Protein AF-A0A7Y3C0Z9-F1 (afdb_monomer)

Secondary structure (DSSP, 8-state):
--TTSS-PPPHHHHHHHHTT-S-HHHHHHHHHHHHH-HHHHHHHHHHHHHHHHHHTS--PPPPTTHHHHHHHH--PPP---HHHHHHHHHHHHHSTTT--PPPHHHHHHHHTT-S-HHHHHHHHHHHTT-HHHHHHHHHHHHHHHHHHTSPP----TTHHHHHHHHS----PPPHHHHHHHHHHHHTT-S--SS--HHHHHHHHTT-S-HHHHHHHHHHHHH-HHHHHHHHHHHHHHHHHHHS---PPPTTHHHHHHHHHHHHHTTS---HHHHHHHHHHHHHHHTS--SHHHHHHHHHHHHHHHHHHHHHHHHHHTSTT--HHHHHHHHHHHHHHHHHHHHHHHHHHHTT-TTTHHHHHHHHHHHT-HHHHHHHHHHHHHHHHHHHHHHHIIIIITTTTTT---------

Sequence (411 aa):
MNDAIHNHLSAVQMQALLDGELPRQARSKAEEHLAACPRCAGELDSWRAVFSDLAELPAHRPHEGFVQRVMSDVKVPEARPLGARLRDGIAAAFSAHGNSHVPGEVLQDFLEGSLAARRAERIEAHLGRCSACTTEADAWLGVMRRLDALEAFEPGEGFAERVLTALEVPDRLPLAARIRQTLDALLGSPAPDHVPAGVLQDFIDGALPLAASARVEAHVGGCGRCASELHSWEGVAVRLEALHRFEPSPDFGERVMVGLRTTEVAAREPAWSRLAHAARGRVRRFVPETRQAVAALSGAAVTPMVVIGLAAWAVLSHPAVTVGSLASFAWWQLTDLATAALSGAVTLATQSADVFGLLSVLESLASAPALVAGGAVAYTMICALALRVLYKNLLAQRSQGGRHPHVSTAS

Nearest PDB structures (foldseek):
  2z2s-assembly2_D  TM=6.436E-01  e=2.952E-01  Cereibacter sphaeroides 2.4.1

Solvent-accessible surface area (backbone atoms only — not comparable to full-atom values): 24642 Å² total; per-residue (Å²): 140,68,80,76,76,76,68,72,79,50,71,69,57,54,49,31,53,74,75,63,67,44,54,73,70,56,40,54,52,50,52,54,46,39,76,73,31,69,68,58,35,54,51,51,52,54,51,50,49,54,54,48,57,59,69,68,49,82,80,62,77,77,64,91,62,51,69,59,51,55,57,70,68,57,75,72,75,76,79,73,56,67,71,58,56,52,51,54,52,52,52,54,66,72,44,76,82,83,64,88,72,78,54,69,69,63,51,48,37,47,75,72,63,74,45,58,67,79,57,39,54,53,49,52,63,40,42,77,72,33,67,68,56,34,54,53,50,53,52,50,52,56,49,51,54,49,61,72,62,43,79,73,82,72,70,60,92,61,44,68,54,53,53,53,62,73,42,80,70,74,84,74,78,56,69,71,59,54,56,50,55,55,51,50,67,72,68,68,58,78,78,67,98,61,82,55,68,69,60,54,48,32,48,74,73,63,70,46,57,70,76,54,39,55,51,51,51,56,47,34,78,73,32,71,69,54,37,54,51,51,52,53,50,52,55,48,52,53,51,58,66,64,46,78,75,87,68,78,42,88,58,47,65,56,50,52,52,48,57,54,53,57,63,60,63,73,63,67,81,60,72,63,57,61,50,51,52,53,46,51,59,52,52,60,76,70,59,66,91,45,74,66,54,52,54,53,51,50,48,66,58,46,52,58,55,51,52,49,51,51,50,52,47,56,52,71,68,36,94,82,61,44,74,66,57,51,52,51,50,51,51,51,53,51,51,50,51,49,50,52,50,49,52,51,49,52,57,53,49,77,72,44,95,74,42,71,66,58,51,54,52,51,51,55,46,65,76,32,58,68,56,52,51,49,49,53,52,52,51,52,52,52,52,51,51,52,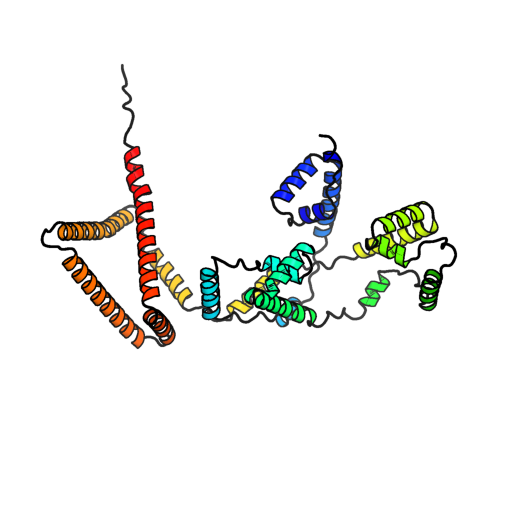52,48,53,50,46,51,63,64,55,58,56,60,72,68,72,75,78,72,81,82,80,80,84,82,131

Mean predicted aligned error: 21.44 Å

Foldseek 3Di:
DPPVLPDADDPVLLVCLVVVNDDPVSNVVNVVNLVVHVVNV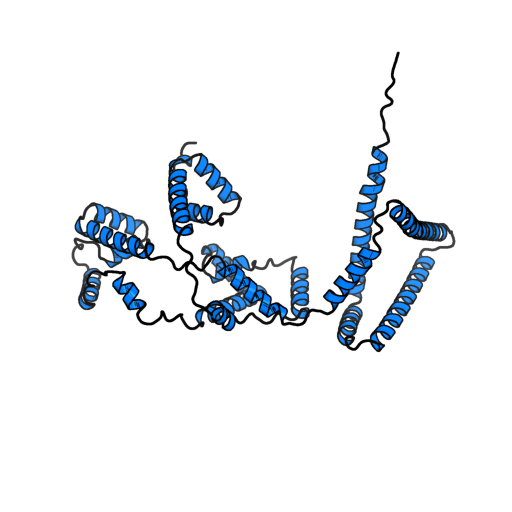VVSVVVVVVVVVLVPPDFDDDDPCPLVVVLVLPPDPPDDPPVVVVVVVVVVVVVVPDDDADPLVLLVCLLVVVDDPVSNVVNVVVCVPDVVNVVSSVVVVVVVVSVVVPDPPPPPPCPVVVVCVLQVDPDDDDPVVVVVVVVCVVVDDPDPLDDDPVLLVCLVVVVDDPVSNVVLVVSLVVDVVNVVVNVVVVVSVVSVVVPNDPDHGPCPVVSNVVSVVVVVVVPDDDPVVVVVVVVVVVVVVVPDPDPVVVVVVVVVVVVVVVVVVVVVVVLVPDPVDDPVNVVVVVVVVVVVVVVVVVVVLVVVCVVDPVNVVVVVVVVVCVVCVVVVVVVVVVVVVVVVVVVVVVCCVPPVVVVPPPDDPPPDDDD

Radius of gyration: 37.02 Å; Cα contacts (8 Å, |Δi|>4): 95; chains: 1; bounding box: 116×61×72 Å

Structure (mmCIF, N/CA/C/O backbone):
data_AF-A0A7Y3C0Z9-F1
#
_entry.id   AF-A0A7Y3C0Z9-F1
#
loop_
_atom_site.group_PDB
_atom_site.id
_atom_site.type_symbol
_atom_site.label_atom_id
_atom_site.label_alt_id
_atom_site.label_comp_id
_atom_site.label_asym_id
_atom_site.label_entity_id
_atom_site.label_seq_id
_atom_site.pdbx_PDB_ins_code
_atom_site.Cartn_x
_atom_site.Cartn_y
_atom_site.Cartn_z
_atom_site.occupancy
_atom_site.B_iso_or_equiv
_atom_site.auth_seq_id
_atom_site.auth_comp_id
_atom_site.auth_asym_id
_atom_site.auth_atom_id
_atom_site.pdbx_PDB_model_num
ATOM 1 N N . MET A 1 1 ? 7.270 30.684 17.390 1.00 47.88 1 MET A N 1
ATOM 2 C CA . MET A 1 1 ? 7.844 29.342 17.634 1.00 47.88 1 MET A CA 1
ATOM 3 C C . MET A 1 1 ? 6.997 28.514 18.618 1.00 47.88 1 MET A C 1
ATOM 5 O O . MET A 1 1 ? 7.541 27.605 19.219 1.00 47.88 1 MET A O 1
ATOM 9 N N . ASN A 1 2 ? 5.685 28.792 18.757 1.00 47.59 2 ASN A N 1
ATOM 10 C CA . ASN A 1 2 ? 4.766 28.056 19.649 1.00 47.59 2 ASN A CA 1
ATOM 11 C C . ASN A 1 2 ? 3.678 27.253 18.903 1.00 47.59 2 ASN A C 1
ATOM 13 O O . ASN A 1 2 ? 3.129 26.328 19.483 1.00 47.59 2 ASN A O 1
ATOM 17 N N . ASP A 1 3 ? 3.422 27.512 17.614 1.00 48.50 3 ASP A N 1
ATOM 18 C CA . ASP A 1 3 ? 2.375 26.791 16.859 1.00 48.50 3 ASP A CA 1
ATOM 19 C C . ASP A 1 3 ? 2.777 25.375 16.406 1.00 48.50 3 ASP A C 1
ATOM 21 O O . ASP A 1 3 ? 1.942 24.615 15.926 1.00 48.50 3 ASP A O 1
ATOM 25 N N . ALA A 1 4 ? 4.043 24.977 16.577 1.00 52.06 4 ALA A N 1
ATOM 26 C CA . ALA A 1 4 ? 4.516 23.638 16.210 1.00 52.06 4 ALA A CA 1
ATOM 27 C C . ALA A 1 4 ? 4.208 22.558 17.269 1.00 52.06 4 ALA A C 1
ATOM 29 O O . ALA A 1 4 ? 4.364 21.374 16.985 1.00 52.06 4 ALA A O 1
ATOM 30 N N . ILE A 1 5 ? 3.768 22.941 18.474 1.00 52.47 5 ILE A N 1
ATOM 31 C CA . ILE A 1 5 ? 3.550 22.008 19.597 1.00 52.47 5 ILE A CA 1
ATOM 32 C C . ILE A 1 5 ? 2.146 21.370 19.553 1.00 52.47 5 ILE A C 1
ATOM 34 O O . ILE A 1 5 ? 1.904 20.366 20.216 1.00 52.47 5 ILE A O 1
ATOM 38 N N . HIS A 1 6 ? 1.227 21.888 18.730 1.00 65.69 6 HIS A N 1
ATOM 39 C CA . HIS A 1 6 ? -0.162 21.408 18.686 1.00 65.69 6 HIS A CA 1
ATOM 40 C C . HIS A 1 6 ? -0.474 20.375 17.594 1.00 65.69 6 HIS A C 1
ATOM 42 O O . HIS A 1 6 ? -1.576 19.833 17.590 1.00 65.69 6 HIS A O 1
ATOM 48 N N . ASN A 1 7 ? 0.467 20.050 16.703 1.00 89.62 7 ASN A N 1
ATOM 49 C CA . ASN A 1 7 ? 0.271 18.964 15.738 1.00 89.62 7 ASN A CA 1
ATOM 50 C C . ASN A 1 7 ? 0.859 17.661 16.285 1.00 89.62 7 ASN A C 1
ATOM 52 O O . ASN A 1 7 ? 2.055 17.410 16.147 1.00 89.62 7 ASN A O 1
ATOM 56 N N . HIS A 1 8 ? 0.008 16.847 16.909 1.00 94.88 8 HIS A N 1
ATOM 57 C CA . HIS A 1 8 ? 0.312 15.457 17.252 1.00 94.88 8 HIS A CA 1
ATOM 58 C C . HIS A 1 8 ? 0.473 14.600 15.984 1.00 94.88 8 HIS A C 1
ATOM 60 O O . HIS A 1 8 ? -0.033 14.957 14.916 1.00 94.88 8 HIS A O 1
ATOM 66 N N . LEU A 1 9 ? 1.171 13.465 16.096 1.00 96.50 9 LEU A N 1
ATOM 67 C CA . LEU A 1 9 ? 1.191 12.463 15.028 1.00 96.50 9 LEU A CA 1
ATOM 68 C C . LEU A 1 9 ? -0.214 11.880 14.856 1.00 96.50 9 LEU A C 1
ATOM 70 O O . LEU A 1 9 ? -0.902 11.623 15.841 1.00 96.50 9 LEU A O 1
ATOM 74 N N . SER A 1 10 ? -0.648 11.670 13.614 1.00 95.56 10 SER A N 1
ATOM 75 C CA . SER A 1 10 ? -1.906 10.960 13.377 1.00 95.56 10 SER A CA 1
ATOM 76 C C . SER A 1 10 ? -1.747 9.465 13.668 1.00 95.56 10 SER A C 1
ATOM 78 O O . SER A 1 10 ? -0.651 8.917 13.535 1.00 95.56 10 SER A O 1
ATOM 80 N N . ALA A 1 11 ? -2.848 8.782 13.996 1.00 94.06 11 ALA A N 1
ATOM 81 C CA . ALA A 1 11 ? -2.860 7.329 14.197 1.00 94.06 11 ALA A CA 1
ATOM 82 C C . ALA A 1 11 ? -2.262 6.567 12.996 1.00 94.06 11 ALA A C 1
ATOM 84 O O . ALA A 1 11 ? -1.435 5.681 13.173 1.00 94.06 11 ALA A O 1
ATOM 85 N N . VAL A 1 12 ? -2.576 6.998 11.767 1.00 92.88 12 VAL A N 1
ATOM 86 C CA . VAL A 1 12 ? -2.017 6.422 10.528 1.00 92.88 12 VAL A CA 1
ATOM 87 C C . VAL A 1 12 ? -0.491 6.568 10.465 1.00 92.88 12 VAL A C 1
ATOM 89 O O . VAL A 1 12 ? 0.205 5.647 10.050 1.00 92.88 12 VAL A O 1
ATOM 92 N N . GLN A 1 13 ? 0.059 7.711 10.890 1.00 96.06 13 GLN A N 1
ATOM 93 C CA . GLN A 1 13 ? 1.511 7.908 10.929 1.00 96.06 13 GLN A CA 1
ATOM 94 C C . GLN A 1 13 ? 2.180 7.064 12.018 1.00 96.06 13 GLN A C 1
ATOM 96 O O . GLN A 1 13 ? 3.294 6.593 11.801 1.00 96.06 13 GLN A O 1
ATOM 101 N N . MET A 1 14 ? 1.525 6.875 13.168 1.00 97.56 14 MET A N 1
ATOM 102 C CA . MET A 1 14 ? 2.022 6.004 14.238 1.00 97.56 14 MET A CA 1
ATOM 103 C C . MET A 1 14 ? 2.020 4.535 13.810 1.00 97.56 14 MET A C 1
ATOM 105 O O . MET A 1 14 ? 3.030 3.860 13.991 1.00 97.56 14 MET A O 1
ATOM 109 N N . GLN A 1 15 ? 0.955 4.072 13.153 1.00 96.19 15 GLN A N 1
ATOM 110 C CA . GLN A 1 15 ? 0.886 2.728 12.585 1.00 96.19 15 GLN A CA 1
ATOM 111 C C . GLN A 1 15 ? 1.985 2.495 11.539 1.00 96.19 15 GLN A C 1
ATOM 113 O O . GLN A 1 15 ? 2.813 1.605 11.701 1.00 96.19 15 GLN A O 1
ATOM 118 N N . ALA A 1 16 ? 2.093 3.376 10.538 1.00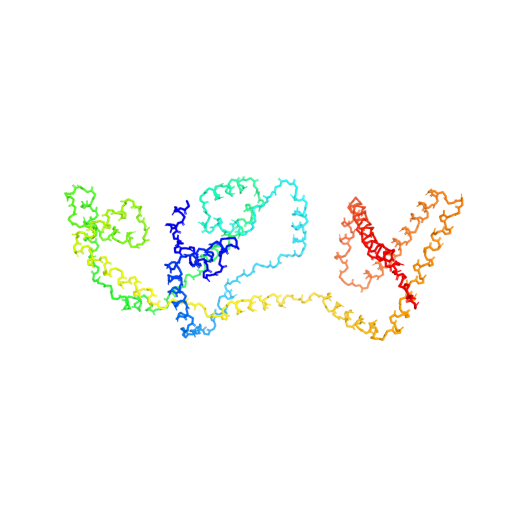 94.62 16 ALA A N 1
ATOM 119 C CA . ALA A 1 16 ? 3.122 3.269 9.502 1.00 94.62 16 ALA A CA 1
ATOM 120 C C . ALA A 1 16 ? 4.559 3.361 10.060 1.00 94.62 16 ALA A C 1
ATOM 122 O O . ALA A 1 16 ? 5.516 2.903 9.426 1.00 94.62 16 ALA A O 1
ATOM 123 N N . LEU A 1 17 ? 4.750 3.990 11.228 1.00 97.31 17 LEU A N 1
ATOM 124 C CA . LEU A 1 17 ? 6.030 3.983 11.933 1.00 97.31 17 LEU A CA 1
ATOM 125 C C . LEU A 1 17 ? 6.336 2.603 12.529 1.00 97.31 17 LEU A C 1
ATOM 127 O O . LEU A 1 17 ? 7.476 2.155 12.407 1.00 97.31 17 LEU A O 1
ATOM 131 N N . LEU A 1 18 ? 5.347 1.955 13.153 1.00 96.56 18 LEU A N 1
ATOM 132 C CA . LEU A 1 18 ? 5.469 0.625 13.763 1.00 96.56 18 LEU A CA 1
ATOM 133 C C . LEU A 1 18 ? 5.675 -0.471 12.717 1.00 96.56 18 LEU A C 1
ATOM 135 O O . LEU A 1 18 ? 6.583 -1.284 12.874 1.00 96.56 18 LEU A O 1
ATOM 139 N N . ASP A 1 19 ? 4.930 -0.412 11.616 1.00 95.44 19 ASP A N 1
ATOM 140 C CA . ASP A 1 19 ? 5.021 -1.375 10.510 1.00 95.44 19 ASP A CA 1
ATOM 141 C C . ASP A 1 19 ? 6.311 -1.196 9.683 1.00 95.44 19 ASP A C 1
ATOM 143 O O . ASP A 1 19 ? 6.657 -2.004 8.823 1.00 95.44 19 ASP A O 1
ATOM 147 N N . GLY A 1 20 ? 7.074 -0.127 9.941 1.00 95.88 20 GLY A N 1
ATOM 148 C CA . GLY A 1 20 ? 8.310 0.167 9.218 1.00 95.88 20 GLY A CA 1
ATOM 149 C C . GLY A 1 20 ? 8.085 0.699 7.798 1.00 95.88 20 GLY A C 1
ATOM 150 O O . GLY A 1 20 ? 9.038 0.768 7.016 1.00 95.88 20 GLY A O 1
ATOM 151 N N . GLU A 1 21 ? 6.872 1.149 7.487 1.00 96.44 21 GLU A N 1
ATOM 152 C CA . GLU A 1 21 ? 6.446 1.619 6.164 1.00 96.44 21 GLU A CA 1
ATOM 153 C C . GLU A 1 21 ? 6.740 3.107 5.918 1.00 96.44 21 GLU A C 1
ATOM 155 O O . GLU A 1 21 ? 6.781 3.566 4.774 1.00 96.44 21 GLU A O 1
ATOM 160 N N . LEU A 1 22 ? 7.011 3.892 6.969 1.00 94.44 22 LEU A N 1
ATOM 161 C CA . LEU A 1 22 ? 7.341 5.309 6.790 1.00 94.44 22 LEU A CA 1
ATOM 162 C C . LEU A 1 22 ? 8.640 5.516 5.978 1.00 94.44 22 LEU A C 1
ATOM 164 O O . LEU A 1 22 ? 9.693 4.981 6.353 1.00 94.44 22 LEU A O 1
ATOM 168 N N . PRO A 1 23 ? 8.633 6.398 4.951 1.00 93.00 23 PRO A N 1
ATOM 169 C CA . PRO A 1 23 ? 9.847 6.825 4.259 1.00 93.00 23 PRO A CA 1
ATOM 170 C C . PRO A 1 23 ? 10.877 7.402 5.235 1.00 93.00 23 PRO A C 1
ATOM 172 O O . PRO A 1 23 ? 10.511 8.100 6.180 1.00 93.00 23 PRO A O 1
ATOM 175 N N . ARG A 1 24 ? 12.179 7.207 4.971 1.00 92.88 24 ARG A N 1
ATOM 176 C CA . ARG A 1 24 ? 13.276 7.609 5.885 1.00 92.88 24 ARG A CA 1
ATOM 177 C C . ARG A 1 24 ? 13.153 9.037 6.430 1.00 92.88 24 ARG A C 1
ATOM 179 O O . ARG A 1 24 ? 13.381 9.262 7.613 1.00 92.88 24 ARG A O 1
ATOM 186 N N . GLN A 1 25 ? 12.781 9.997 5.582 1.00 93.00 25 GLN A N 1
ATOM 187 C CA . GLN A 1 25 ? 12.622 11.393 5.999 1.00 93.00 25 GLN A CA 1
ATOM 188 C C . GLN A 1 25 ? 11.415 11.597 6.929 1.00 93.00 25 GLN A C 1
ATOM 190 O O . GLN A 1 25 ? 11.502 12.369 7.879 1.00 93.00 25 GLN A O 1
ATOM 195 N N . ALA A 1 26 ? 10.293 10.924 6.660 1.00 93.50 26 ALA A N 1
ATOM 196 C CA . ALA A 1 26 ? 9.097 11.001 7.494 1.00 93.50 26 ALA A CA 1
ATOM 197 C C . ALA A 1 26 ? 9.314 10.293 8.838 1.00 93.50 26 ALA A C 1
ATOM 199 O O . ALA A 1 26 ? 8.952 10.844 9.872 1.00 93.50 26 ALA A O 1
ATOM 200 N N . ARG A 1 27 ? 9.996 9.140 8.825 1.00 97.88 27 ARG A N 1
ATOM 201 C CA . ARG A 1 27 ? 10.427 8.423 10.031 1.00 97.88 27 ARG A CA 1
ATOM 202 C C . ARG A 1 27 ? 11.281 9.303 10.939 1.00 97.88 27 ARG A C 1
ATOM 204 O O . ARG A 1 27 ? 10.933 9.475 12.096 1.00 97.88 27 ARG A O 1
ATOM 211 N N . SER A 1 28 ? 12.326 9.934 10.397 1.00 96.94 28 SER A N 1
ATOM 212 C CA . SER A 1 28 ? 13.204 10.815 11.182 1.00 96.94 28 SER A CA 1
ATOM 213 C C . SER A 1 28 ? 12.445 11.983 11.827 1.00 96.94 28 SER A C 1
ATOM 215 O O . SER A 1 28 ? 12.709 12.308 12.980 1.00 96.94 28 SER A O 1
ATOM 217 N N . LYS A 1 29 ? 11.472 12.582 11.126 1.00 95.94 29 LYS A N 1
ATOM 218 C CA . LYS A 1 29 ? 10.618 13.640 11.695 1.00 95.94 29 LYS A CA 1
ATOM 219 C C . LYS A 1 29 ? 9.673 13.119 12.778 1.00 95.94 29 LYS A C 1
ATOM 221 O O . LYS A 1 29 ? 9.442 13.813 13.762 1.00 95.94 29 LYS A O 1
ATOM 226 N N . ALA A 1 30 ? 9.109 11.926 12.590 1.00 97.00 30 ALA A N 1
ATOM 227 C CA . ALA A 1 30 ? 8.255 11.296 13.589 1.00 97.00 30 ALA A CA 1
ATOM 228 C C . ALA A 1 30 ? 9.054 10.961 14.858 1.00 97.00 30 ALA A C 1
ATOM 230 O O . ALA A 1 30 ? 8.606 11.279 15.951 1.00 97.00 30 ALA A O 1
ATOM 231 N N . GLU A 1 31 ? 10.262 10.412 14.719 1.00 97.56 31 GLU A N 1
ATOM 232 C CA . GLU A 1 31 ? 11.177 10.130 15.833 1.00 97.56 31 GLU A CA 1
ATOM 233 C C . GLU A 1 31 ? 11.588 11.408 16.583 1.00 97.56 31 GLU A C 1
ATOM 235 O O . GLU A 1 31 ? 11.546 11.437 17.812 1.00 97.56 31 GLU A O 1
ATOM 240 N N . GLU A 1 32 ? 11.913 12.489 15.864 1.00 96.75 32 GLU A N 1
ATOM 241 C CA . GLU A 1 32 ? 12.194 13.801 16.464 1.00 96.75 32 GLU A CA 1
ATOM 242 C C . GLU A 1 32 ? 10.980 14.343 17.239 1.00 96.75 32 GLU A C 1
ATOM 244 O O . GLU A 1 32 ? 11.119 14.825 18.364 1.00 96.75 32 GLU A O 1
ATOM 249 N N . HIS A 1 33 ? 9.773 14.211 16.679 1.00 96.50 33 HIS A N 1
ATOM 250 C CA . HIS A 1 33 ? 8.539 14.604 17.359 1.00 96.50 33 HIS A CA 1
ATOM 251 C C . HIS A 1 33 ? 8.272 13.759 18.611 1.00 96.50 33 HIS A C 1
ATOM 253 O O . HIS A 1 33 ? 7.918 14.311 19.649 1.00 96.50 33 HIS A O 1
ATOM 259 N N . LEU A 1 34 ? 8.457 12.438 18.543 1.00 97.12 34 LEU A N 1
ATOM 260 C CA . LEU A 1 34 ? 8.276 11.529 19.680 1.00 97.12 34 LEU A CA 1
ATOM 261 C C . LEU A 1 34 ? 9.260 11.837 20.813 1.00 97.12 34 LEU A C 1
ATOM 263 O O . LEU A 1 34 ? 8.881 11.772 21.979 1.00 97.12 34 LEU A O 1
ATOM 267 N N . ALA A 1 35 ? 10.488 12.250 20.485 1.00 97.06 35 ALA A N 1
ATOM 268 C CA . ALA A 1 35 ? 11.456 12.717 21.476 1.00 97.06 35 ALA A CA 1
ATOM 269 C C . ALA A 1 35 ? 11.025 14.031 22.162 1.00 97.06 35 ALA A C 1
ATOM 271 O O . ALA A 1 35 ? 11.390 14.272 23.312 1.00 97.06 35 ALA A O 1
ATOM 272 N N . ALA A 1 36 ? 10.247 14.875 21.475 1.00 96.00 36 ALA A N 1
ATOM 273 C CA . ALA A 1 36 ? 9.790 16.169 21.981 1.00 96.00 36 ALA A CA 1
ATOM 274 C C . ALA A 1 36 ? 8.382 16.146 22.616 1.00 96.00 36 ALA A C 1
ATOM 276 O O . ALA A 1 36 ? 8.060 17.040 23.400 1.00 96.00 36 ALA A O 1
ATOM 277 N N . CYS A 1 37 ? 7.533 15.166 22.288 1.00 97.00 37 CYS A N 1
ATOM 278 C CA . CYS A 1 37 ? 6.127 15.106 22.698 1.00 97.00 37 CYS A CA 1
ATOM 279 C C . CYS A 1 37 ? 5.823 13.851 23.543 1.00 97.00 37 CYS A C 1
ATOM 281 O O . CYS A 1 37 ? 5.504 12.796 22.986 1.00 97.00 37 CYS A O 1
ATOM 283 N N . PRO A 1 38 ? 5.815 13.962 24.890 1.00 96.06 38 PRO A N 1
ATOM 284 C CA . PRO A 1 38 ? 5.557 12.829 25.785 1.00 96.06 38 PRO A CA 1
ATOM 285 C C . PRO A 1 38 ? 4.200 12.145 25.575 1.00 96.06 38 PRO A C 1
ATOM 287 O O . PRO A 1 38 ? 4.073 10.948 25.809 1.00 96.06 38 PRO A O 1
ATOM 290 N N . ARG A 1 39 ? 3.182 12.888 25.115 1.00 95.69 39 ARG A N 1
ATOM 291 C CA . ARG A 1 39 ? 1.849 12.336 24.831 1.00 95.69 39 ARG A CA 1
ATOM 292 C C . ARG A 1 39 ? 1.888 11.339 23.670 1.00 95.69 39 ARG A C 1
ATOM 294 O O . ARG A 1 39 ? 1.436 10.215 23.840 1.00 95.69 39 ARG A O 1
ATOM 301 N N . CYS A 1 40 ? 2.451 11.739 22.528 1.00 97.56 40 CYS A N 1
ATOM 302 C CA . CYS A 1 40 ? 2.581 10.861 21.361 1.00 97.56 40 CYS A CA 1
ATOM 303 C C . CYS A 1 40 ? 3.501 9.668 21.658 1.00 97.56 40 CYS A C 1
ATOM 305 O O . CYS A 1 40 ? 3.252 8.571 21.174 1.00 97.56 40 CYS A O 1
ATOM 307 N N . ALA A 1 41 ? 4.547 9.867 22.471 1.00 98.06 41 ALA A N 1
ATOM 308 C CA . ALA A 1 41 ? 5.414 8.777 22.914 1.00 98.06 41 ALA A CA 1
ATOM 309 C C . ALA A 1 41 ? 4.647 7.732 23.744 1.00 98.06 41 ALA A C 1
ATOM 311 O O . ALA A 1 41 ? 4.727 6.546 23.441 1.00 98.06 41 ALA A O 1
ATOM 312 N N . GLY A 1 42 ? 3.846 8.167 24.724 1.00 97.31 42 GLY A N 1
ATOM 313 C CA . GLY A 1 42 ? 3.023 7.258 25.528 1.00 97.31 42 GLY A CA 1
ATOM 314 C C . GLY A 1 42 ? 1.946 6.529 24.717 1.00 97.31 42 GLY A C 1
ATOM 315 O O . GLY A 1 42 ? 1.662 5.359 24.972 1.00 97.31 42 GLY A O 1
ATOM 316 N N . GLU A 1 43 ? 1.373 7.191 23.709 1.00 97.81 43 GLU A N 1
ATOM 317 C CA . GLU A 1 43 ? 0.433 6.559 22.778 1.00 97.81 43 GLU A CA 1
ATOM 318 C C . GLU A 1 43 ? 1.128 5.480 21.937 1.00 97.81 43 GLU A C 1
ATOM 320 O O . GLU A 1 43 ? 0.665 4.343 21.901 1.00 97.81 43 GLU A O 1
ATOM 325 N N . LEU A 1 44 ? 2.297 5.778 21.359 1.00 97.88 44 LEU A N 1
ATOM 326 C CA . LEU A 1 44 ? 3.082 4.800 20.603 1.00 97.88 44 LEU A CA 1
ATOM 327 C C . LEU A 1 44 ? 3.511 3.599 21.461 1.00 97.88 44 LEU A C 1
ATOM 329 O O . LEU A 1 44 ? 3.485 2.467 20.984 1.00 97.88 44 LEU A O 1
ATOM 333 N N . ASP A 1 45 ? 3.896 3.822 22.717 1.00 97.75 45 ASP A N 1
ATOM 334 C CA . ASP A 1 45 ? 4.258 2.738 23.636 1.00 97.75 45 ASP A CA 1
ATOM 335 C C . ASP A 1 45 ? 3.050 1.862 23.995 1.00 97.75 45 ASP A C 1
ATOM 337 O O . ASP A 1 45 ? 3.187 0.643 24.089 1.00 97.75 45 ASP A O 1
ATOM 341 N N . SER A 1 46 ? 1.855 2.454 24.103 1.00 96.00 46 SER A N 1
ATOM 342 C CA . SER A 1 46 ? 0.607 1.698 24.279 1.00 96.00 46 SER A CA 1
ATOM 343 C C . SER A 1 46 ? 0.333 0.799 23.070 1.00 96.00 46 SER A C 1
ATOM 345 O O . SER A 1 46 ? -0.006 -0.370 23.233 1.00 96.00 46 SER A O 1
ATOM 347 N N . TRP A 1 47 ? 0.557 1.304 21.853 1.00 97.38 47 TRP A N 1
ATOM 348 C CA . TRP A 1 47 ? 0.437 0.500 20.634 1.00 97.38 47 TRP A CA 1
ATOM 349 C C . TRP A 1 47 ? 1.488 -0.618 20.593 1.00 97.38 47 TRP A C 1
ATOM 351 O O . TRP A 1 47 ? 1.153 -1.761 20.296 1.00 97.38 47 TRP A O 1
ATOM 361 N N . ARG A 1 48 ? 2.750 -0.331 20.942 1.00 96.62 48 ARG A N 1
ATOM 362 C CA . ARG A 1 48 ? 3.815 -1.351 21.018 1.00 96.62 48 ARG A CA 1
ATOM 363 C C . ARG A 1 48 ? 3.488 -2.469 22.000 1.00 96.62 48 ARG A C 1
ATOM 365 O O . ARG A 1 48 ? 3.801 -3.615 21.700 1.00 96.62 48 ARG A O 1
ATOM 372 N N . ALA A 1 49 ? 2.879 -2.148 23.141 1.00 94.44 49 ALA A N 1
ATOM 373 C CA . ALA A 1 49 ? 2.435 -3.151 24.101 1.00 94.44 49 ALA A CA 1
ATOM 374 C C . ALA A 1 49 ? 1.395 -4.089 23.471 1.00 94.44 49 ALA A C 1
ATOM 376 O O . ALA A 1 49 ? 1.589 -5.297 23.497 1.00 94.44 49 ALA A O 1
ATOM 377 N N . VAL A 1 50 ? 0.382 -3.541 22.787 1.00 93.38 50 VAL A N 1
ATOM 378 C CA . VAL A 1 50 ? -0.616 -4.348 22.062 1.00 93.38 50 VAL A CA 1
ATOM 379 C C . VAL A 1 50 ? 0.042 -5.240 21.006 1.00 93.38 50 VAL A C 1
ATOM 381 O O . VAL A 1 50 ? -0.248 -6.429 20.947 1.00 93.38 50 VAL A O 1
ATOM 384 N N . PHE A 1 51 ? 0.962 -4.710 20.193 1.00 89.12 51 PHE A N 1
ATOM 385 C CA . PHE A 1 51 ? 1.681 -5.523 19.203 1.00 89.12 51 PHE A CA 1
ATOM 386 C C . PHE A 1 51 ? 2.570 -6.599 19.841 1.00 89.12 51 PHE A C 1
ATOM 388 O O . PHE A 1 51 ? 2.710 -7.681 19.276 1.00 89.12 51 PHE A O 1
ATOM 395 N N . SER A 1 52 ? 3.152 -6.330 21.012 1.00 90.75 52 SER A N 1
ATOM 396 C CA . SER A 1 52 ? 3.905 -7.328 21.778 1.00 90.75 52 SER A CA 1
ATOM 397 C C . SER A 1 52 ? 2.989 -8.439 22.287 1.00 90.75 52 SER A C 1
ATOM 399 O O . SER A 1 52 ? 3.305 -9.610 22.100 1.00 90.75 52 SER A O 1
ATOM 401 N N . ASP A 1 53 ? 1.834 -8.087 22.854 1.00 91.88 53 ASP A N 1
ATOM 402 C CA . ASP A 1 53 ? 0.842 -9.051 23.338 1.00 91.88 53 ASP A CA 1
ATOM 403 C C . ASP A 1 53 ? 0.310 -9.918 22.186 1.00 91.88 53 ASP A C 1
ATOM 405 O O . ASP A 1 53 ? 0.161 -11.131 22.330 1.00 91.88 53 ASP A O 1
ATOM 409 N N . LEU A 1 54 ? 0.085 -9.315 21.011 1.00 86.69 54 LEU A N 1
ATOM 410 C CA . LEU A 1 54 ? -0.286 -10.036 19.791 1.00 86.69 54 LEU A CA 1
ATOM 411 C C . LEU A 1 54 ? 0.822 -10.994 19.330 1.00 86.69 54 LEU A C 1
ATOM 413 O O . LEU A 1 54 ? 0.526 -12.121 18.939 1.00 86.69 54 LEU A O 1
ATOM 417 N N . ALA A 1 55 ? 2.090 -10.585 19.416 1.00 85.69 55 ALA A N 1
ATOM 418 C CA . ALA A 1 55 ? 3.230 -11.423 19.045 1.00 85.69 55 ALA A CA 1
ATOM 419 C C . ALA A 1 55 ? 3.453 -12.613 20.000 1.00 85.69 55 ALA A C 1
ATOM 421 O O . ALA A 1 55 ? 4.065 -13.609 19.607 1.00 85.69 55 ALA A O 1
ATOM 422 N N . GLU A 1 56 ? 2.964 -12.529 21.239 1.00 87.00 56 GLU A N 1
ATOM 423 C CA . GLU A 1 56 ? 3.003 -13.621 22.218 1.00 87.00 56 GLU A CA 1
ATOM 424 C C . GLU A 1 56 ? 1.877 -14.649 22.029 1.00 87.00 56 GLU A C 1
ATOM 426 O O . GLU A 1 56 ? 1.924 -15.734 22.625 1.00 87.00 56 GLU A O 1
ATOM 431 N N . LEU A 1 57 ? 0.876 -14.355 21.192 1.00 86.31 57 LEU A N 1
ATOM 432 C CA . LEU A 1 57 ? -0.217 -15.286 20.942 1.00 86.31 57 LEU A CA 1
ATOM 433 C C . LEU A 1 57 ? 0.307 -16.599 20.329 1.00 86.31 57 LEU A C 1
ATOM 435 O O . LEU A 1 57 ? 1.176 -16.587 19.450 1.00 86.31 57 LEU A O 1
ATOM 439 N N . PRO A 1 58 ? -0.215 -17.766 20.759 1.00 85.56 58 PRO A N 1
ATOM 440 C CA . PRO A 1 58 ? 0.205 -19.050 20.220 1.00 85.56 58 PRO A CA 1
ATOM 441 C C . PRO A 1 58 ? 0.042 -19.097 18.701 1.00 85.56 58 PRO A C 1
ATOM 443 O O . PRO A 1 58 ? -1.061 -18.955 18.174 1.00 85.56 58 PRO A O 1
ATOM 446 N N . ALA A 1 59 ? 1.135 -19.373 17.991 1.00 75.44 59 ALA A N 1
ATOM 447 C CA . ALA A 1 59 ? 1.083 -19.556 16.549 1.00 75.44 59 ALA A CA 1
ATOM 448 C C . ALA A 1 59 ? 0.183 -20.755 16.203 1.00 75.44 59 ALA A C 1
ATOM 450 O O . ALA A 1 59 ? 0.544 -21.919 16.416 1.00 75.44 59 ALA A O 1
ATOM 451 N N . HIS A 1 60 ? -0.994 -20.487 15.642 1.00 76.00 60 HIS A N 1
ATOM 452 C CA . HIS A 1 60 ? -1.867 -21.535 15.134 1.00 76.00 60 HIS A CA 1
ATOM 453 C C . HIS A 1 60 ? -1.311 -22.086 13.817 1.00 76.00 60 HIS A C 1
ATOM 455 O O . HIS A 1 60 ? -1.042 -21.357 12.861 1.00 76.00 60 HIS A O 1
ATOM 461 N N . ARG A 1 61 ? -1.121 -23.409 13.755 1.00 72.69 61 ARG A N 1
ATOM 462 C CA . ARG A 1 61 ? -0.725 -24.081 12.514 1.00 72.69 61 ARG A CA 1
ATOM 463 C C . ARG A 1 61 ? -1.918 -24.136 11.554 1.00 72.69 61 ARG A C 1
ATOM 465 O O . ARG A 1 61 ? -2.976 -24.608 11.968 1.00 72.69 61 ARG A O 1
ATOM 472 N N . PRO A 1 62 ? -1.759 -23.735 10.279 1.00 82.06 62 PRO A N 1
ATOM 473 C CA . PRO A 1 62 ? -2.765 -24.030 9.266 1.00 82.06 62 PRO A CA 1
ATOM 474 C C . PRO A 1 62 ? -2.934 -25.548 9.120 1.00 82.06 62 PRO A C 1
ATOM 476 O O . PRO A 1 62 ? -2.007 -26.315 9.402 1.00 82.06 62 PRO A O 1
ATOM 479 N N . HIS A 1 63 ? -4.112 -25.987 8.673 1.00 81.38 63 HIS A N 1
ATOM 480 C CA . HIS A 1 63 ? -4.393 -27.405 8.447 1.00 81.38 63 HIS A CA 1
ATOM 481 C C . HIS A 1 63 ? -3.415 -28.015 7.434 1.00 81.38 63 HIS A C 1
ATOM 483 O O . HIS A 1 63 ? -2.932 -27.352 6.507 1.00 81.38 63 HIS A O 1
ATOM 489 N N . GLU A 1 64 ? -3.137 -29.309 7.592 1.00 86.88 64 GLU A N 1
ATOM 490 C CA . GLU A 1 64 ? -2.258 -30.034 6.675 1.00 86.88 64 GLU A CA 1
ATOM 491 C C . GLU A 1 64 ? -2.757 -29.915 5.223 1.00 86.88 64 GLU A C 1
ATOM 493 O O . GLU A 1 64 ? -3.942 -30.062 4.915 1.00 86.88 64 GLU A O 1
ATOM 498 N N . GLY A 1 65 ? -1.840 -29.587 4.309 1.00 83.50 65 GLY A N 1
ATOM 499 C CA . GLY A 1 65 ? -2.149 -29.411 2.888 1.00 83.50 65 GLY A CA 1
ATOM 500 C C . GLY A 1 65 ? -2.759 -28.057 2.499 1.00 83.50 65 GLY A C 1
ATOM 501 O O . GLY A 1 65 ? -3.183 -27.909 1.353 1.00 83.50 65 GLY A O 1
ATOM 502 N N . PHE A 1 66 ? -2.805 -27.061 3.393 1.00 83.75 66 PHE A N 1
ATOM 503 C CA . PHE A 1 66 ? -3.146 -25.679 3.018 1.00 83.75 66 PHE A CA 1
ATOM 504 C C . PHE A 1 66 ? -2.202 -25.136 1.936 1.00 83.75 66 PHE A C 1
ATOM 506 O O . PHE A 1 66 ? -2.650 -24.696 0.883 1.00 83.75 66 PHE A O 1
ATOM 513 N N . VAL A 1 67 ? -0.889 -25.267 2.157 1.00 81.00 67 VAL A N 1
ATOM 514 C CA . VAL A 1 67 ? 0.141 -24.811 1.207 1.00 81.00 67 VAL A CA 1
ATOM 515 C C . VAL A 1 67 ? -0.020 -25.490 -0.154 1.00 81.00 67 VAL A C 1
ATOM 517 O O . VAL A 1 67 ? 0.103 -24.833 -1.179 1.00 81.00 67 VAL A O 1
ATOM 520 N N . GLN A 1 68 ? -0.345 -26.787 -0.174 1.00 80.19 68 GLN A N 1
ATOM 521 C CA . GLN A 1 68 ? -0.529 -27.539 -1.416 1.00 80.19 68 GLN A CA 1
ATOM 522 C C . GLN A 1 68 ? -1.691 -26.990 -2.259 1.00 80.19 68 GLN A C 1
ATOM 524 O O . GLN A 1 68 ? -1.542 -26.887 -3.469 1.00 80.19 68 GLN A O 1
ATOM 529 N N . ARG A 1 69 ? -2.813 -26.625 -1.619 1.00 81.75 69 ARG A N 1
ATOM 530 C CA . ARG A 1 69 ? -3.986 -26.025 -2.282 1.00 81.75 69 ARG A CA 1
ATOM 531 C C . ARG A 1 69 ? -3.695 -24.629 -2.808 1.00 81.75 69 ARG A C 1
ATOM 533 O O . ARG A 1 69 ? -3.925 -24.349 -3.974 1.00 81.75 69 ARG A O 1
ATOM 540 N N . VAL A 1 70 ? -3.109 -23.775 -1.969 1.00 79.06 70 VAL A N 1
ATOM 541 C CA . VAL A 1 70 ? -2.740 -22.420 -2.401 1.00 79.06 70 VAL A CA 1
ATOM 542 C C . VAL A 1 70 ? -1.786 -22.496 -3.597 1.00 79.06 70 VAL A C 1
ATOM 544 O O . VAL A 1 70 ? -1.986 -21.812 -4.594 1.00 79.06 70 VAL A O 1
ATOM 547 N N . MET A 1 71 ? -0.790 -23.384 -3.552 1.00 77.00 71 MET A N 1
ATOM 548 C CA . MET A 1 71 ? 0.162 -23.538 -4.653 1.00 77.00 71 MET A CA 1
ATOM 549 C C . MET A 1 71 ? -0.393 -24.245 -5.889 1.00 77.00 71 MET A C 1
ATOM 551 O O . MET A 1 71 ? 0.131 -24.015 -6.975 1.00 77.00 71 MET A O 1
ATOM 555 N N . SER A 1 72 ? -1.422 -25.089 -5.772 1.00 78.75 72 SER A N 1
ATOM 556 C CA . SER A 1 72 ? -2.079 -25.656 -6.956 1.00 78.75 72 SER A CA 1
ATOM 557 C C . SER A 1 72 ? -2.877 -24.609 -7.728 1.00 78.75 72 SER A C 1
ATOM 559 O O . SER A 1 72 ? -2.982 -24.704 -8.951 1.00 78.75 72 SER A O 1
ATOM 561 N N . ASP A 1 73 ? -3.388 -23.598 -7.026 1.00 75.12 73 ASP A N 1
ATOM 562 C CA . ASP A 1 73 ? -4.249 -22.571 -7.611 1.00 75.12 73 ASP A CA 1
ATOM 563 C C . ASP A 1 73 ? -3.449 -21.371 -8.136 1.00 75.12 73 ASP A C 1
ATOM 565 O O . ASP A 1 73 ? -3.829 -20.738 -9.129 1.00 75.12 73 ASP A O 1
ATOM 569 N N . VAL A 1 74 ? -2.283 -21.093 -7.542 1.00 70.00 74 VAL A N 1
ATOM 570 C CA . VAL A 1 74 ? -1.349 -20.071 -8.032 1.00 70.00 74 VAL A CA 1
ATOM 571 C C . VAL A 1 74 ? -0.661 -20.564 -9.309 1.00 70.00 74 VAL A C 1
ATOM 573 O O . VAL A 1 74 ? 0.423 -21.146 -9.304 1.00 70.00 74 VAL A O 1
ATOM 576 N N . LYS A 1 75 ? -1.281 -20.280 -10.459 1.00 64.19 75 LYS A N 1
ATOM 577 C CA . LYS A 1 75 ? -0.640 -20.428 -11.772 1.00 64.19 75 LYS A CA 1
ATOM 578 C C . LYS A 1 75 ? 0.417 -19.344 -11.950 1.00 64.19 75 LYS A C 1
ATOM 580 O O . LYS A 1 75 ? 0.119 -18.254 -12.444 1.00 64.19 75 LYS A O 1
ATOM 585 N N . VAL A 1 76 ? 1.654 -19.653 -11.567 1.00 58.72 76 VAL A N 1
ATOM 586 C CA . VAL A 1 76 ? 2.818 -18.819 -11.883 1.00 58.72 76 VAL A CA 1
ATOM 587 C C . VAL A 1 76 ? 2.886 -18.677 -13.411 1.00 58.72 76 VAL A C 1
ATOM 589 O O . VAL A 1 76 ? 2.906 -19.696 -14.107 1.00 58.72 76 VAL A O 1
ATOM 592 N N . PRO A 1 77 ? 2.864 -17.451 -13.967 1.00 49.66 77 PRO A N 1
ATOM 593 C CA . PRO A 1 77 ? 3.014 -17.257 -15.402 1.00 49.66 77 PRO A CA 1
ATOM 594 C C . PRO A 1 77 ? 4.303 -17.936 -15.864 1.00 49.66 77 PRO A C 1
ATOM 596 O O . PRO A 1 77 ? 5.358 -17.686 -15.280 1.00 49.66 77 PRO A O 1
ATOM 599 N N . GLU A 1 78 ? 4.225 -18.790 -16.891 1.00 52.94 78 GLU A N 1
ATOM 600 C CA . GLU A 1 78 ? 5.411 -19.435 -17.455 1.00 52.94 78 GLU A CA 1
ATOM 601 C C . GLU A 1 78 ? 6.488 -18.382 -17.718 1.00 52.94 78 GLU A C 1
ATOM 603 O O . GLU A 1 78 ? 6.226 -17.328 -18.314 1.00 52.94 78 GLU A O 1
ATOM 608 N N . ALA A 1 79 ? 7.698 -18.656 -17.227 1.00 45.19 79 ALA A N 1
ATOM 609 C CA . ALA A 1 79 ? 8.825 -17.757 -17.372 1.00 45.19 79 ALA A CA 1
ATOM 610 C C . ALA A 1 79 ? 8.983 -17.402 -18.854 1.00 45.19 79 ALA A C 1
ATOM 612 O O . ALA A 1 79 ? 9.295 -18.259 -19.683 1.00 45.19 79 ALA A O 1
ATOM 613 N N . ARG A 1 80 ? 8.745 -16.125 -19.190 1.00 53.50 80 ARG A N 1
ATOM 614 C CA . ARG A 1 80 ? 8.885 -15.642 -20.565 1.00 53.50 80 ARG A CA 1
ATOM 615 C C . ARG A 1 80 ? 10.258 -16.068 -21.097 1.00 53.50 80 ARG A C 1
ATOM 617 O O . ARG A 1 80 ? 11.258 -15.849 -20.401 1.00 53.50 80 ARG A O 1
ATOM 624 N N . P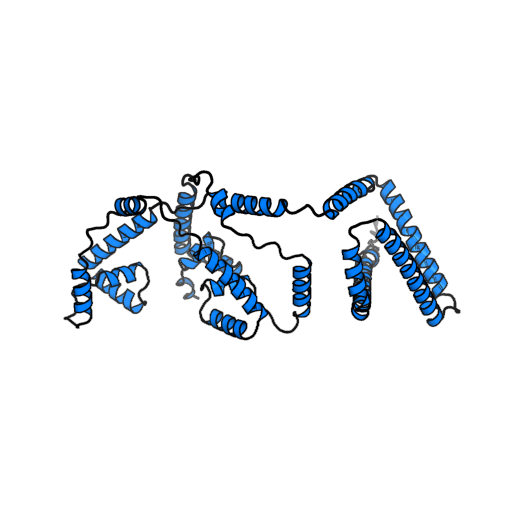RO A 1 81 ? 10.333 -16.640 -22.312 1.00 72.62 81 PRO A N 1
ATOM 625 C CA . PRO A 1 81 ? 11.595 -17.086 -22.879 1.00 72.62 81 PRO A CA 1
ATOM 626 C C . PRO A 1 81 ? 12.604 -15.935 -22.873 1.00 72.62 81 PRO A C 1
ATOM 628 O O . PRO A 1 81 ? 12.256 -14.787 -23.151 1.00 72.62 81 PRO A O 1
ATOM 631 N N . LEU A 1 82 ? 13.862 -16.245 -22.551 1.00 61.78 82 LEU A N 1
ATOM 632 C CA . LEU A 1 82 ? 14.957 -15.277 -22.383 1.00 61.78 82 LEU A CA 1
ATOM 633 C C . LEU A 1 82 ? 15.049 -14.253 -23.525 1.00 61.78 82 LEU A C 1
ATOM 635 O O . LEU A 1 82 ? 15.333 -13.085 -23.276 1.00 61.78 82 LEU A O 1
ATOM 639 N N . GLY A 1 83 ? 14.741 -14.665 -24.758 1.00 68.75 83 GLY A N 1
ATOM 640 C CA . GLY A 1 83 ? 14.715 -13.779 -25.923 1.00 68.75 83 GLY A CA 1
ATOM 641 C C . GLY A 1 83 ? 13.662 -12.666 -25.851 1.00 68.75 83 GLY A C 1
ATOM 642 O O . GLY A 1 83 ? 13.924 -11.567 -26.330 1.00 68.75 83 GLY A O 1
ATOM 643 N N . ALA A 1 84 ? 12.508 -12.907 -25.222 1.00 65.31 84 ALA A N 1
ATOM 644 C CA . ALA A 1 84 ? 11.497 -11.875 -24.986 1.00 65.31 84 ALA A CA 1
ATOM 645 C C . ALA A 1 84 ? 11.985 -10.868 -23.933 1.00 65.31 84 ALA A C 1
ATOM 647 O O . ALA A 1 84 ? 11.953 -9.668 -24.171 1.00 65.31 84 ALA A O 1
ATOM 648 N N . ARG A 1 85 ? 12.565 -11.351 -22.825 1.00 68.94 85 ARG A N 1
ATOM 649 C CA . ARG A 1 85 ? 13.118 -10.493 -21.761 1.00 68.94 85 ARG A CA 1
ATOM 650 C C . ARG A 1 85 ? 14.278 -9.622 -22.242 1.00 68.94 85 ARG A C 1
ATOM 652 O O . ARG A 1 85 ? 14.364 -8.457 -21.870 1.00 68.94 85 ARG A O 1
ATOM 659 N N . LEU A 1 86 ? 15.164 -10.175 -23.072 1.00 62.31 86 LEU A N 1
ATOM 660 C CA . LEU A 1 86 ? 16.290 -9.424 -23.625 1.00 62.31 86 LEU A CA 1
ATOM 661 C C . LEU A 1 86 ? 15.812 -8.351 -24.610 1.00 62.31 86 LEU A C 1
ATOM 663 O O . LEU A 1 86 ? 16.325 -7.238 -24.598 1.00 62.31 86 LEU A O 1
ATOM 667 N N . ARG A 1 87 ? 14.807 -8.670 -25.436 1.00 70.25 87 ARG A N 1
ATOM 668 C CA . ARG A 1 87 ? 14.192 -7.718 -26.368 1.00 70.25 87 ARG A CA 1
ATOM 669 C C . ARG A 1 87 ? 13.510 -6.570 -25.624 1.00 70.25 87 ARG A C 1
ATOM 671 O O . ARG A 1 87 ? 13.743 -5.419 -25.978 1.00 70.25 87 ARG A O 1
ATOM 678 N N . ASP A 1 88 ? 12.757 -6.882 -24.572 1.00 65.31 88 ASP A N 1
ATOM 679 C CA . ASP A 1 88 ? 12.079 -5.893 -23.727 1.00 65.31 88 ASP A CA 1
ATOM 680 C C . ASP A 1 88 ? 13.098 -5.010 -22.980 1.00 65.31 88 ASP A C 1
ATOM 682 O O . ASP A 1 88 ? 12.962 -3.789 -22.947 1.00 65.31 88 ASP A O 1
ATOM 686 N N . GLY A 1 89 ? 14.179 -5.602 -22.456 1.00 62.94 89 GLY A N 1
ATOM 687 C CA . GLY A 1 89 ? 15.252 -4.867 -21.777 1.00 62.94 89 GLY A CA 1
ATOM 688 C C . GLY A 1 89 ? 16.067 -3.962 -22.709 1.00 62.94 89 GLY A C 1
ATOM 689 O O . GLY A 1 89 ? 16.429 -2.849 -22.333 1.00 62.94 89 GLY A O 1
ATOM 690 N N . ILE A 1 90 ? 16.324 -4.404 -23.943 1.00 62.66 90 ILE A N 1
ATOM 691 C CA . ILE A 1 90 ? 17.005 -3.594 -24.960 1.00 62.66 90 ILE A CA 1
ATOM 692 C C . ILE A 1 90 ? 16.092 -2.452 -25.430 1.00 62.66 90 ILE A C 1
ATOM 694 O O . ILE A 1 90 ? 16.547 -1.313 -25.510 1.00 62.66 90 ILE A O 1
ATOM 698 N N . ALA A 1 91 ? 14.803 -2.714 -25.669 1.00 58.00 91 ALA A N 1
ATOM 699 C CA . ALA A 1 91 ? 13.830 -1.672 -25.999 1.00 58.00 91 ALA A CA 1
ATOM 700 C C . ALA A 1 91 ? 13.732 -0.614 -24.883 1.00 58.00 91 ALA A C 1
ATOM 702 O O . ALA A 1 91 ? 13.813 0.580 -25.167 1.00 58.00 91 ALA A O 1
ATOM 703 N N . ALA A 1 92 ? 13.681 -1.038 -23.615 1.00 53.56 92 ALA A N 1
ATOM 704 C CA . ALA A 1 92 ? 13.665 -0.142 -22.459 1.00 53.56 92 ALA A CA 1
ATOM 705 C C . ALA A 1 92 ? 14.941 0.715 -22.341 1.00 53.56 92 ALA A C 1
ATOM 707 O O . ALA A 1 92 ? 14.862 1.905 -22.032 1.00 53.56 92 ALA A O 1
ATOM 708 N N . ALA A 1 93 ? 16.116 0.149 -22.642 1.00 54.97 93 ALA A N 1
ATOM 709 C CA . ALA A 1 93 ? 17.383 0.882 -22.623 1.00 54.97 93 ALA A CA 1
ATOM 710 C C . ALA A 1 93 ? 17.464 1.964 -23.719 1.00 54.97 93 ALA A C 1
ATOM 712 O O . ALA A 1 93 ? 18.055 3.021 -23.496 1.00 54.97 93 ALA A O 1
ATOM 713 N N . PHE A 1 94 ? 16.841 1.736 -24.880 1.00 51.09 94 PHE A N 1
ATOM 714 C CA . PHE A 1 94 ? 16.797 2.708 -25.977 1.00 51.09 94 PHE A CA 1
ATOM 715 C C . PHE A 1 94 ? 15.675 3.757 -25.838 1.00 51.09 94 PHE A C 1
ATOM 717 O O . PHE A 1 94 ? 15.766 4.821 -26.449 1.00 51.09 94 PHE A O 1
ATOM 724 N N . SER A 1 95 ? 14.661 3.527 -24.996 1.00 54.38 95 SER A N 1
ATOM 725 C CA . SER A 1 95 ? 13.582 4.494 -24.709 1.00 54.38 95 SER A CA 1
ATOM 726 C C . SER A 1 95 ? 13.902 5.500 -23.589 1.00 54.38 95 SER A C 1
ATOM 728 O O . SER A 1 95 ? 13.111 6.408 -23.326 1.00 54.38 95 SER A O 1
ATOM 730 N N . ALA A 1 96 ? 15.082 5.409 -22.968 1.00 50.50 96 ALA A N 1
ATOM 731 C CA . ALA A 1 96 ? 15.490 6.198 -21.801 1.00 50.50 96 ALA A CA 1
ATOM 732 C C . ALA A 1 96 ? 15.725 7.710 -22.045 1.00 50.50 96 ALA A C 1
ATOM 734 O O . ALA A 1 96 ? 16.286 8.377 -21.180 1.00 50.50 96 ALA A O 1
ATOM 735 N N . HIS A 1 97 ? 15.338 8.277 -23.194 1.00 47.69 97 HIS A N 1
ATOM 736 C CA . HIS A 1 97 ? 15.564 9.699 -23.512 1.00 47.69 97 HIS A CA 1
ATOM 737 C C . HIS A 1 97 ? 14.316 10.498 -23.928 1.00 47.69 97 HIS A C 1
ATOM 739 O O . HIS A 1 97 ? 14.454 11.596 -24.460 1.00 47.69 97 HIS A O 1
ATOM 745 N N . GLY A 1 98 ? 13.092 10.031 -23.643 1.00 51.53 98 GLY A N 1
ATOM 746 C CA . GLY A 1 98 ? 11.916 10.867 -23.943 1.00 51.53 98 GLY A CA 1
ATOM 747 C C . GLY A 1 98 ? 10.586 10.542 -23.273 1.00 51.53 98 GLY A C 1
ATOM 748 O O . GLY A 1 98 ? 9.750 11.431 -23.195 1.00 51.53 98 GLY A O 1
ATOM 749 N N . ASN A 1 99 ? 10.379 9.334 -22.746 1.00 58.38 99 ASN A N 1
ATOM 750 C CA . ASN A 1 99 ? 9.122 8.962 -22.094 1.00 58.38 99 ASN A CA 1
ATOM 751 C C . ASN A 1 99 ? 9.420 8.166 -20.825 1.00 58.38 99 ASN A C 1
ATOM 753 O O . ASN A 1 99 ? 9.676 6.967 -20.881 1.00 58.38 99 ASN A O 1
ATOM 757 N N . SER A 1 100 ? 9.407 8.832 -19.670 1.00 82.00 100 SER A N 1
ATOM 758 C CA . SER A 1 100 ? 9.445 8.130 -18.389 1.00 82.00 100 SER A CA 1
ATOM 759 C C . SER A 1 100 ? 8.135 7.354 -18.219 1.00 82.00 100 SER A C 1
ATOM 761 O O . SER A 1 100 ? 7.081 7.961 -18.011 1.00 82.00 100 SER A O 1
ATOM 763 N N . HIS A 1 101 ? 8.201 6.031 -18.350 1.00 92.44 101 HIS A N 1
ATOM 764 C CA . HIS A 1 101 ? 7.114 5.122 -17.995 1.00 92.44 101 HIS A CA 1
ATOM 765 C C . HIS A 1 101 ? 6.766 5.244 -16.505 1.00 92.44 101 HIS A C 1
ATOM 767 O O . HIS A 1 101 ? 7.596 5.666 -15.693 1.00 92.44 101 HIS A O 1
ATOM 773 N N . VAL A 1 102 ? 5.536 4.878 -16.146 1.00 93.75 102 VAL A N 1
ATOM 774 C CA . VAL A 1 102 ? 5.124 4.778 -14.740 1.00 93.75 102 VAL A CA 1
ATOM 775 C C . VAL A 1 102 ? 5.865 3.589 -14.109 1.00 93.75 102 VAL A C 1
ATOM 777 O O . VAL A 1 102 ? 5.804 2.500 -14.675 1.00 93.75 102 VAL A O 1
ATOM 780 N N . PRO A 1 103 ? 6.578 3.763 -12.980 1.00 93.06 103 PRO A N 1
ATOM 781 C CA . PRO A 1 103 ? 7.184 2.639 -12.268 1.00 93.06 103 PRO A CA 1
ATOM 782 C C . PRO A 1 103 ? 6.119 1.615 -11.858 1.00 93.06 103 PRO A C 1
ATOM 784 O O . PRO A 1 103 ? 5.042 2.015 -11.418 1.00 93.06 103 PRO A O 1
ATOM 787 N N . GLY A 1 104 ? 6.428 0.318 -11.952 1.00 90.50 104 GLY A N 1
ATOM 788 C CA . GLY A 1 104 ? 5.460 -0.757 -11.689 1.00 90.50 104 GLY A CA 1
ATOM 789 C C . GLY A 1 104 ? 4.799 -0.683 -10.307 1.00 90.50 104 GLY A C 1
ATOM 790 O O . GLY A 1 104 ? 3.598 -0.890 -10.202 1.00 90.50 104 GLY A O 1
ATOM 791 N N . GLU A 1 105 ? 5.541 -0.284 -9.271 1.00 88.94 105 GLU A N 1
ATOM 792 C CA . GLU A 1 105 ? 5.016 -0.056 -7.911 1.00 88.94 105 GLU A CA 1
ATOM 793 C C . GLU A 1 105 ? 3.917 1.022 -7.874 1.00 88.94 105 GLU A C 1
ATOM 795 O O . GLU A 1 105 ? 2.846 0.821 -7.317 1.00 88.94 105 GLU A O 1
ATOM 800 N N . VAL A 1 106 ? 4.121 2.137 -8.581 1.00 93.06 106 VAL A N 1
ATOM 801 C CA . VAL A 1 106 ? 3.145 3.235 -8.657 1.00 93.06 106 VAL A CA 1
ATOM 802 C C . VAL A 1 106 ? 1.932 2.832 -9.498 1.00 93.06 106 VAL A C 1
ATOM 804 O O . VAL A 1 106 ? 0.830 3.336 -9.282 1.00 93.06 106 VAL A O 1
ATOM 807 N N . LEU A 1 107 ? 2.131 1.954 -10.483 1.00 95.94 107 LEU A N 1
ATOM 808 C CA . LEU A 1 107 ? 1.047 1.400 -11.283 1.00 95.94 107 LEU A CA 1
ATOM 809 C C . LEU A 1 107 ? 0.202 0.411 -10.470 1.00 95.94 107 LEU A C 1
ATOM 811 O O . LEU A 1 107 ? -1.016 0.417 -10.606 1.00 95.94 107 LEU A O 1
ATOM 815 N N . GLN A 1 108 ? 0.825 -0.384 -9.601 1.00 94.62 108 GLN A N 1
ATOM 816 C CA . GLN A 1 108 ? 0.122 -1.258 -8.667 1.00 94.62 108 GLN A CA 1
ATOM 817 C C . GLN A 1 108 ? -0.718 -0.443 -7.672 1.00 94.62 108 GLN A C 1
ATOM 819 O O . GLN A 1 108 ? -1.924 -0.666 -7.599 1.00 94.62 108 GLN A O 1
ATOM 824 N N . ASP A 1 109 ? -0.134 0.575 -7.025 1.00 90.31 109 ASP A N 1
ATOM 825 C CA . ASP A 1 109 ? -0.864 1.481 -6.121 1.00 90.31 109 ASP A CA 1
ATOM 826 C C . ASP A 1 109 ? -2.090 2.118 -6.808 1.00 90.31 109 ASP A C 1
ATOM 828 O O . ASP A 1 109 ? -3.156 2.313 -6.218 1.00 90.31 109 ASP A O 1
ATOM 832 N N . PHE A 1 110 ? -1.941 2.476 -8.090 1.00 96.75 110 PHE A N 1
ATOM 833 C CA . PHE A 1 110 ? -3.031 3.025 -8.894 1.00 96.75 110 PHE A CA 1
ATOM 834 C C . PHE A 1 110 ? -4.177 2.025 -9.070 1.00 96.75 110 PHE A C 1
ATOM 836 O O . PHE A 1 110 ? -5.336 2.404 -8.917 1.00 96.75 110 PHE A O 1
ATOM 843 N N . LEU A 1 111 ? -3.862 0.766 -9.378 1.00 95.56 111 LEU A N 1
ATOM 844 C CA . LEU A 1 111 ? -4.854 -0.287 -9.607 1.00 95.56 111 LEU A CA 1
ATOM 845 C C . LEU A 1 111 ? -5.545 -0.741 -8.316 1.00 95.56 111 LEU A C 1
ATOM 847 O O . LEU A 1 111 ? -6.719 -1.094 -8.353 1.00 95.56 111 LEU A O 1
ATOM 851 N N . GLU A 1 112 ? -4.849 -0.684 -7.184 1.00 93.88 112 GLU A N 1
ATOM 852 C CA . GLU A 1 112 ? -5.403 -0.979 -5.855 1.00 93.88 112 GLU A CA 1
ATOM 853 C C . GLU A 1 112 ? -6.253 0.176 -5.292 1.00 93.88 112 GLU A C 1
ATOM 855 O O . GLU A 1 112 ? -6.884 0.037 -4.247 1.00 93.88 112 GLU A O 1
ATOM 860 N N . GLY A 1 113 ? -6.284 1.330 -5.969 1.00 92.62 113 GLY A N 1
ATOM 861 C CA . GLY A 1 113 ? -7.029 2.508 -5.521 1.00 92.62 113 GLY A CA 1
ATOM 862 C C . GLY A 1 113 ? -6.407 3.216 -4.311 1.00 92.62 113 GLY A C 1
ATOM 863 O O . GLY A 1 113 ? -7.067 4.045 -3.686 1.00 92.62 113 GLY A O 1
ATOM 864 N N . SER A 1 114 ? -5.143 2.931 -3.983 1.00 89.75 114 SER A N 1
ATOM 865 C CA . SER A 1 114 ? -4.444 3.503 -2.822 1.00 89.75 114 SER A CA 1
ATOM 866 C C . SER A 1 114 ? -3.860 4.900 -3.092 1.00 89.75 114 SER A C 1
ATOM 868 O O . SER A 1 114 ? -3.454 5.616 -2.171 1.00 89.75 114 SER A O 1
ATOM 870 N N . LEU A 1 115 ? -3.841 5.347 -4.353 1.00 87.38 115 LEU A N 1
ATOM 871 C CA . LEU A 1 115 ? -3.331 6.667 -4.725 1.00 87.38 115 LEU A CA 1
ATOM 872 C C . LEU A 1 115 ? -4.333 7.802 -4.485 1.00 87.38 115 LEU A C 1
ATOM 874 O O . LEU A 1 115 ? -5.503 7.735 -4.850 1.00 87.38 115 LEU A O 1
ATOM 878 N N . ALA A 1 116 ? -3.823 8.942 -4.010 1.00 87.31 116 ALA A N 1
ATOM 879 C CA . ALA A 1 116 ? -4.590 10.187 -3.963 1.00 87.31 116 ALA A CA 1
ATOM 880 C C . ALA A 1 116 ? -5.124 10.581 -5.357 1.00 87.31 116 ALA A C 1
ATOM 882 O O . ALA A 1 116 ? -4.379 10.533 -6.341 1.00 87.31 116 ALA A O 1
ATOM 883 N N . ALA A 1 117 ? -6.365 11.082 -5.421 1.00 86.19 117 ALA A N 1
ATOM 884 C CA . ALA A 1 117 ? -7.103 11.360 -6.664 1.00 86.19 117 ALA A CA 1
ATOM 885 C C . ALA A 1 117 ? -6.286 12.098 -7.746 1.00 86.19 117 ALA A C 1
ATOM 887 O O . ALA A 1 117 ? -6.203 11.652 -8.886 1.00 86.19 117 ALA A O 1
ATOM 888 N N . ARG A 1 118 ? -5.563 13.169 -7.381 1.00 86.00 118 ARG A N 1
ATOM 889 C CA . ARG A 1 118 ? -4.732 13.936 -8.338 1.00 86.00 118 ARG A CA 1
ATOM 890 C C . ARG A 1 118 ? -3.594 13.123 -8.964 1.00 86.00 118 ARG A C 1
ATOM 892 O O . ARG A 1 118 ? -3.106 13.456 -10.041 1.00 86.00 118 ARG A O 1
ATOM 899 N N . ARG A 1 119 ? -3.063 12.124 -8.253 1.00 90.56 119 ARG A N 1
ATOM 900 C CA . ARG A 1 119 ? -1.998 11.252 -8.767 1.00 90.56 119 ARG A CA 1
ATOM 901 C C . ARG A 1 119 ? -2.586 10.159 -9.653 1.00 90.56 119 ARG A C 1
ATOM 903 O O . ARG A 1 119 ? -1.991 9.903 -10.696 1.00 90.56 119 ARG A O 1
ATOM 910 N N . ALA A 1 120 ? -3.746 9.620 -9.282 1.00 94.56 120 ALA A N 1
ATOM 911 C CA . ALA A 1 120 ? -4.504 8.687 -10.106 1.00 94.56 120 ALA A CA 1
ATOM 912 C C . ALA A 1 120 ? -4.865 9.302 -11.472 1.00 94.56 120 ALA A C 1
ATOM 914 O O . ALA A 1 120 ? -4.497 8.733 -12.494 1.00 94.56 120 ALA A O 1
ATOM 915 N N . GLU A 1 121 ? -5.410 10.525 -11.505 1.00 94.56 121 GLU A N 1
ATOM 916 C CA . GLU A 1 121 ? -5.736 11.244 -12.755 1.00 94.56 121 GLU A CA 1
ATOM 917 C C . GLU A 1 121 ? -4.525 11.399 -13.695 1.00 94.56 121 GLU A C 1
ATOM 919 O O . GLU A 1 121 ? -4.629 11.262 -14.914 1.00 94.56 121 GLU A O 1
ATOM 924 N N . ARG A 1 122 ? -3.332 11.675 -13.145 1.00 94.81 122 ARG A N 1
ATOM 925 C CA . ARG A 1 122 ? -2.107 11.801 -13.955 1.00 94.81 122 ARG A CA 1
ATOM 926 C C . ARG A 1 122 ? -1.663 10.473 -14.557 1.00 94.81 122 ARG A C 1
ATOM 928 O O . ARG A 1 122 ? -1.144 10.473 -15.673 1.00 94.81 122 ARG A O 1
ATOM 935 N N . ILE A 1 123 ? -1.822 9.378 -13.817 1.00 95.88 123 ILE A N 1
ATOM 936 C CA . ILE A 1 123 ? -1.492 8.032 -14.294 1.00 95.88 123 ILE A CA 1
ATOM 937 C C . ILE A 1 123 ? -2.502 7.615 -15.354 1.00 95.88 123 ILE A C 1
ATOM 939 O O . ILE A 1 123 ? -2.088 7.198 -16.426 1.00 95.88 123 ILE A O 1
ATOM 943 N N . GLU A 1 124 ? -3.791 7.843 -15.132 1.00 97.50 124 GLU A N 1
ATOM 944 C CA . GLU A 1 124 ? -4.838 7.595 -16.123 1.00 97.50 124 GLU A CA 1
ATOM 945 C C . GLU A 1 124 ? -4.572 8.360 -17.434 1.00 97.50 124 GLU A C 1
ATOM 947 O O . GLU A 1 124 ? -4.530 7.770 -18.516 1.00 97.50 124 GLU A O 1
ATOM 952 N N . ALA A 1 125 ? -4.237 9.653 -17.351 1.00 95.75 125 ALA A N 1
ATOM 953 C CA . ALA A 1 125 ? -3.851 10.457 -18.513 1.00 95.75 125 ALA A CA 1
ATOM 954 C C . ALA A 1 125 ? -2.548 9.986 -19.195 1.00 95.75 125 ALA A C 1
ATOM 956 O O . ALA A 1 125 ? -2.300 10.299 -20.367 1.00 95.75 125 ALA A O 1
ATOM 957 N N . HIS A 1 126 ? -1.670 9.284 -18.475 1.00 95.94 126 HIS A N 1
ATOM 958 C CA . HIS A 1 126 ? -0.486 8.642 -19.045 1.00 95.94 126 HIS A CA 1
ATOM 959 C C . HIS A 1 126 ? -0.848 7.317 -19.726 1.00 95.94 126 HIS A C 1
ATOM 961 O O . HIS A 1 126 ? -0.425 7.095 -20.859 1.00 95.94 126 HIS A O 1
ATOM 967 N N . LEU A 1 127 ? -1.668 6.475 -19.090 1.00 96.06 127 LEU A N 1
ATOM 968 C CA . LEU A 1 127 ? -2.164 5.212 -19.644 1.00 96.06 127 LEU A CA 1
ATOM 969 C C . LEU A 1 127 ? -2.976 5.430 -20.926 1.00 96.06 127 LEU A C 1
ATOM 971 O O . LEU A 1 127 ? -2.888 4.619 -21.840 1.00 96.06 127 LEU A O 1
ATOM 975 N N . GLY A 1 128 ? -3.673 6.563 -21.057 1.00 95.94 128 GLY A N 1
ATOM 976 C CA . GLY A 1 128 ? -4.335 6.952 -22.308 1.00 95.94 128 GLY A CA 1
ATOM 977 C C . GLY A 1 128 ? -3.381 7.305 -23.462 1.00 95.94 128 GLY A C 1
ATOM 978 O O . GLY A 1 128 ? -3.815 7.403 -24.606 1.00 95.94 128 GLY A O 1
ATOM 979 N N . ARG A 1 129 ? -2.085 7.513 -23.190 1.00 95.94 129 ARG A N 1
ATOM 980 C CA . ARG A 1 129 ? -1.074 7.923 -24.187 1.00 95.94 129 ARG A CA 1
ATOM 981 C C . ARG A 1 129 ? 0.067 6.924 -24.368 1.00 95.94 129 ARG A C 1
ATOM 983 O O . ARG A 1 129 ? 0.746 6.973 -25.391 1.00 95.94 129 ARG A O 1
ATOM 990 N N . CYS A 1 130 ? 0.309 6.044 -23.399 1.00 96.12 130 CYS A N 1
ATOM 991 C CA . CYS A 1 130 ? 1.442 5.125 -23.389 1.00 96.12 130 CYS A CA 1
ATOM 992 C C . CYS A 1 130 ? 0.979 3.664 -23.407 1.00 96.12 130 CYS A C 1
ATOM 994 O O . CYS A 1 130 ? 0.723 3.079 -22.357 1.00 96.12 130 CYS A O 1
ATOM 996 N N . SER A 1 131 ? 0.964 3.053 -24.596 1.00 94.75 131 SER A N 1
ATOM 997 C CA . SER A 1 131 ? 0.518 1.664 -24.794 1.00 94.75 131 SER A CA 1
ATOM 998 C C . SER A 1 131 ? 1.315 0.628 -23.995 1.00 94.75 131 SER A C 1
ATOM 1000 O O . SER A 1 131 ? 0.764 -0.401 -23.605 1.00 94.75 131 SER A O 1
ATOM 1002 N N . ALA A 1 132 ? 2.598 0.889 -23.724 1.00 92.56 132 ALA A N 1
ATOM 1003 C CA . ALA A 1 132 ? 3.430 0.012 -22.902 1.00 92.56 132 ALA A CA 1
ATOM 1004 C C . ALA A 1 132 ? 2.911 -0.059 -21.457 1.00 92.56 132 ALA A C 1
ATOM 1006 O O . ALA A 1 132 ? 2.691 -1.152 -20.943 1.00 92.56 132 ALA A O 1
ATOM 1007 N N . CYS A 1 133 ? 2.634 1.094 -20.837 1.00 96.12 133 CYS A N 1
ATOM 1008 C CA . CYS A 1 133 ? 2.077 1.139 -19.486 1.00 96.12 133 CYS A CA 1
ATOM 1009 C C . CYS A 1 133 ? 0.632 0.619 -19.444 1.00 96.12 133 CYS A C 1
ATOM 1011 O O . CYS A 1 133 ? 0.266 -0.028 -18.470 1.00 96.12 133 CYS A O 1
ATOM 1013 N N . THR A 1 134 ? -0.174 0.826 -20.495 1.00 97.12 134 THR A N 1
ATOM 1014 C CA . THR A 1 134 ? -1.512 0.210 -20.602 1.00 97.12 134 THR A CA 1
ATOM 1015 C C . THR A 1 134 ? -1.421 -1.314 -20.595 1.00 97.12 134 THR A C 1
ATOM 1017 O O . THR A 1 134 ? -2.124 -1.970 -19.838 1.00 97.12 134 THR A O 1
ATOM 1020 N N . THR A 1 135 ? -0.498 -1.880 -21.379 1.00 94.81 135 THR A N 1
ATOM 1021 C CA . THR A 1 135 ? -0.293 -3.337 -21.455 1.00 94.81 135 THR A CA 1
ATOM 1022 C C . THR A 1 135 ? 0.144 -3.912 -20.107 1.00 94.81 135 THR A C 1
ATOM 1024 O O . THR A 1 135 ? -0.280 -5.002 -19.723 1.00 94.81 135 THR A O 1
ATOM 1027 N N . GLU A 1 136 ? 0.997 -3.190 -19.380 1.00 95.88 136 GLU A N 1
ATOM 1028 C CA . GLU A 1 136 ? 1.407 -3.572 -18.030 1.00 95.88 136 GLU A CA 1
ATOM 1029 C C . GLU A 1 136 ? 0.232 -3.508 -17.041 1.00 95.88 136 GLU A C 1
ATOM 1031 O O . GLU A 1 136 ? 0.024 -4.453 -16.281 1.00 95.88 136 GLU A O 1
ATOM 1036 N N . ALA A 1 137 ? -0.587 -2.453 -17.101 1.00 96.50 137 ALA A N 1
ATOM 1037 C CA . ALA A 1 137 ? -1.775 -2.303 -16.261 1.00 96.50 137 ALA A CA 1
ATOM 1038 C C . ALA A 1 137 ? -2.805 -3.419 -16.511 1.00 96.50 137 ALA A C 1
ATOM 1040 O O . ALA A 1 137 ? -3.314 -4.025 -15.568 1.00 96.50 137 ALA A O 1
ATOM 1041 N N . ASP A 1 138 ? -3.057 -3.754 -17.779 1.00 96.31 138 ASP A N 1
ATOM 1042 C CA . ASP A 1 138 ? -3.956 -4.842 -18.175 1.00 96.31 138 ASP A CA 1
ATOM 1043 C C . ASP A 1 138 ? -3.462 -6.206 -17.675 1.00 96.31 138 ASP A C 1
ATOM 1045 O O . ASP A 1 138 ? -4.262 -7.064 -17.283 1.00 96.31 138 ASP A O 1
ATOM 1049 N N . ALA A 1 139 ? -2.141 -6.416 -17.661 1.00 93.19 139 ALA A N 1
ATOM 1050 C CA . ALA A 1 139 ? -1.543 -7.630 -17.119 1.00 93.19 139 ALA A CA 1
ATOM 1051 C C . ALA A 1 139 ? -1.810 -7.759 -15.610 1.00 93.19 139 ALA A C 1
ATOM 1053 O O . ALA A 1 139 ? -2.227 -8.831 -15.165 1.00 93.19 139 ALA A O 1
ATOM 1054 N N . TRP A 1 140 ? -1.647 -6.673 -14.849 1.00 95.88 140 TRP A N 1
ATOM 1055 C CA . TRP A 1 140 ? -1.967 -6.622 -13.419 1.00 95.88 140 TRP A CA 1
ATOM 1056 C C . TRP A 1 140 ? -3.458 -6.844 -13.139 1.00 95.88 140 TRP A C 1
ATOM 1058 O O . TRP A 1 140 ? -3.806 -7.723 -12.351 1.00 95.88 140 TRP A O 1
ATOM 1068 N N . LEU A 1 141 ? -4.354 -6.156 -13.854 1.00 93.69 141 LEU A N 1
ATOM 1069 C CA . LEU A 1 141 ? -5.804 -6.378 -13.753 1.00 93.69 141 LEU A CA 1
ATOM 1070 C C . LEU A 1 141 ? -6.204 -7.817 -14.115 1.00 93.69 141 LEU A C 1
ATOM 1072 O O . LEU A 1 141 ? -7.181 -8.361 -13.599 1.00 93.69 141 LEU A O 1
ATOM 1076 N N . GLY A 1 142 ? -5.466 -8.464 -15.018 1.00 92.25 142 GLY A N 1
ATOM 1077 C CA . GLY A 1 142 ? -5.641 -9.877 -15.343 1.00 92.25 142 GLY A CA 1
ATOM 1078 C C . GLY A 1 142 ? -5.216 -10.837 -14.225 1.00 92.25 142 GLY A C 1
ATOM 1079 O O . GLY A 1 142 ? -5.729 -11.957 -14.176 1.00 92.25 142 GLY A O 1
ATOM 1080 N N . VAL A 1 143 ? -4.286 -10.433 -13.355 1.00 91.38 143 VAL A N 1
ATOM 1081 C CA . VAL A 1 143 ? -3.927 -11.169 -12.132 1.00 91.38 143 VAL A CA 1
ATOM 1082 C C . VAL A 1 143 ? -4.993 -10.946 -11.064 1.00 91.38 143 VAL A C 1
ATOM 1084 O O . VAL A 1 143 ? -5.512 -11.928 -10.545 1.00 91.38 143 VAL A O 1
ATOM 1087 N N . MET A 1 144 ? -5.390 -9.695 -10.811 1.00 88.06 144 MET A N 1
ATOM 1088 C CA . MET A 1 144 ? -6.428 -9.359 -9.825 1.00 88.06 144 MET A CA 1
ATOM 1089 C C . MET A 1 144 ? -7.744 -10.083 -10.117 1.00 88.06 144 MET A C 1
ATOM 1091 O O . MET A 1 144 ? -8.232 -10.812 -9.268 1.00 88.06 144 MET A O 1
ATOM 1095 N N . ARG A 1 145 ? -8.235 -10.051 -11.364 1.00 89.06 145 ARG A N 1
ATOM 1096 C CA . ARG A 1 145 ? -9.440 -10.809 -11.751 1.00 89.06 145 ARG A CA 1
ATOM 1097 C C . ARG A 1 145 ? -9.319 -12.316 -11.546 1.00 89.06 145 ARG A C 1
ATOM 1099 O O . ARG A 1 145 ? -10.326 -12.982 -11.353 1.00 89.06 145 ARG A O 1
ATOM 1106 N N . ARG A 1 146 ? -8.112 -12.879 -11.660 1.00 84.44 146 ARG A N 1
ATOM 1107 C CA . ARG A 1 146 ? -7.888 -14.305 -11.388 1.00 84.44 146 ARG A CA 1
ATOM 1108 C C . ARG A 1 146 ? -7.909 -14.597 -9.897 1.00 84.44 146 ARG A C 1
ATOM 1110 O O . ARG A 1 146 ? -8.423 -15.644 -9.538 1.00 84.44 146 ARG A O 1
ATOM 1117 N N . LEU A 1 147 ? -7.380 -13.692 -9.075 1.00 85.69 147 LEU A N 1
ATOM 1118 C CA . LEU A 1 147 ? -7.486 -13.769 -7.620 1.00 85.69 147 LEU A CA 1
ATOM 1119 C C . LEU A 1 147 ? -8.946 -13.633 -7.171 1.00 85.69 147 LEU A C 1
ATOM 1121 O O . LEU A 1 147 ? -9.398 -14.455 -6.388 1.00 85.69 147 LEU A O 1
ATOM 1125 N N . ASP A 1 148 ? -9.702 -12.696 -7.745 1.00 82.50 148 ASP A N 1
ATOM 1126 C CA . ASP A 1 148 ? -11.142 -12.534 -7.483 1.00 82.50 148 ASP A CA 1
ATOM 1127 C C . ASP A 1 148 ? -11.972 -13.734 -7.962 1.00 82.50 148 ASP A C 1
ATOM 1129 O O . ASP A 1 148 ? -13.059 -13.993 -7.451 1.00 82.50 148 ASP A O 1
ATOM 1133 N N . ALA A 1 149 ? -11.475 -14.456 -8.970 1.00 77.00 149 ALA A N 1
ATOM 1134 C CA . ALA A 1 149 ? -12.089 -15.671 -9.494 1.00 77.00 149 ALA A CA 1
ATOM 1135 C C . ALA A 1 149 ? -11.624 -16.946 -8.780 1.00 77.00 149 ALA A C 1
ATOM 1137 O O . ALA A 1 149 ? -12.119 -18.025 -9.119 1.00 77.00 149 ALA A O 1
ATOM 1138 N N . LEU A 1 150 ? -10.673 -16.859 -7.839 1.00 84.50 150 LEU A N 1
ATOM 1139 C CA . LEU A 1 150 ? -10.421 -17.978 -6.939 1.00 84.50 150 LEU A CA 1
ATOM 1140 C C . LEU A 1 150 ? -11.720 -18.253 -6.193 1.00 84.50 150 LEU A C 1
ATOM 1142 O O . LEU A 1 150 ? -12.402 -17.324 -5.761 1.00 84.50 150 LEU A O 1
ATOM 1146 N N . GLU A 1 151 ? -12.077 -19.532 -6.110 1.00 79.69 151 GLU A N 1
ATOM 1147 C CA . GLU A 1 151 ? -13.294 -19.968 -5.443 1.00 79.69 151 GLU A CA 1
ATOM 1148 C C . GLU A 1 151 ? -13.293 -19.345 -4.048 1.00 79.69 151 GLU A C 1
ATOM 1150 O O . GLU A 1 151 ? -12.351 -19.548 -3.272 1.00 79.69 151 GLU A O 1
ATOM 1155 N N . ALA A 1 152 ? -14.281 -18.476 -3.795 1.00 65.38 152 ALA A N 1
ATOM 1156 C CA . ALA A 1 152 ? -14.384 -17.773 -2.531 1.00 65.38 152 ALA A CA 1
ATOM 1157 C C . ALA A 1 152 ? -14.260 -18.828 -1.440 1.00 65.38 152 ALA A C 1
ATOM 1159 O O . ALA A 1 152 ? -14.942 -19.850 -1.509 1.00 65.38 152 ALA A O 1
ATOM 1160 N N . PHE A 1 153 ? -13.340 -18.613 -0.499 1.00 67.12 153 PHE A N 1
ATOM 1161 C CA . PHE A 1 153 ? -13.114 -19.538 0.600 1.00 67.12 153 PHE A CA 1
ATOM 1162 C C . PHE A 1 153 ? -14.442 -19.668 1.346 1.00 67.12 153 PHE A C 1
ATOM 1164 O O . PHE A 1 153 ? -14.764 -18.817 2.174 1.00 67.12 153 PHE A O 1
ATOM 1171 N N . GLU A 1 154 ? -15.248 -20.675 0.998 1.00 61.88 154 GLU A N 1
ATOM 1172 C CA . GLU A 1 154 ? -16.510 -20.918 1.671 1.00 61.88 154 GLU A CA 1
ATOM 1173 C C . GLU A 1 154 ? -16.129 -21.282 3.099 1.00 61.88 154 GLU A C 1
ATOM 1175 O O . GLU A 1 154 ? -15.438 -22.286 3.328 1.00 61.88 154 GLU A O 1
ATOM 1180 N N . PRO A 1 155 ? -16.475 -20.433 4.077 1.00 74.94 155 PRO A N 1
ATOM 1181 C CA . PRO A 1 155 ? -16.138 -20.732 5.446 1.00 74.94 155 PRO A CA 1
ATOM 1182 C C . PRO A 1 155 ? -16.803 -22.063 5.794 1.00 74.94 155 PRO A C 1
ATOM 1184 O O . PRO A 1 155 ? -17.994 -22.236 5.535 1.00 74.94 155 PRO A O 1
ATOM 1187 N N . GLY A 1 156 ? -16.038 -23.009 6.348 1.00 82.12 156 GLY A N 1
ATOM 1188 C CA . GLY A 1 156 ? -16.551 -24.355 6.614 1.00 82.12 156 GLY A CA 1
ATOM 1189 C C . GLY A 1 156 ? -17.856 -24.328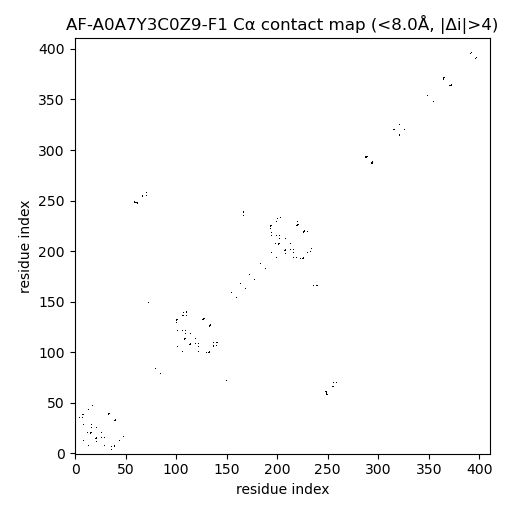 7.413 1.00 82.12 156 GLY A C 1
ATOM 1190 O O . GLY A 1 156 ? -18.077 -23.406 8.209 1.00 82.12 156 GLY A O 1
ATOM 1191 N N . GLU A 1 157 ? -18.704 -25.342 7.215 1.00 81.62 157 GLU A N 1
ATOM 1192 C CA . GLU A 1 157 ? -20.038 -25.419 7.821 1.00 81.62 157 GLU A CA 1
ATOM 1193 C C . GLU A 1 157 ? -20.035 -25.002 9.308 1.00 81.62 157 GLU A C 1
ATOM 1195 O O . GLU A 1 157 ? -19.152 -25.339 10.114 1.00 81.62 157 GLU A O 1
ATOM 1200 N N . GLY A 1 158 ? -21.008 -24.159 9.657 1.00 78.19 158 GLY A N 1
ATOM 1201 C CA . GLY A 1 158 ? -21.142 -23.581 10.991 1.00 78.19 158 GLY A CA 1
ATOM 1202 C C . GLY A 1 158 ? -20.185 -22.428 11.308 1.00 78.19 158 GLY A C 1
ATOM 1203 O O . GLY A 1 158 ? -20.209 -21.947 12.433 1.00 78.19 158 GLY A O 1
ATOM 1204 N N . PHE A 1 159 ? -19.346 -21.941 10.383 1.00 80.44 159 PHE A N 1
ATOM 1205 C CA . PHE A 1 159 ? -18.542 -20.733 10.635 1.00 80.44 159 PHE A CA 1
ATOM 1206 C C . PHE A 1 159 ? -19.427 -19.520 10.917 1.00 80.44 159 PHE A C 1
ATOM 1208 O O . PHE A 1 159 ? -19.216 -18.842 11.916 1.00 80.44 159 PHE A O 1
ATOM 1215 N N . ALA A 1 160 ? -20.453 -19.296 10.091 1.00 75.50 160 ALA A N 1
ATOM 1216 C CA . ALA A 1 160 ? -21.418 -18.225 10.316 1.00 75.50 160 ALA A CA 1
ATOM 1217 C C . ALA A 1 160 ? -22.103 -18.371 11.681 1.00 75.50 160 ALA A C 1
ATOM 1219 O O . ALA A 1 160 ? -22.243 -17.392 12.398 1.00 75.50 160 ALA A O 1
ATOM 1220 N N . GLU A 1 161 ? -22.456 -19.593 12.080 1.00 74.75 161 GLU A N 1
ATOM 1221 C CA . GLU A 1 161 ? -23.079 -19.862 13.375 1.00 74.75 161 GLU A CA 1
ATOM 1222 C C . GLU A 1 161 ? -22.108 -19.667 14.543 1.00 74.75 161 GLU A C 1
ATOM 1224 O O . GLU A 1 161 ? -22.486 -19.067 15.538 1.00 74.75 161 GLU A O 1
ATOM 1229 N N . ARG A 1 162 ? -20.833 -20.059 14.419 1.00 77.38 162 ARG A N 1
ATOM 1230 C CA . ARG A 1 162 ? -19.790 -19.774 15.422 1.00 77.38 162 ARG A CA 1
ATOM 1231 C C . ARG A 1 162 ? -19.542 -18.276 15.565 1.00 77.38 162 ARG A C 1
ATOM 1233 O O . ARG A 1 162 ? -19.440 -17.792 16.686 1.00 77.38 162 ARG A O 1
ATOM 1240 N N . VAL A 1 163 ? -19.489 -17.547 14.451 1.00 75.06 163 VAL A N 1
ATOM 1241 C CA . VAL A 1 163 ? -19.342 -16.086 14.443 1.00 75.06 163 VAL A CA 1
ATOM 1242 C C . VAL A 1 163 ? -20.571 -15.422 15.061 1.00 75.06 163 VAL A C 1
ATOM 1244 O O . VAL A 1 163 ? -20.416 -14.569 15.922 1.00 75.06 163 VAL A O 1
ATOM 1247 N N . LEU A 1 164 ? -21.783 -15.846 14.696 1.00 71.81 164 LEU A N 1
ATOM 1248 C CA . LEU A 1 164 ? -23.039 -15.332 15.255 1.00 71.81 164 LEU A CA 1
ATOM 1249 C C . LEU A 1 164 ? -23.306 -15.787 16.696 1.00 71.81 164 LEU A C 1
ATOM 1251 O O . LEU A 1 164 ? -24.081 -15.150 17.387 1.00 71.81 164 LEU A O 1
ATOM 1255 N N . THR A 1 165 ? -22.696 -16.875 17.159 1.00 73.06 165 THR A N 1
ATOM 1256 C CA . THR A 1 165 ? -22.773 -17.307 18.564 1.00 73.06 165 THR A CA 1
ATOM 1257 C C . THR A 1 165 ? -21.760 -16.542 19.411 1.00 73.06 165 THR A C 1
ATOM 1259 O O . THR A 1 165 ? -22.056 -16.164 20.538 1.00 73.06 165 THR A O 1
ATOM 1262 N N . ALA A 1 166 ? -20.564 -16.287 18.872 1.00 70.38 166 ALA A N 1
ATOM 1263 C CA . ALA A 1 166 ? -19.555 -15.456 19.526 1.00 70.38 166 ALA A CA 1
ATOM 1264 C C . ALA A 1 166 ? -19.971 -13.976 19.562 1.00 70.38 166 ALA A C 1
ATOM 1266 O O . ALA A 1 166 ? -19.672 -13.257 20.515 1.00 70.38 166 ALA A O 1
ATOM 1267 N N . LEU A 1 167 ? -20.687 -13.526 18.533 1.00 66.44 167 LEU A N 1
ATOM 1268 C CA . LEU A 1 167 ? -21.350 -12.235 18.492 1.00 66.44 167 LEU A CA 1
ATOM 1269 C C . LEU A 1 167 ? -22.759 -12.402 19.045 1.00 66.44 167 LEU A C 1
ATOM 1271 O O . LEU A 1 167 ? -23.689 -12.602 18.276 1.00 66.44 167 LEU A O 1
ATOM 1275 N N . GLU A 1 168 ? -22.950 -12.282 20.357 1.00 53.31 168 GLU A N 1
ATOM 1276 C CA . GLU A 1 168 ? -24.291 -12.050 20.907 1.00 53.31 168 GLU A CA 1
ATOM 1277 C C . GLU A 1 168 ? -24.843 -10.737 20.322 1.00 53.31 168 GLU A C 1
ATOM 1279 O O . GLU A 1 168 ? -24.616 -9.647 20.852 1.00 53.31 168 GLU A O 1
ATOM 1284 N N . VAL A 1 169 ? -25.509 -10.827 19.168 1.00 54.06 169 VAL A N 1
ATOM 1285 C CA . VAL A 1 169 ? -26.163 -9.701 18.509 1.00 54.06 169 VAL A CA 1
ATOM 1286 C C . VAL A 1 169 ? -27.498 -9.502 19.226 1.00 54.06 169 VAL A C 1
ATOM 1288 O O . VAL A 1 169 ? -28.340 -10.399 19.161 1.00 54.06 169 VAL A O 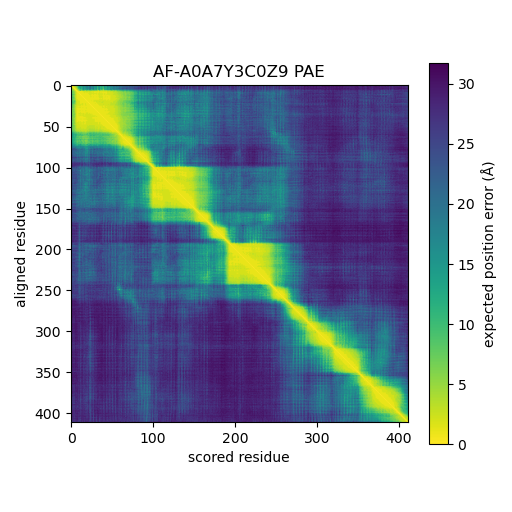1
ATOM 1291 N N . PRO A 1 170 ? -27.728 -8.358 19.896 1.00 49.22 170 PRO A N 1
ATOM 1292 C CA . PRO A 1 170 ? -29.033 -8.063 20.471 1.00 49.22 170 PRO A CA 1
ATOM 1293 C C . PRO A 1 170 ? -30.099 -8.124 19.370 1.00 49.22 170 PRO A C 1
ATOM 1295 O O . PRO A 1 170 ? -29.858 -7.647 18.256 1.00 49.22 170 PRO A O 1
ATOM 1298 N N . ASP A 1 171 ? -31.253 -8.725 19.675 1.00 53.56 171 ASP A N 1
ATOM 1299 C CA . ASP A 1 171 ? -32.345 -9.000 18.735 1.00 53.56 171 ASP A CA 1
ATOM 1300 C C . ASP A 1 171 ? -32.560 -7.865 17.722 1.00 53.56 171 ASP A C 1
ATOM 1302 O O . ASP A 1 171 ? -32.994 -6.755 18.047 1.00 53.56 171 ASP A O 1
ATOM 1306 N N . ARG A 1 172 ? -32.245 -8.143 16.452 1.00 48.47 172 ARG A N 1
ATOM 1307 C CA . ARG A 1 172 ? -32.434 -7.179 15.367 1.00 48.47 172 ARG A CA 1
ATOM 1308 C C . ARG A 1 172 ? -33.923 -6.897 15.199 1.00 48.47 172 ARG A C 1
ATOM 1310 O O . ARG A 1 172 ? -34.714 -7.805 14.951 1.00 48.47 172 ARG A O 1
ATOM 1317 N N . LEU A 1 173 ? -34.286 -5.616 15.210 1.00 52.66 173 LEU A N 1
ATOM 1318 C CA . LEU A 1 173 ? -35.628 -5.169 14.842 1.00 52.66 173 LEU A CA 1
ATOM 1319 C C . LEU A 1 173 ? -36.023 -5.720 13.450 1.00 52.66 173 LEU A C 1
ATOM 1321 O O . LEU A 1 173 ? -35.199 -5.697 12.517 1.00 52.66 173 LEU A O 1
ATOM 1325 N N . PRO A 1 174 ? -37.274 -6.198 13.284 1.00 66.19 174 PRO A N 1
ATOM 1326 C CA . PRO A 1 174 ? -37.751 -6.784 12.035 1.00 66.19 174 PRO A CA 1
ATOM 1327 C C . PRO A 1 174 ? -37.650 -5.785 10.875 1.00 66.19 174 PRO A C 1
ATOM 1329 O O . PRO A 1 174 ? -37.821 -4.581 11.059 1.00 66.19 174 PRO A O 1
ATOM 1332 N N . LEU A 1 175 ? -37.402 -6.284 9.659 1.00 61.62 175 LEU A N 1
ATOM 1333 C CA . LEU A 1 175 ? -37.195 -5.494 8.430 1.00 61.62 175 LEU A CA 1
ATOM 1334 C C . LEU A 1 175 ? -38.273 -4.412 8.209 1.00 61.62 175 LEU A C 1
ATOM 1336 O O . LEU A 1 175 ? -37.975 -3.307 7.759 1.00 61.62 175 LEU A O 1
ATOM 1340 N N . ALA A 1 176 ? -39.517 -4.703 8.597 1.00 63.16 176 ALA A N 1
ATOM 1341 C CA . ALA A 1 176 ? -40.637 -3.768 8.524 1.00 63.16 176 ALA A CA 1
ATOM 1342 C C . ALA A 1 176 ? -40.454 -2.517 9.407 1.00 63.16 176 ALA A C 1
ATOM 1344 O O . ALA A 1 176 ? -40.901 -1.435 9.031 1.00 63.16 176 ALA A O 1
ATOM 1345 N N . ALA A 1 177 ? -39.776 -2.639 10.553 1.00 65.19 177 ALA A N 1
ATOM 1346 C CA . ALA A 1 177 ? -39.440 -1.506 11.412 1.00 65.19 177 ALA A CA 1
ATOM 1347 C C . ALA A 1 177 ? -38.352 -0.625 10.777 1.00 65.19 177 ALA A C 1
ATOM 1349 O O . ALA A 1 177 ? -38.457 0.596 10.836 1.00 65.19 177 ALA A O 1
ATOM 1350 N N . ARG A 1 178 ? -37.374 -1.232 10.087 1.00 64.44 178 ARG A N 1
ATOM 1351 C CA . ARG A 1 178 ? -36.331 -0.504 9.342 1.00 64.44 178 ARG A CA 1
ATOM 1352 C C . ARG A 1 178 ? -36.911 0.312 8.188 1.00 64.44 178 ARG A C 1
ATOM 1354 O O . ARG A 1 178 ? -36.647 1.503 8.114 1.00 64.44 178 ARG A O 1
ATOM 1361 N N . ILE A 1 179 ? -37.762 -0.292 7.353 1.00 70.25 179 ILE A N 1
ATOM 1362 C CA . ILE A 1 179 ? -38.397 0.401 6.214 1.00 70.25 179 ILE A CA 1
ATOM 1363 C C . ILE A 1 179 ? -39.251 1.587 6.689 1.00 70.25 179 ILE A C 1
ATOM 1365 O O . ILE A 1 179 ? -39.229 2.653 6.076 1.00 70.25 179 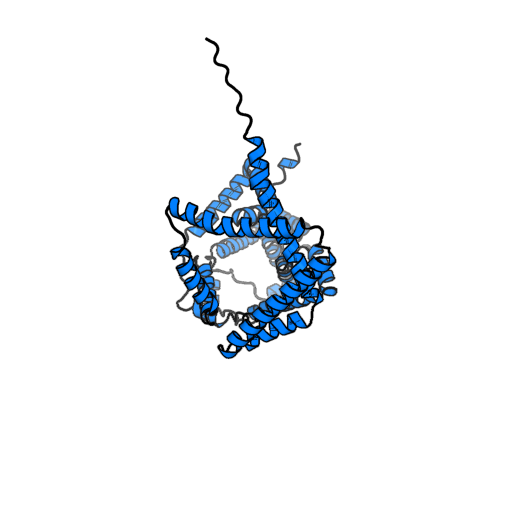ILE A O 1
ATOM 1369 N N . ARG A 1 180 ? -39.972 1.427 7.807 1.00 66.44 180 ARG A N 1
ATOM 1370 C CA . ARG A 1 180 ? -40.786 2.500 8.393 1.00 66.44 180 ARG A CA 1
ATOM 1371 C C . ARG A 1 180 ? -39.922 3.652 8.914 1.00 66.44 180 ARG A C 1
ATOM 1373 O O . ARG A 1 180 ? -40.209 4.801 8.611 1.00 66.44 180 ARG A O 1
ATOM 1380 N N . GLN A 1 181 ? -38.817 3.341 9.589 1.00 61.72 181 GLN A N 1
ATOM 1381 C CA . GLN A 1 181 ? -37.885 4.341 10.111 1.00 61.72 181 GLN A CA 1
ATOM 1382 C C . GLN A 1 181 ? -37.192 5.143 8.992 1.00 61.72 181 GLN A C 1
ATOM 1384 O O . GLN A 1 181 ? -36.961 6.340 9.144 1.00 61.72 181 GLN A O 1
ATOM 1389 N N . THR A 1 182 ? -36.904 4.516 7.845 1.00 65.19 182 THR A N 1
ATOM 1390 C CA . THR A 1 182 ? -36.349 5.212 6.670 1.00 65.19 182 THR A CA 1
ATOM 1391 C C . THR A 1 182 ? -37.378 6.124 5.995 1.00 65.19 182 THR A C 1
ATOM 1393 O O . THR A 1 182 ? -37.034 7.223 5.566 1.00 65.19 182 THR A O 1
ATOM 1396 N N . LEU A 1 183 ? -38.645 5.702 5.922 1.00 67.25 183 LEU A N 1
ATOM 1397 C CA . LEU A 1 183 ? -39.734 6.520 5.376 1.00 67.25 183 LEU A CA 1
ATOM 1398 C C . LEU A 1 183 ? -40.061 7.722 6.273 1.00 67.25 183 LEU A C 1
ATOM 1400 O O . LEU A 1 183 ? -40.240 8.824 5.758 1.00 67.25 183 LEU A O 1
ATOM 1404 N N . ASP A 1 184 ? -40.058 7.541 7.594 1.00 60.12 184 ASP A N 1
ATOM 1405 C CA . ASP A 1 184 ? -40.290 8.627 8.556 1.00 60.12 184 ASP A CA 1
ATOM 1406 C C . ASP A 1 184 ? -39.163 9.680 8.526 1.00 60.12 184 ASP A C 1
ATOM 1408 O O . ASP A 1 184 ? -39.427 10.874 8.675 1.00 60.12 184 ASP A O 1
ATOM 1412 N N . ALA A 1 185 ? -37.919 9.262 8.258 1.00 57.66 185 ALA A N 1
ATOM 1413 C CA . ALA A 1 185 ? -36.782 10.168 8.072 1.00 57.66 185 ALA A CA 1
ATOM 1414 C C . ALA A 1 185 ? -36.863 10.985 6.765 1.00 57.66 185 ALA A C 1
ATOM 1416 O O . ALA A 1 185 ? -36.421 12.132 6.724 1.00 57.66 185 ALA A O 1
ATOM 1417 N N . LEU A 1 186 ? -37.444 10.418 5.702 1.00 62.09 186 LEU A N 1
ATOM 1418 C CA . LEU A 1 186 ? -37.615 11.080 4.400 1.00 62.09 186 LEU A CA 1
ATOM 1419 C C . LEU A 1 186 ? -38.789 12.067 4.370 1.00 62.09 186 LEU A C 1
ATOM 1421 O O . LEU A 1 186 ? -38.758 13.031 3.607 1.00 62.09 186 LEU A O 1
ATOM 1425 N N . LEU A 1 187 ? -39.818 11.841 5.189 1.00 71.25 187 LEU A N 1
ATOM 1426 C CA . LEU A 1 187 ? -41.064 12.615 5.171 1.00 71.25 187 LEU A CA 1
ATOM 1427 C C . LEU A 1 187 ? -41.088 13.812 6.138 1.00 71.25 187 LEU A C 1
ATOM 1429 O O . LEU A 1 187 ? -42.115 14.476 6.254 1.00 71.25 187 LEU A O 1
ATOM 1433 N N . GLY A 1 188 ? -39.961 14.145 6.778 1.00 48.31 188 GLY A N 1
ATOM 1434 C CA . GLY A 1 188 ? -39.807 15.418 7.490 1.00 48.31 188 GLY A CA 1
ATOM 1435 C C . GLY A 1 188 ? -40.682 15.558 8.737 1.00 48.31 188 GLY A C 1
ATOM 1436 O O . GLY A 1 188 ? -41.187 16.646 9.015 1.00 48.31 188 GLY A O 1
ATOM 1437 N N . SER A 1 189 ? -40.860 14.472 9.494 1.00 46.12 189 SER A N 1
ATOM 1438 C CA . SER A 1 189 ? -41.424 14.564 10.844 1.00 46.12 189 SER A CA 1
ATOM 1439 C C . SER A 1 189 ? -40.549 15.457 11.742 1.00 46.12 189 SER A C 1
ATOM 1441 O O . SER A 1 189 ? -39.336 15.544 11.519 1.00 46.12 189 SER A O 1
ATOM 1443 N N . PRO A 1 190 ? -41.147 16.141 12.741 1.00 51.12 190 PRO A N 1
ATOM 1444 C CA . PRO A 1 190 ? -40.425 17.018 13.659 1.00 51.12 190 PRO A CA 1
ATOM 1445 C C . PRO A 1 190 ? -39.228 16.274 14.246 1.00 51.12 190 PRO A C 1
ATOM 1447 O O . PRO A 1 190 ? -39.345 15.089 14.556 1.00 51.12 190 PRO A O 1
ATOM 1450 N N . ALA A 1 191 ? -38.092 16.983 14.298 1.00 52.34 191 ALA A N 1
ATOM 1451 C CA . ALA A 1 191 ? -36.755 16.468 14.579 1.00 52.34 191 ALA A CA 1
ATOM 1452 C C . ALA A 1 191 ? -36.798 15.239 15.499 1.00 52.34 191 ALA A C 1
ATOM 1454 O O . ALA A 1 191 ? -37.286 15.363 16.623 1.00 52.34 191 ALA A O 1
ATOM 1455 N N . PRO A 1 192 ? -36.346 14.061 15.034 1.00 58.16 192 PRO A N 1
ATOM 1456 C CA . PRO A 1 192 ? -36.391 12.879 15.868 1.00 58.16 192 PRO A CA 1
ATOM 1457 C C . PRO A 1 192 ? -35.593 13.163 17.142 1.00 58.16 192 PRO A C 1
ATOM 1459 O O . PRO A 1 192 ? -34.446 13.603 17.074 1.00 58.16 192 PRO A O 1
ATOM 1462 N N . ASP A 1 193 ? -36.201 12.890 18.298 1.00 84.62 193 ASP A N 1
ATOM 1463 C CA . ASP A 1 193 ? -35.580 13.041 19.623 1.00 84.62 193 ASP A CA 1
ATOM 1464 C C . ASP A 1 193 ? -34.279 12.217 19.775 1.00 84.62 193 ASP A C 1
ATOM 1466 O O . ASP A 1 193 ? -33.553 12.364 20.760 1.00 84.62 193 ASP A O 1
ATOM 1470 N N . HIS A 1 194 ? -33.956 11.360 18.797 1.00 88.94 194 HIS A N 1
ATOM 1471 C CA . HIS A 1 194 ? -32.802 10.468 18.775 1.00 88.94 194 HIS A CA 1
ATOM 1472 C C . HIS A 1 194 ? -32.163 10.375 17.382 1.00 88.94 194 HIS A C 1
ATOM 1474 O O . HIS A 1 194 ? -32.839 10.452 16.353 1.00 88.94 194 HIS A O 1
ATOM 1480 N N . VAL A 1 195 ? -30.852 10.136 17.354 1.00 92.56 195 VAL A N 1
ATOM 1481 C CA . VAL A 1 195 ? -30.097 9.845 16.126 1.00 92.56 195 VAL A CA 1
ATOM 1482 C C . VAL A 1 195 ? -30.486 8.451 15.602 1.00 92.56 195 VAL A C 1
ATOM 1484 O O . VAL A 1 195 ? -30.528 7.505 16.389 1.00 92.56 195 VAL A O 1
ATOM 1487 N N . PRO A 1 196 ? -30.776 8.279 14.298 1.00 91.31 196 PRO A N 1
ATOM 1488 C CA . PRO A 1 196 ? -31.056 6.961 13.730 1.00 91.31 196 PRO A CA 1
ATOM 1489 C C . PRO A 1 196 ? -29.854 6.018 13.875 1.00 91.31 196 PRO A C 1
ATOM 1491 O O . PRO A 1 196 ? -28.723 6.432 13.630 1.00 91.31 196 PRO A O 1
ATOM 1494 N N . ALA A 1 197 ? -30.099 4.736 14.164 1.00 87.62 197 ALA A N 1
ATOM 1495 C CA . ALA A 1 197 ? -29.045 3.734 14.368 1.00 87.62 197 ALA A CA 1
ATOM 1496 C C . ALA A 1 197 ? -28.031 3.650 13.208 1.00 87.62 197 ALA A C 1
ATOM 1498 O O . ALA A 1 197 ? -26.841 3.499 13.448 1.00 87.62 197 ALA A O 1
ATOM 1499 N N . GLY A 1 198 ? -28.478 3.816 11.955 1.00 87.69 198 GLY A N 1
ATOM 1500 C CA . GLY A 1 198 ? -27.575 3.838 10.794 1.00 87.69 198 GLY A CA 1
ATOM 1501 C C . GLY A 1 198 ? -26.590 5.012 10.813 1.00 87.69 198 GLY A C 1
ATOM 1502 O O . GLY A 1 198 ? -25.421 4.830 10.517 1.00 87.69 198 GLY A O 1
ATOM 1503 N N . VAL A 1 199 ? -27.029 6.194 11.258 1.00 93.25 199 VAL A N 1
ATOM 1504 C CA . VAL A 1 199 ? -26.155 7.375 11.386 1.00 93.25 199 VAL A CA 1
ATOM 1505 C C . VAL A 1 199 ? -25.176 7.205 12.552 1.00 93.25 199 VAL A C 1
ATOM 1507 O O . VAL A 1 199 ? -24.042 7.666 12.476 1.00 93.25 199 VAL A O 1
ATOM 1510 N N . LEU A 1 200 ? -25.601 6.533 13.626 1.00 94.00 200 LEU A N 1
ATOM 1511 C CA . LEU A 1 200 ? -24.729 6.136 14.735 1.00 94.00 200 LEU A CA 1
ATOM 1512 C C . LEU A 1 200 ? -23.659 5.134 14.282 1.00 94.00 200 LEU A C 1
ATOM 1514 O O . LEU A 1 200 ? -22.506 5.269 14.671 1.00 94.00 200 LEU A O 1
ATOM 1518 N N . GLN A 1 201 ? -24.016 4.175 13.427 1.00 92.25 201 GLN A N 1
ATOM 1519 C CA . GLN A 1 201 ? -23.056 3.246 12.839 1.00 92.25 201 GLN A CA 1
ATOM 1520 C C . GLN A 1 201 ? -22.061 3.974 11.920 1.00 92.25 201 GLN A C 1
ATOM 1522 O O . GLN A 1 201 ? -20.858 3.840 12.113 1.00 92.25 201 GLN A O 1
ATOM 1527 N N . ASP A 1 202 ? -22.539 4.824 11.005 1.00 90.62 202 ASP A N 1
ATOM 1528 C CA . ASP A 1 202 ? -21.671 5.622 10.124 1.00 90.62 202 ASP A CA 1
ATOM 1529 C C . ASP A 1 202 ? -20.718 6.539 10.920 1.00 90.62 202 ASP A C 1
ATOM 1531 O O . ASP A 1 202 ? -19.621 6.863 10.460 1.00 90.62 202 ASP A O 1
ATOM 1535 N N . PHE A 1 203 ? -21.138 6.990 12.109 1.00 95.19 203 PHE A N 1
ATOM 1536 C CA . PHE A 1 203 ? -20.303 7.759 13.031 1.00 95.19 203 PHE A CA 1
ATOM 1537 C C . PHE A 1 203 ? -19.156 6.915 13.605 1.00 95.19 203 PHE A C 1
ATOM 1539 O O . PHE A 1 203 ? -18.019 7.382 13.608 1.00 95.19 203 PHE A O 1
ATOM 1546 N N . ILE A 1 204 ? -19.437 5.682 14.039 1.00 91.81 204 ILE A N 1
ATOM 1547 C CA . ILE A 1 204 ? -18.441 4.739 14.581 1.00 91.81 204 ILE A CA 1
ATOM 1548 C C . ILE A 1 204 ? -17.460 4.291 13.499 1.00 91.81 204 ILE A C 1
ATOM 1550 O O . ILE A 1 204 ? -16.253 4.279 13.726 1.00 91.81 204 ILE A O 1
ATOM 1554 N N . ASP A 1 205 ? -17.970 3.992 12.305 1.00 90.56 205 ASP A N 1
ATOM 1555 C CA . ASP A 1 205 ? -17.170 3.553 11.159 1.00 90.56 205 ASP A CA 1
ATOM 1556 C C . ASP A 1 205 ? -16.332 4.704 10.555 1.00 90.56 205 ASP A C 1
ATOM 1558 O O . ASP A 1 205 ? -15.560 4.500 9.617 1.00 90.56 205 ASP A O 1
ATOM 1562 N N . GLY A 1 206 ? -16.483 5.938 11.058 1.00 91.81 206 GLY A N 1
ATOM 1563 C CA . GLY A 1 206 ? -15.781 7.121 10.553 1.00 91.81 206 GLY A CA 1
ATOM 1564 C C . GLY A 1 206 ? -16.221 7.551 9.147 1.00 91.81 206 GLY A C 1
ATOM 1565 O O . GLY A 1 206 ? -15.521 8.321 8.489 1.00 91.81 206 GLY A O 1
ATOM 1566 N N . ALA A 1 207 ? -17.375 7.071 8.678 1.00 91.12 207 ALA A N 1
ATOM 1567 C CA . ALA A 1 207 ? -17.908 7.327 7.341 1.00 91.12 207 ALA A CA 1
ATOM 1568 C C . ALA A 1 207 ? -18.629 8.684 7.223 1.00 91.12 207 ALA A C 1
ATOM 1570 O O . ALA A 1 207 ? -18.858 9.183 6.117 1.00 91.12 207 ALA A O 1
ATOM 1571 N N . LEU A 1 208 ? -18.985 9.312 8.350 1.00 90.38 208 LEU A N 1
ATOM 1572 C CA . LEU A 1 208 ? -19.637 10.621 8.352 1.00 90.38 208 LEU A CA 1
ATOM 1573 C C . LEU A 1 208 ? -18.666 11.773 8.015 1.00 90.38 208 LEU A C 1
ATOM 1575 O O . LEU A 1 208 ? -17.552 11.837 8.538 1.00 90.38 208 LEU A O 1
ATOM 1579 N N . PRO A 1 209 ? -19.102 12.777 7.224 1.00 90.19 209 PRO A N 1
ATOM 1580 C CA . PRO A 1 209 ? -18.363 14.029 7.074 1.00 90.19 209 PRO A CA 1
ATOM 1581 C C . PRO A 1 209 ? -18.176 14.734 8.426 1.00 90.19 209 PRO A C 1
ATOM 1583 O O . PRO A 1 209 ? -19.109 14.769 9.225 1.00 90.19 209 PRO A O 1
ATOM 1586 N N . LEU A 1 210 ? -17.039 15.413 8.637 1.00 86.62 210 LEU A N 1
ATOM 1587 C CA . LEU A 1 210 ? -16.682 16.087 9.904 1.00 86.62 210 LEU A CA 1
ATOM 1588 C C . LEU A 1 210 ? -17.817 16.926 10.523 1.00 86.62 210 LEU A C 1
ATOM 1590 O O . LEU A 1 210 ? -18.038 16.898 11.731 1.00 86.62 210 LEU A O 1
ATOM 1594 N N . ALA A 1 211 ? -18.571 17.657 9.696 1.00 88.00 211 ALA A N 1
ATOM 1595 C CA . ALA A 1 211 ? -19.685 18.479 10.165 1.00 88.00 211 ALA A CA 1
ATOM 1596 C C . ALA A 1 211 ? -20.890 17.658 10.664 1.00 88.00 211 ALA A C 1
ATOM 1598 O O . ALA A 1 211 ? -21.629 18.125 11.527 1.00 88.00 211 ALA A O 1
ATOM 1599 N N . ALA A 1 212 ? -21.127 16.468 10.105 1.00 90.38 212 ALA A N 1
ATOM 1600 C CA . ALA A 1 212 ? -22.149 15.543 10.583 1.00 90.38 212 ALA A CA 1
ATOM 1601 C C . ALA A 1 212 ? -21.688 14.837 11.863 1.00 90.38 212 ALA A C 1
ATOM 1603 O O . ALA A 1 212 ? -22.463 14.789 12.816 1.00 90.38 212 ALA A O 1
ATOM 1604 N N . SER A 1 213 ? -20.424 14.408 11.924 1.00 95.19 213 SER A N 1
ATOM 1605 C CA . SER A 1 213 ? -19.838 13.789 13.117 1.00 95.19 213 SER A CA 1
ATOM 1606 C C . SER A 1 213 ? -19.922 14.708 14.335 1.00 95.19 213 SER A C 1
ATOM 1608 O O . SER A 1 213 ? -20.434 14.290 15.364 1.00 95.19 213 SER A O 1
ATOM 1610 N N . ALA A 1 214 ? -19.571 15.993 14.193 1.00 92.56 214 ALA A N 1
ATOM 1611 C CA . ALA A 1 214 ? -19.674 16.965 15.286 1.00 92.56 214 ALA A CA 1
ATOM 1612 C C . ALA A 1 214 ? -21.116 17.160 15.801 1.00 92.56 214 ALA A C 1
ATOM 1614 O O . ALA A 1 214 ? -21.332 17.419 16.984 1.00 92.56 214 ALA A O 1
ATOM 1615 N N . ARG A 1 215 ? -22.130 17.033 14.928 1.00 94.69 215 ARG A N 1
ATOM 1616 C CA . ARG A 1 215 ? -23.544 17.110 15.340 1.00 94.69 215 ARG A CA 1
ATOM 1617 C C . ARG A 1 215 ? -23.989 15.859 16.089 1.00 94.69 215 ARG A C 1
ATOM 1619 O O . ARG A 1 215 ? -24.716 15.984 17.071 1.00 94.69 215 ARG A O 1
ATOM 1626 N N . VAL A 1 216 ? -23.575 14.681 15.621 1.00 95.88 216 VAL A N 1
ATOM 1627 C CA . VAL A 1 216 ? -23.857 13.408 16.299 1.00 95.88 216 VAL A CA 1
ATOM 1628 C C . VAL A 1 216 ? -23.180 13.393 17.664 1.00 95.88 216 VAL A C 1
ATOM 1630 O O . VAL A 1 216 ? -23.849 13.122 18.652 1.00 95.88 216 VAL A O 1
ATOM 1633 N N . GLU A 1 217 ? -21.913 13.794 17.740 1.00 96.81 217 GLU A N 1
ATOM 1634 C CA . GLU A 1 217 ? -21.150 13.897 18.986 1.00 96.81 217 GLU A CA 1
ATOM 1635 C C . GLU A 1 217 ? -21.818 14.849 19.990 1.00 96.81 217 GLU A C 1
ATOM 1637 O O . GLU A 1 217 ? -22.073 14.468 21.134 1.00 96.81 217 GLU A O 1
ATOM 1642 N N . ALA A 1 218 ? -22.206 16.054 19.554 1.00 94.88 218 ALA A N 1
ATOM 1643 C CA . ALA A 1 218 ? -22.921 17.004 20.405 1.00 94.88 218 ALA A CA 1
ATOM 1644 C C . ALA A 1 218 ? -24.272 16.454 20.902 1.00 94.88 218 ALA A C 1
ATOM 1646 O O . ALA A 1 218 ? -24.634 16.659 22.061 1.00 94.88 218 ALA A O 1
ATOM 1647 N N . HIS A 1 219 ? -25.019 15.743 20.048 1.00 95.62 219 HIS A N 1
ATOM 1648 C CA . HIS A 1 219 ? -26.282 15.119 20.443 1.00 95.62 219 HIS A CA 1
ATOM 1649 C C . HIS A 1 219 ? -26.065 13.965 21.426 1.00 95.62 219 HIS A C 1
ATOM 1651 O O . HIS A 1 219 ? -26.748 13.900 22.445 1.00 95.62 219 HIS A O 1
ATOM 1657 N N . VAL A 1 220 ? -25.116 13.069 21.148 1.00 96.44 220 VAL A N 1
ATOM 1658 C CA . VAL A 1 220 ? -24.777 11.933 22.014 1.00 96.44 220 VAL A CA 1
ATOM 1659 C C . VAL A 1 220 ? -24.328 12.423 23.392 1.00 96.44 220 VAL A C 1
ATOM 1661 O O . VAL A 1 220 ? -24.766 11.873 24.398 1.00 96.44 220 VAL A O 1
ATOM 1664 N N . GLY A 1 221 ? -23.566 13.520 23.457 1.00 94.62 221 GLY A N 1
ATOM 1665 C CA . GLY A 1 221 ? -23.200 14.161 24.722 1.00 94.62 221 GLY A CA 1
ATOM 1666 C C . GLY A 1 221 ? -24.390 14.712 25.524 1.00 94.62 221 GLY A C 1
ATOM 1667 O O . GLY A 1 221 ? -24.303 14.824 26.744 1.00 94.62 221 GLY A O 1
ATOM 1668 N N . GLY A 1 222 ? -25.508 15.039 24.865 1.00 92.88 222 GLY A N 1
ATOM 1669 C CA . GLY A 1 222 ? -26.730 15.547 25.503 1.00 92.88 222 GLY A CA 1
ATOM 1670 C C . GLY A 1 222 ? -27.835 14.505 25.727 1.00 92.88 222 GLY A C 1
ATOM 1671 O O . GLY A 1 222 ? -28.732 14.735 26.537 1.00 92.88 222 GLY A O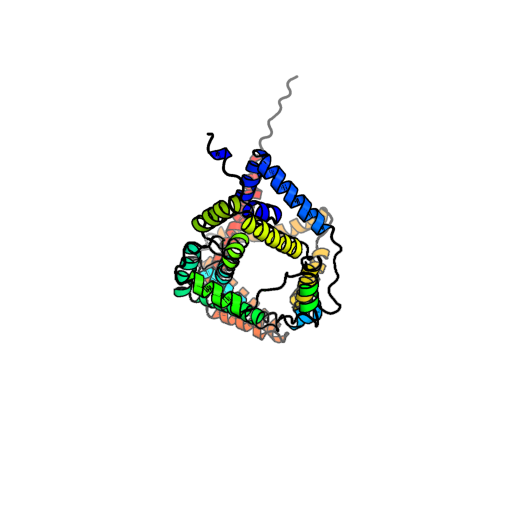 1
ATOM 1672 N N . CYS A 1 223 ? -27.797 13.367 25.031 1.00 95.94 223 CYS A N 1
ATOM 1673 C CA . CYS A 1 223 ? -28.874 12.380 24.999 1.00 95.94 223 CYS A CA 1
ATOM 1674 C C . CYS A 1 223 ? -28.403 11.021 25.532 1.00 95.94 223 CYS A C 1
ATOM 1676 O O . CYS A 1 223 ? -27.794 10.225 24.816 1.00 95.94 223 CYS A O 1
ATOM 1678 N N . GLY A 1 224 ? -28.754 10.715 26.788 1.00 92.25 224 GLY A N 1
ATOM 1679 C CA . GLY A 1 224 ? -28.305 9.498 27.480 1.00 92.25 224 GLY A CA 1
ATOM 1680 C C . GLY A 1 224 ? -28.682 8.180 26.789 1.00 92.25 224 GLY A C 1
ATOM 1681 O O . GLY A 1 224 ? -27.960 7.197 26.924 1.00 92.25 224 GLY A O 1
ATOM 1682 N N . ARG A 1 225 ? -29.771 8.155 26.008 1.00 91.25 225 ARG A N 1
ATOM 1683 C CA . ARG A 1 225 ? -30.177 6.974 25.227 1.00 91.25 225 ARG A CA 1
ATOM 1684 C C . ARG A 1 225 ? -29.256 6.721 24.032 1.00 91.25 225 ARG A C 1
ATOM 1686 O O . ARG A 1 225 ? -28.865 5.585 23.802 1.00 91.25 225 ARG A O 1
ATOM 1693 N N . CYS A 1 226 ? -28.907 7.762 23.278 1.00 95.44 226 CYS A N 1
ATOM 1694 C CA . CYS A 1 226 ? -27.974 7.620 22.158 1.00 95.44 226 CYS A CA 1
ATOM 1695 C C . CYS A 1 226 ? -26.551 7.330 22.657 1.00 95.44 226 CYS A C 1
ATOM 1697 O O . CYS A 1 226 ? -25.830 6.584 22.006 1.00 95.44 226 CYS A O 1
ATOM 1699 N N . ALA A 1 227 ? -26.169 7.854 23.829 1.00 95.25 227 ALA A N 1
ATOM 1700 C CA . ALA A 1 227 ? -24.902 7.518 24.478 1.00 95.25 227 ALA A CA 1
ATOM 1701 C C . ALA A 1 227 ? -24.810 6.042 24.885 1.00 95.25 227 ALA A C 1
ATOM 1703 O O . ALA A 1 227 ? -23.792 5.404 24.626 1.00 95.25 227 ALA A O 1
ATOM 1704 N N . SER A 1 228 ? -25.866 5.470 25.475 1.00 91.75 228 SER A N 1
ATOM 1705 C CA . SER A 1 228 ? -25.864 4.044 25.819 1.00 91.75 228 SER A CA 1
ATOM 1706 C C . SER A 1 228 ? -25.871 3.145 24.581 1.00 91.75 228 SER A C 1
ATOM 1708 O O . SER A 1 228 ? -25.209 2.108 24.578 1.00 91.75 228 SER A O 1
ATOM 1710 N N . GLU A 1 229 ? -26.569 3.551 23.516 1.00 94.75 229 GLU A N 1
ATOM 1711 C CA . GLU A 1 229 ? -26.540 2.851 22.232 1.00 94.75 229 GLU A CA 1
ATOM 1712 C C . GLU A 1 229 ? -25.135 2.888 21.611 1.00 94.75 229 GLU A C 1
ATOM 1714 O O . GLU A 1 229 ? -24.617 1.830 21.257 1.00 94.75 229 GLU A O 1
ATOM 1719 N N . LEU A 1 230 ? -24.471 4.051 21.577 1.00 95.12 230 LEU A N 1
ATOM 1720 C CA . LEU A 1 230 ? -23.082 4.183 21.113 1.00 95.12 230 LEU A CA 1
ATOM 1721 C C . LEU A 1 230 ? -22.133 3.255 21.888 1.00 95.12 230 LEU A C 1
ATOM 1723 O O . LEU A 1 230 ? -21.421 2.466 21.273 1.00 95.12 230 LEU A O 1
ATOM 1727 N N . HIS A 1 231 ? -22.192 3.264 23.224 1.00 92.81 231 HIS A N 1
ATOM 1728 C CA . HIS A 1 231 ? -21.381 2.371 24.062 1.00 92.81 231 HIS A CA 1
ATOM 1729 C C . HIS A 1 231 ? -21.638 0.884 23.783 1.00 92.81 231 HIS A C 1
ATOM 1731 O O . HIS A 1 231 ? -20.720 0.065 23.850 1.00 92.81 231 HIS A O 1
ATOM 1737 N N . SER A 1 232 ? -22.880 0.507 23.460 1.00 90.62 232 SER A N 1
ATOM 1738 C CA . SER A 1 232 ? -23.197 -0.880 23.110 1.00 90.62 232 SER A CA 1
ATOM 1739 C C . SER A 1 232 ? -22.525 -1.311 21.802 1.00 90.62 232 SER A C 1
ATOM 1741 O O . SER A 1 232 ? -22.002 -2.425 21.722 1.00 90.62 232 SER A O 1
ATOM 1743 N N . TRP A 1 233 ? -22.470 -0.416 20.811 1.00 90.62 233 TRP A N 1
ATOM 1744 C CA . TRP A 1 233 ? -21.781 -0.652 19.546 1.00 90.62 233 TRP A CA 1
ATOM 1745 C C . TRP A 1 233 ? -20.261 -0.677 19.716 1.00 90.62 233 TRP A C 1
ATOM 1747 O O . TRP A 1 233 ? -19.621 -1.592 19.203 1.00 90.62 233 TRP A O 1
ATOM 1757 N N . GLU A 1 234 ? -19.690 0.245 20.496 1.00 89.19 234 GLU A N 1
ATOM 1758 C CA . GLU A 1 234 ? -18.266 0.227 20.865 1.00 89.19 234 GLU A CA 1
ATOM 1759 C C . GLU A 1 234 ? -17.888 -1.106 21.533 1.00 89.19 234 GLU A C 1
ATOM 1761 O O . GLU A 1 234 ? -16.878 -1.715 21.188 1.00 89.19 234 GLU A O 1
ATOM 1766 N N . GLY A 1 235 ? -18.744 -1.643 22.409 1.00 87.12 235 GLY A N 1
ATOM 1767 C CA . GLY A 1 235 ? -18.541 -2.962 23.013 1.00 87.12 235 GLY A CA 1
ATOM 1768 C C . GLY A 1 235 ? -18.614 -4.135 22.022 1.00 87.12 235 GLY A C 1
ATOM 1769 O O . GLY A 1 235 ? -17.971 -5.165 22.235 1.00 87.12 235 GLY A O 1
ATOM 1770 N N . VAL A 1 236 ? -19.386 -4.029 20.935 1.00 84.06 236 VAL A N 1
ATOM 1771 C CA . VAL A 1 236 ? -19.363 -5.019 19.839 1.00 84.06 236 VAL A CA 1
ATOM 1772 C C . VAL A 1 236 ? -18.078 -4.886 19.028 1.00 84.06 236 VAL A C 1
ATOM 1774 O O . VAL A 1 236 ? -17.456 -5.906 18.745 1.00 84.06 236 VAL A O 1
ATOM 1777 N N . ALA A 1 237 ? -17.651 -3.663 18.707 1.00 81.19 237 ALA A N 1
ATOM 1778 C CA . ALA A 1 237 ? -16.410 -3.406 17.981 1.00 81.19 237 ALA A CA 1
ATOM 1779 C C . ALA A 1 237 ? -15.187 -3.940 18.744 1.00 81.19 237 ALA A C 1
ATOM 1781 O O . ALA A 1 237 ? -14.406 -4.697 18.178 1.00 81.19 237 ALA A O 1
ATOM 1782 N N . VAL A 1 238 ? -15.089 -3.671 20.052 1.00 81.94 238 VAL A N 1
ATOM 1783 C CA . VAL A 1 238 ? -14.027 -4.215 20.917 1.00 81.94 238 VAL A CA 1
ATOM 1784 C C . VAL A 1 238 ? -14.058 -5.745 20.952 1.00 81.94 238 VAL A C 1
ATOM 1786 O O . VAL A 1 238 ? -13.011 -6.382 20.915 1.00 81.94 238 VAL A O 1
ATOM 1789 N N . ARG A 1 239 ? -15.242 -6.372 20.986 1.00 79.31 239 ARG A N 1
ATOM 1790 C CA . ARG A 1 239 ? -15.356 -7.842 20.940 1.00 79.31 239 ARG A CA 1
ATOM 1791 C C . ARG A 1 239 ? -14.975 -8.422 19.581 1.00 79.31 239 ARG A C 1
ATOM 1793 O O . ARG A 1 239 ? -14.344 -9.469 19.550 1.00 79.31 239 ARG A O 1
ATOM 1800 N N . LEU A 1 240 ? -15.340 -7.757 18.484 1.00 78.56 240 LEU A N 1
ATOM 1801 C CA . LEU A 1 240 ? -14.918 -8.120 17.129 1.00 78.56 240 LEU A CA 1
ATOM 1802 C C . LEU A 1 240 ? -13.402 -7.994 16.969 1.00 78.56 240 LEU A C 1
ATOM 1804 O O . LEU A 1 240 ? -12.790 -8.860 16.359 1.00 78.56 240 LEU A O 1
ATOM 1808 N N . GLU A 1 241 ? -12.798 -6.954 17.535 1.00 76.31 241 GLU A N 1
ATOM 1809 C CA . GLU A 1 241 ? -11.347 -6.772 17.543 1.00 76.31 241 GLU A CA 1
ATOM 1810 C C . GLU A 1 241 ? -10.642 -7.792 18.450 1.00 76.31 241 GLU A C 1
ATOM 1812 O O . GLU A 1 241 ? -9.543 -8.246 18.138 1.00 76.31 241 GLU A O 1
ATOM 1817 N N . ALA A 1 242 ? -11.308 -8.217 19.528 1.00 74.69 242 ALA A N 1
ATOM 1818 C CA . ALA A 1 242 ? -10.854 -9.294 20.401 1.00 74.69 242 ALA A CA 1
ATOM 1819 C C . ALA A 1 242 ? -11.043 -10.699 19.801 1.00 74.69 242 ALA A C 1
ATOM 1821 O O . ALA A 1 242 ? -10.429 -11.650 20.294 1.00 74.69 242 ALA A O 1
ATOM 1822 N N . LEU A 1 243 ? -11.861 -10.870 18.751 1.00 74.62 243 LEU A N 1
ATOM 1823 C CA . LEU A 1 243 ? -11.832 -12.107 17.973 1.00 74.62 243 LEU A CA 1
ATOM 1824 C C . LEU A 1 243 ? -10.441 -12.200 17.352 1.00 74.62 243 LEU A C 1
ATOM 1826 O O . LEU A 1 243 ? -10.050 -11.327 16.581 1.00 74.62 243 LEU A O 1
ATOM 1830 N N . HIS A 1 244 ? -9.692 -13.250 17.705 1.00 57.88 244 HIS A N 1
ATOM 1831 C CA . HIS A 1 244 ? -8.346 -13.484 17.187 1.00 57.88 244 HIS A CA 1
ATOM 1832 C C . HIS A 1 244 ? -8.307 -13.250 15.675 1.00 57.88 244 HIS A C 1
ATOM 1834 O O . HIS A 1 244 ? -8.902 -14.010 14.905 1.00 57.88 244 HIS A O 1
ATOM 1840 N N . ARG A 1 245 ? -7.598 -12.191 15.254 1.00 53.31 245 ARG A N 1
ATOM 1841 C CA . ARG A 1 245 ? -7.235 -12.008 13.850 1.00 53.31 245 ARG A CA 1
ATOM 1842 C C . ARG A 1 245 ? -6.535 -13.282 13.408 1.00 53.31 245 ARG A C 1
ATOM 1844 O O . ARG A 1 245 ? -5.586 -13.736 14.043 1.00 53.31 245 ARG A O 1
ATOM 1851 N N . PHE A 1 246 ? -7.035 -13.864 12.327 1.00 49.34 246 PHE A N 1
ATOM 1852 C CA . PHE A 1 246 ? -6.419 -15.009 11.677 1.00 49.34 246 PHE A CA 1
ATOM 1853 C C . PHE A 1 246 ? -5.112 -14.553 11.023 1.00 49.34 246 PHE A C 1
ATOM 1855 O O . PHE A 1 246 ? -5.068 -14.291 9.823 1.00 49.34 246 PHE A O 1
ATOM 1862 N N . GLU A 1 247 ? -4.056 -14.391 11.817 1.00 46.44 247 GLU A N 1
ATOM 1863 C CA . GLU A 1 247 ? -2.752 -14.013 11.296 1.00 46.44 247 GLU A CA 1
ATOM 1864 C C . GLU A 1 247 ? -2.077 -15.253 10.684 1.00 46.44 247 GLU A C 1
ATOM 1866 O O . GLU A 1 247 ? -2.013 -16.315 11.321 1.00 46.44 247 GLU A O 1
ATOM 1871 N N . PRO A 1 248 ? -1.628 -15.188 9.417 1.00 50.94 248 PRO A N 1
ATOM 1872 C CA . PRO A 1 248 ? -0.941 -16.308 8.797 1.00 50.94 248 PRO A CA 1
ATOM 1873 C C . PRO A 1 248 ? 0.364 -16.591 9.552 1.00 50.94 248 PRO A C 1
ATOM 1875 O O . PRO A 1 248 ? 1.101 -15.680 9.909 1.00 50.94 248 PRO A O 1
ATOM 1878 N N . SER A 1 249 ? 0.665 -17.873 9.787 1.00 54.81 249 SER A N 1
ATOM 1879 C CA . SER A 1 249 ? 1.845 -18.289 10.563 1.00 54.81 249 SER A CA 1
ATOM 1880 C C . SER A 1 249 ? 3.147 -17.632 10.057 1.00 54.81 249 SER A C 1
ATOM 1882 O O . SER A 1 249 ? 3.279 -17.491 8.840 1.00 54.81 249 SER A O 1
ATOM 1884 N N . PRO A 1 250 ? 4.158 -17.381 10.908 1.00 56.00 250 PRO A N 1
ATOM 1885 C CA . PRO A 1 250 ? 5.400 -16.684 10.534 1.00 56.00 250 PRO A CA 1
ATOM 1886 C C . PRO A 1 250 ? 6.179 -17.343 9.379 1.00 56.00 250 PRO A C 1
ATOM 1888 O O . PRO A 1 250 ? 6.787 -16.665 8.556 1.00 56.00 250 PRO A O 1
ATOM 1891 N N . ASP A 1 251 ? 6.076 -18.663 9.230 1.00 63.88 251 ASP A N 1
ATOM 1892 C CA . ASP A 1 251 ? 6.700 -19.397 8.123 1.00 63.88 251 ASP A CA 1
ATOM 1893 C C . ASP A 1 251 ? 5.871 -19.363 6.826 1.00 63.88 251 ASP A C 1
ATOM 1895 O O . ASP A 1 251 ? 6.223 -20.022 5.850 1.00 63.88 251 ASP A O 1
ATOM 1899 N N . PHE A 1 252 ? 4.709 -18.705 6.802 1.00 70.25 252 PHE A N 1
ATOM 1900 C CA . PHE A 1 252 ? 3.842 -18.673 5.624 1.00 70.25 252 PHE A CA 1
ATOM 1901 C C . PHE A 1 252 ? 4.573 -18.017 4.456 1.00 70.25 252 PHE A C 1
ATOM 1903 O O . PHE A 1 252 ? 4.632 -18.608 3.381 1.00 70.25 252 PHE A O 1
ATOM 1910 N N . GLY A 1 253 ? 5.229 -16.878 4.697 1.00 69.62 253 GLY A N 1
ATOM 1911 C CA . GLY A 1 253 ? 6.073 -16.223 3.701 1.00 69.62 253 GLY A CA 1
ATOM 1912 C C . GLY A 1 253 ? 7.210 -17.129 3.227 1.00 69.62 253 GLY A C 1
ATOM 1913 O O . GLY A 1 253 ? 7.402 -17.297 2.027 1.00 69.62 253 GLY A O 1
ATOM 1914 N N . GLU A 1 254 ? 7.920 -17.796 4.142 1.00 66.69 254 GLU A N 1
ATOM 1915 C CA . GLU A 1 254 ? 9.022 -18.688 3.768 1.00 66.69 254 GLU A CA 1
ATOM 1916 C C . GLU A 1 254 ? 8.539 -19.933 3.013 1.00 66.69 254 GLU A C 1
ATOM 1918 O O . GLU A 1 254 ? 9.144 -20.307 2.015 1.00 66.69 254 GLU A O 1
ATOM 1923 N N . ARG A 1 255 ? 7.411 -20.541 3.393 1.00 61.94 255 ARG A N 1
ATOM 1924 C CA . ARG A 1 255 ? 6.830 -21.698 2.691 1.00 61.94 255 ARG A CA 1
ATOM 1925 C C . ARG A 1 255 ? 6.231 -21.329 1.344 1.00 61.94 255 ARG A C 1
ATOM 1927 O O . ARG A 1 255 ? 6.359 -22.117 0.408 1.00 61.94 255 ARG A O 1
ATOM 1934 N N . VAL A 1 256 ? 5.634 -20.145 1.220 1.00 68.00 256 VAL A N 1
ATOM 1935 C CA . VAL A 1 256 ? 5.217 -19.602 -0.076 1.00 68.00 256 VAL A CA 1
ATOM 1936 C C . VAL A 1 256 ? 6.453 -19.400 -0.954 1.00 68.00 256 VAL A C 1
ATOM 1938 O O . VAL A 1 256 ? 6.508 -19.905 -2.071 1.00 68.00 256 VAL A O 1
ATOM 1941 N N . MET A 1 257 ? 7.519 -18.799 -0.426 1.00 64.19 257 MET A N 1
ATOM 1942 C CA . MET A 1 257 ? 8.761 -18.606 -1.179 1.00 64.19 257 MET A CA 1
ATOM 1943 C C . MET A 1 257 ? 9.492 -19.921 -1.498 1.00 64.19 257 MET A C 1
ATOM 1945 O O . MET A 1 257 ? 10.080 -20.046 -2.569 1.00 64.19 257 MET A O 1
ATOM 1949 N N . VAL A 1 258 ? 9.446 -20.928 -0.623 1.00 65.88 258 VAL A N 1
ATOM 1950 C CA . VAL A 1 258 ? 10.015 -22.266 -0.863 1.00 65.88 258 VAL A CA 1
ATOM 1951 C C . VAL A 1 258 ? 9.190 -23.029 -1.898 1.00 65.88 258 VAL A C 1
ATOM 1953 O O . VAL A 1 258 ? 9.778 -23.633 -2.790 1.00 65.88 258 VAL A O 1
ATOM 1956 N N . GLY A 1 259 ? 7.858 -22.962 -1.846 1.00 53.81 259 GLY A N 1
ATOM 1957 C CA . GLY A 1 259 ? 6.981 -23.571 -2.850 1.00 53.81 259 GLY A CA 1
ATOM 1958 C C . GLY A 1 259 ? 7.096 -22.916 -4.234 1.00 53.81 259 GLY A C 1
ATOM 1959 O O . GLY A 1 259 ? 7.006 -23.606 -5.249 1.00 53.81 259 GLY A O 1
ATOM 1960 N N . LEU A 1 260 ? 7.375 -21.607 -4.281 1.00 56.16 260 LEU A N 1
ATOM 1961 C CA . LEU A 1 260 ? 7.688 -20.886 -5.520 1.00 56.16 260 LEU A CA 1
ATOM 1962 C C . LEU A 1 260 ? 9.084 -21.265 -6.047 1.00 56.16 260 LEU A C 1
ATOM 1964 O O . LEU A 1 260 ? 9.271 -21.444 -7.248 1.00 56.16 260 LEU A O 1
ATOM 1968 N N . ARG A 1 261 ? 10.070 -21.472 -5.159 1.00 55.34 261 ARG A N 1
ATOM 1969 C CA . ARG A 1 261 ? 11.421 -21.924 -5.546 1.00 55.34 261 ARG A CA 1
ATOM 1970 C C . ARG A 1 261 ? 11.446 -23.363 -6.058 1.00 55.34 261 ARG A C 1
ATOM 1972 O O . ARG A 1 261 ? 12.252 -23.675 -6.929 1.00 55.34 261 ARG A O 1
ATOM 1979 N N . THR A 1 262 ? 10.607 -24.259 -5.542 1.00 50.47 262 THR A N 1
ATOM 1980 C CA . THR A 1 262 ? 10.608 -25.666 -5.978 1.00 50.47 262 THR A CA 1
ATOM 1981 C C . THR A 1 262 ? 9.938 -25.871 -7.336 1.00 50.47 262 THR A C 1
ATOM 1983 O O . THR A 1 262 ? 10.342 -26.776 -8.065 1.00 50.47 262 THR A O 1
ATOM 1986 N N . THR A 1 263 ? 8.995 -25.012 -7.732 1.00 47.97 263 THR A N 1
ATOM 1987 C CA . THR A 1 263 ? 8.392 -25.047 -9.076 1.00 47.97 263 THR A CA 1
ATOM 1988 C C . THR A 1 263 ? 9.301 -24.452 -10.157 1.00 47.97 263 THR A C 1
ATOM 1990 O O . THR A 1 263 ? 9.306 -24.959 -11.277 1.00 47.97 263 THR A O 1
ATOM 1993 N N . GLU A 1 264 ? 10.163 -23.480 -9.837 1.00 45.94 264 GLU A N 1
ATOM 1994 C CA . GLU A 1 264 ? 11.159 -22.965 -10.795 1.00 45.94 264 GLU A CA 1
ATOM 1995 C C . GLU A 1 264 ? 12.345 -23.925 -11.039 1.00 45.94 264 GLU A C 1
ATOM 1997 O O . GLU A 1 264 ? 12.947 -23.902 -12.113 1.00 45.94 264 GLU A O 1
ATOM 2002 N N . VAL A 1 265 ? 12.674 -24.820 -10.098 1.00 43.81 265 VAL A N 1
ATOM 2003 C CA . VAL A 1 265 ? 13.869 -25.693 -10.194 1.00 43.81 265 VAL A CA 1
ATOM 2004 C C . VAL A 1 265 ? 13.616 -27.016 -10.943 1.00 43.81 265 VAL A C 1
ATOM 2006 O O . VAL A 1 265 ? 14.563 -27.708 -11.318 1.00 43.81 265 VAL A O 1
ATOM 2009 N N . ALA A 1 266 ? 12.366 -27.353 -11.278 1.00 45.06 266 ALA A N 1
ATOM 2010 C CA . ALA A 1 266 ? 12.069 -28.498 -12.153 1.00 45.06 266 ALA A CA 1
ATOM 2011 C C . ALA A 1 266 ? 12.271 -28.194 -13.656 1.00 45.06 266 ALA A C 1
ATOM 2013 O O . ALA A 1 266 ? 12.297 -29.112 -14.481 1.00 45.06 266 ALA A O 1
ATOM 2014 N N . ALA A 1 267 ? 12.490 -26.928 -14.029 1.00 45.38 267 ALA A N 1
ATOM 2015 C CA . ALA A 1 267 ? 12.889 -26.542 -15.377 1.00 45.38 267 ALA A CA 1
ATOM 2016 C C . ALA A 1 267 ? 14.422 -26.545 -15.501 1.00 45.38 267 ALA A C 1
ATOM 2018 O O . ALA A 1 267 ? 15.087 -25.532 -15.319 1.00 45.38 267 ALA A O 1
ATOM 2019 N N . ARG A 1 268 ? 14.963 -27.728 -15.819 1.00 45.44 268 ARG A N 1
ATOM 2020 C CA . ARG A 1 268 ? 16.234 -27.971 -16.531 1.00 45.44 268 ARG A CA 1
ATOM 2021 C C . ARG A 1 268 ? 17.364 -26.983 -16.188 1.00 45.44 268 ARG A C 1
ATOM 2023 O O . ARG A 1 268 ? 17.526 -25.956 -16.843 1.00 45.44 268 ARG A O 1
ATOM 2030 N N . GLU A 1 269 ? 18.201 -27.360 -15.216 1.00 39.50 269 GLU A N 1
ATOM 2031 C CA . GLU A 1 269 ? 19.487 -26.696 -14.964 1.00 39.50 269 GLU A CA 1
ATOM 2032 C C . GLU A 1 269 ? 20.194 -26.354 -16.287 1.00 39.50 269 GLU A C 1
ATOM 2034 O O . GLU A 1 269 ? 20.465 -27.255 -17.095 1.00 39.50 269 GLU A O 1
ATOM 2039 N N . PRO A 1 270 ? 20.522 -25.081 -16.535 1.00 50.34 270 PRO A N 1
ATOM 2040 C CA . PRO A 1 270 ? 21.144 -24.710 -17.784 1.00 50.34 270 PRO A CA 1
ATOM 2041 C C . PRO A 1 270 ? 22.607 -25.186 -17.780 1.00 50.34 270 PRO A C 1
ATOM 2043 O O . PRO A 1 270 ? 23.367 -24.909 -16.855 1.00 50.34 270 PRO A O 1
ATOM 2046 N N . ALA A 1 271 ? 23.014 -25.912 -18.828 1.00 50.59 271 ALA A N 1
ATOM 2047 C CA . ALA A 1 271 ? 24.303 -26.614 -18.934 1.00 50.59 271 ALA A CA 1
ATOM 2048 C C . ALA A 1 271 ? 25.553 -25.740 -18.670 1.00 50.59 271 ALA A C 1
ATOM 2050 O O . ALA A 1 271 ? 26.620 -26.252 -18.320 1.00 50.59 271 ALA A O 1
ATOM 2051 N N . TRP A 1 272 ? 25.428 -24.414 -18.779 1.00 53.59 272 TRP A N 1
ATOM 2052 C CA . TRP A 1 272 ? 26.502 -23.470 -18.480 1.00 53.59 272 TRP A CA 1
ATOM 2053 C C . TRP A 1 272 ? 26.813 -23.343 -16.980 1.00 53.59 272 TRP A C 1
ATOM 2055 O O . TRP A 1 272 ? 27.952 -23.023 -16.648 1.00 53.59 272 TRP A O 1
ATOM 2065 N N . SER A 1 273 ? 25.884 -23.647 -16.061 1.00 55.16 273 SER A N 1
ATOM 2066 C CA . SER A 1 273 ? 26.165 -23.618 -14.615 1.00 55.16 273 SER A CA 1
ATOM 2067 C C . SER A 1 273 ? 27.126 -24.744 -14.212 1.00 55.16 273 SER A C 1
ATOM 2069 O O . SER A 1 273 ? 28.083 -24.511 -13.469 1.00 55.16 273 SER A O 1
ATOM 2071 N N . ARG A 1 274 ? 26.971 -25.941 -14.794 1.00 57.34 274 ARG A N 1
ATOM 2072 C CA . ARG A 1 274 ? 27.899 -27.071 -14.600 1.00 57.34 274 ARG A CA 1
ATOM 2073 C C . ARG A 1 274 ? 29.282 -26.778 -15.180 1.00 57.34 274 ARG A C 1
ATOM 2075 O O . ARG A 1 274 ? 30.286 -27.089 -14.541 1.00 57.34 274 ARG A O 1
ATOM 2082 N N . LEU A 1 275 ? 29.351 -26.110 -16.334 1.00 55.84 275 LEU A N 1
ATOM 2083 C CA . LEU A 1 275 ? 30.615 -25.641 -16.912 1.00 55.84 275 LEU A CA 1
ATOM 2084 C C . LEU A 1 275 ? 31.256 -24.521 -16.082 1.00 55.84 275 LEU A C 1
ATOM 2086 O O . LEU A 1 275 ? 32.464 -24.555 -15.867 1.00 55.84 275 LEU A O 1
ATOM 2090 N N . ALA A 1 276 ? 30.480 -23.576 -15.546 1.00 56.34 276 ALA A N 1
ATOM 2091 C CA . ALA A 1 276 ? 30.982 -22.490 -14.705 1.00 56.34 276 ALA A CA 1
ATOM 2092 C C . ALA A 1 276 ? 31.495 -22.989 -13.342 1.00 56.34 276 ALA A C 1
ATOM 2094 O O . ALA A 1 276 ? 32.515 -22.499 -12.849 1.00 56.34 276 ALA A O 1
ATOM 2095 N N . HIS A 1 277 ? 30.851 -23.999 -12.749 1.00 61.50 277 HIS A N 1
ATOM 2096 C CA . HIS A 1 277 ? 31.337 -24.649 -11.530 1.00 61.50 277 HIS A CA 1
ATOM 2097 C C . HIS A 1 277 ? 32.564 -25.536 -11.792 1.00 61.50 277 HIS A C 1
ATOM 2099 O O . HIS A 1 277 ? 33.530 -25.469 -11.028 1.00 61.50 277 HIS A O 1
ATOM 2105 N N . ALA A 1 278 ? 32.604 -26.271 -12.910 1.00 60.81 278 ALA A N 1
ATOM 2106 C CA . ALA A 1 278 ? 33.793 -27.015 -13.330 1.00 60.81 278 ALA A CA 1
ATOM 2107 C C . ALA A 1 278 ? 34.976 -26.085 -13.679 1.00 60.81 278 ALA A C 1
ATOM 2109 O O . ALA A 1 278 ? 36.129 -26.397 -13.368 1.00 60.81 278 ALA A O 1
ATOM 2110 N N . ALA A 1 279 ? 34.704 -24.916 -14.267 1.00 51.59 279 ALA A N 1
ATOM 2111 C CA . ALA A 1 279 ? 35.699 -23.892 -14.566 1.00 51.59 279 ALA A CA 1
ATOM 2112 C C . ALA A 1 279 ? 36.210 -23.212 -13.288 1.00 51.59 279 ALA A C 1
ATOM 2114 O O . ALA A 1 279 ? 37.419 -23.097 -13.120 1.00 51.59 279 ALA A O 1
ATOM 2115 N N . ARG A 1 280 ? 35.341 -22.853 -12.329 1.00 61.56 280 ARG A N 1
ATOM 2116 C CA . ARG A 1 280 ? 35.777 -22.322 -11.019 1.00 61.56 280 ARG A CA 1
ATOM 2117 C C . ARG A 1 280 ? 36.602 -23.327 -10.218 1.00 61.56 280 ARG A C 1
ATOM 2119 O O . ARG A 1 280 ? 37.576 -22.927 -9.582 1.00 61.56 280 ARG A O 1
ATOM 2126 N N . GLY A 1 281 ? 36.254 -24.613 -10.278 1.00 66.31 281 GLY A N 1
ATOM 2127 C CA . GLY A 1 281 ? 37.035 -25.686 -9.659 1.00 66.31 281 GLY A CA 1
ATOM 2128 C C . GLY A 1 281 ? 38.428 -25.845 -10.280 1.00 66.31 281 GLY A C 1
ATOM 2129 O O . GLY A 1 281 ? 39.404 -26.036 -9.556 1.00 66.31 281 GLY A O 1
ATOM 2130 N N . ARG A 1 282 ? 38.553 -25.691 -11.608 1.00 56.19 282 ARG A N 1
ATOM 2131 C CA . ARG A 1 282 ? 39.859 -25.672 -12.293 1.00 56.19 282 ARG A CA 1
ATOM 2132 C C . ARG A 1 282 ? 40.652 -24.401 -12.020 1.00 56.19 282 ARG A C 1
ATOM 2134 O O . ARG A 1 282 ? 41.837 -24.503 -11.741 1.00 56.19 282 ARG A O 1
ATOM 2141 N N . VAL A 1 283 ? 40.020 -23.229 -12.037 1.00 53.19 283 VAL A N 1
ATOM 2142 C CA . VAL A 1 283 ? 40.699 -21.944 -11.807 1.00 53.19 283 VAL A CA 1
ATOM 2143 C C . VAL A 1 283 ? 41.265 -21.866 -10.390 1.00 53.19 283 VAL A C 1
ATOM 2145 O O . VAL A 1 283 ? 42.397 -21.431 -10.225 1.00 53.19 283 VAL A O 1
ATOM 2148 N N . ARG A 1 284 ? 40.562 -22.385 -9.371 1.00 58.06 284 ARG A N 1
ATOM 2149 C CA . ARG A 1 284 ? 41.100 -22.453 -7.999 1.00 58.06 284 ARG A CA 1
ATOM 2150 C C . ARG A 1 284 ? 42.320 -23.366 -7.850 1.00 58.06 284 ARG A C 1
ATOM 2152 O O . ARG A 1 284 ? 43.140 -23.104 -6.983 1.00 58.06 284 ARG A O 1
ATOM 2159 N N . ARG A 1 285 ? 42.493 -24.378 -8.710 1.00 59.59 285 ARG A N 1
ATOM 2160 C CA . ARG A 1 285 ? 43.721 -25.199 -8.750 1.00 59.59 285 ARG A CA 1
ATOM 2161 C C . ARG A 1 285 ? 44.930 -24.469 -9.339 1.00 59.59 285 ARG A C 1
ATOM 2163 O O . ARG A 1 285 ? 46.048 -24.926 -9.140 1.00 59.59 285 ARG A O 1
ATOM 2170 N N . PHE A 1 286 ? 44.714 -23.356 -10.036 1.00 56.44 286 PHE A N 1
ATOM 2171 C CA . PHE A 1 286 ? 45.769 -22.541 -10.643 1.00 56.44 286 PHE A CA 1
ATOM 2172 C C . PHE A 1 286 ? 45.979 -21.197 -9.937 1.00 56.44 286 PHE A C 1
ATOM 2174 O O . PHE A 1 286 ? 46.708 -20.359 -10.457 1.00 56.44 286 PHE A O 1
ATOM 2181 N N . VAL A 1 287 ? 45.373 -20.980 -8.763 1.00 50.91 287 VAL A N 1
ATOM 2182 C CA . VAL A 1 287 ? 45.713 -19.850 -7.886 1.00 50.91 287 VAL A CA 1
ATOM 2183 C C . VAL A 1 287 ? 46.789 -20.342 -6.920 1.00 50.91 287 VAL A C 1
ATOM 2185 O O . VAL A 1 287 ? 46.462 -21.067 -5.981 1.00 50.91 287 VAL A O 1
ATOM 2188 N N . PRO A 1 288 ? 48.075 -20.032 -7.146 1.00 52.56 288 PRO A N 1
ATOM 2189 C CA . PRO A 1 288 ? 49.113 -20.535 -6.274 1.00 52.56 288 PRO A CA 1
ATOM 2190 C C . PRO A 1 288 ? 49.157 -19.711 -4.982 1.00 52.56 288 PRO A C 1
ATOM 2192 O O . PRO A 1 288 ? 49.231 -18.484 -5.008 1.00 52.56 288 PRO A O 1
ATOM 2195 N N . GLU A 1 289 ? 49.135 -20.392 -3.840 1.00 68.50 289 GLU A N 1
ATOM 2196 C CA . GLU A 1 289 ? 49.104 -19.759 -2.513 1.00 68.50 289 GLU A CA 1
ATOM 2197 C C . GLU A 1 289 ? 50.474 -19.218 -2.061 1.00 68.50 289 GLU A C 1
ATOM 2199 O O . GLU A 1 289 ? 50.579 -18.527 -1.048 1.00 68.50 289 GLU A O 1
ATOM 2204 N N . THR A 1 290 ? 51.550 -19.487 -2.810 1.00 75.25 290 THR A N 1
ATOM 2205 C CA . THR A 1 290 ? 52.907 -19.083 -2.429 1.00 75.25 290 THR A CA 1
ATOM 2206 C C . THR A 1 290 ? 53.335 -17.783 -3.113 1.00 75.25 290 THR A C 1
ATOM 2208 O O . THR A 1 290 ? 53.219 -17.602 -4.327 1.00 75.25 290 THR A O 1
ATOM 2211 N N . ARG A 1 291 ? 53.912 -16.862 -2.328 1.00 69.19 291 ARG A N 1
ATOM 2212 C CA . ARG A 1 291 ? 54.388 -15.548 -2.808 1.00 69.19 291 ARG A CA 1
ATOM 2213 C C . ARG A 1 291 ? 55.424 -15.650 -3.942 1.00 69.19 291 ARG A C 1
ATOM 2215 O O . ARG A 1 291 ? 55.501 -14.749 -4.770 1.00 69.19 291 ARG A O 1
ATOM 2222 N N . GLN A 1 292 ? 56.179 -16.750 -4.021 1.00 68.31 292 GLN A N 1
ATOM 2223 C CA . GLN A 1 292 ? 57.135 -17.009 -5.108 1.00 68.31 292 GLN A CA 1
ATOM 2224 C C . GLN A 1 292 ? 56.451 -17.372 -6.436 1.00 68.31 292 GLN A C 1
ATOM 2226 O O . GLN A 1 292 ? 56.903 -16.940 -7.493 1.00 68.31 292 GLN A O 1
ATOM 2231 N N . ALA A 1 293 ? 55.330 -18.095 -6.402 1.00 59.12 293 ALA A N 1
ATOM 2232 C CA . ALA A 1 293 ? 54.587 -18.447 -7.609 1.00 59.12 293 ALA A CA 1
ATOM 2233 C C . ALA A 1 293 ? 53.832 -17.244 -8.196 1.00 59.12 293 ALA A C 1
ATOM 2235 O O . ALA A 1 293 ? 53.749 -17.110 -9.414 1.00 59.12 293 ALA A O 1
ATOM 2236 N N . VAL A 1 294 ? 53.368 -16.319 -7.348 1.00 65.00 294 VAL A N 1
ATOM 2237 C CA . VAL A 1 294 ? 52.798 -15.033 -7.790 1.00 65.00 294 VAL A CA 1
ATOM 2238 C C . VAL A 1 294 ? 53.853 -14.165 -8.491 1.00 65.00 294 VAL A C 1
ATOM 2240 O O . VAL A 1 294 ? 53.539 -13.525 -9.491 1.00 65.00 294 VAL A O 1
ATOM 2243 N N . ALA A 1 295 ? 55.109 -14.184 -8.028 1.00 69.69 295 ALA A N 1
ATOM 2244 C CA . ALA A 1 295 ? 56.214 -13.473 -8.680 1.00 69.69 295 ALA A CA 1
ATOM 2245 C C . ALA A 1 295 ? 56.625 -14.102 -10.028 1.00 69.69 295 ALA A C 1
ATOM 2247 O O . ALA A 1 295 ? 56.951 -13.388 -10.974 1.00 69.69 295 ALA A O 1
ATOM 2248 N N . ALA A 1 296 ? 56.563 -15.431 -10.149 1.00 66.38 296 ALA A N 1
ATOM 2249 C CA . ALA A 1 296 ? 56.813 -16.118 -11.417 1.00 66.38 296 ALA A CA 1
ATOM 2250 C C . ALA A 1 296 ? 55.688 -15.873 -12.444 1.00 66.38 296 ALA A C 1
ATOM 2252 O O . ALA A 1 296 ? 55.963 -15.629 -13.619 1.00 66.38 296 ALA A O 1
ATOM 2253 N N . LEU A 1 297 ? 54.424 -15.870 -12.002 1.00 59.03 297 LEU A N 1
ATOM 2254 C CA . LEU A 1 297 ? 53.264 -15.569 -12.850 1.00 59.03 297 LEU A CA 1
ATOM 2255 C C . LEU A 1 297 ? 53.217 -14.104 -13.289 1.00 59.03 297 LEU A C 1
ATOM 2257 O O . LEU A 1 297 ? 52.878 -13.826 -14.439 1.00 59.03 297 LEU A O 1
ATOM 2261 N N . SER A 1 298 ? 53.588 -13.166 -12.413 1.00 58.75 298 SER A N 1
ATOM 2262 C CA . SER A 1 298 ? 53.703 -11.759 -12.803 1.00 58.75 298 SER A CA 1
ATOM 2263 C C . SER A 1 298 ? 54.841 -11.550 -13.804 1.00 58.75 298 SER A C 1
ATOM 2265 O O . SER A 1 298 ? 54.658 -10.806 -14.762 1.00 58.75 298 SER A O 1
ATOM 2267 N N . GLY A 1 299 ? 55.955 -12.281 -13.677 1.00 67.75 299 GLY A N 1
ATOM 2268 C CA . GLY A 1 299 ? 56.996 -12.342 -14.706 1.00 67.75 299 GLY A CA 1
ATOM 2269 C C . GLY A 1 299 ? 56.454 -12.827 -16.055 1.00 67.75 299 GLY A C 1
ATOM 2270 O O . GLY A 1 299 ? 56.584 -12.127 -17.056 1.00 67.75 299 GLY A O 1
ATOM 2271 N N . ALA A 1 300 ? 55.757 -13.967 -16.073 1.00 63.19 300 ALA A N 1
ATOM 2272 C CA . ALA A 1 300 ? 55.221 -14.567 -17.298 1.00 63.19 300 ALA A CA 1
ATOM 2273 C C . ALA A 1 300 ? 54.141 -13.718 -18.000 1.00 63.19 300 ALA A C 1
ATOM 2275 O O . ALA A 1 300 ? 54.009 -13.797 -19.218 1.00 63.19 300 ALA A O 1
ATOM 2276 N N . ALA A 1 301 ? 53.386 -12.896 -17.264 1.00 58.06 301 ALA A N 1
ATOM 2277 C CA . ALA A 1 301 ? 52.389 -11.988 -17.840 1.00 58.06 301 ALA A CA 1
ATOM 2278 C C . ALA A 1 301 ? 52.990 -10.648 -18.304 1.00 58.06 301 ALA A C 1
ATOM 2280 O O . ALA A 1 301 ? 52.531 -10.063 -19.286 1.00 58.06 301 ALA A O 1
ATOM 2281 N N . VAL A 1 302 ? 54.028 -10.156 -17.620 1.00 69.12 302 VAL A N 1
ATOM 2282 C CA . VAL A 1 302 ? 54.663 -8.870 -17.944 1.00 69.12 302 VAL A CA 1
ATOM 2283 C C . VAL A 1 302 ? 55.577 -8.991 -19.163 1.00 69.12 302 VAL A C 1
ATOM 2285 O O . VAL A 1 302 ? 55.596 -8.081 -19.989 1.00 69.12 302 VAL A O 1
ATOM 2288 N N . THR A 1 303 ? 56.281 -10.112 -19.339 1.00 65.94 303 THR A N 1
ATOM 2289 C CA . THR A 1 303 ? 57.168 -10.315 -20.495 1.00 65.94 303 THR A CA 1
ATOM 2290 C C . THR A 1 303 ? 56.460 -10.159 -21.851 1.00 65.94 303 THR A C 1
ATOM 2292 O O . THR A 1 303 ? 56.943 -9.357 -22.649 1.00 65.94 303 THR A O 1
ATOM 2295 N N . PRO A 1 304 ? 55.317 -10.812 -22.149 1.00 62.97 304 PRO A N 1
ATOM 2296 C CA . PRO A 1 304 ? 54.639 -10.628 -23.432 1.00 62.97 304 PRO A CA 1
ATOM 2297 C C . PRO A 1 304 ? 54.109 -9.202 -23.616 1.00 62.97 304 PRO A C 1
ATOM 2299 O O . PRO A 1 304 ? 54.210 -8.669 -24.713 1.00 62.97 304 PRO A O 1
ATOM 2302 N N . MET A 1 305 ? 53.635 -8.536 -22.557 1.00 67.88 305 MET A N 1
ATOM 2303 C CA . MET A 1 305 ? 53.223 -7.124 -22.622 1.00 67.88 305 MET A CA 1
ATOM 2304 C C . MET A 1 305 ? 54.387 -6.194 -22.990 1.00 67.88 305 MET A C 1
ATOM 2306 O O . MET A 1 305 ? 54.231 -5.312 -23.832 1.00 67.88 305 MET A O 1
ATOM 2310 N N . VAL A 1 306 ? 55.565 -6.404 -22.396 1.00 70.81 306 VAL A N 1
ATOM 2311 C CA . VAL A 1 306 ? 56.766 -5.606 -22.690 1.00 70.81 306 VAL A CA 1
ATOM 2312 C C . VAL A 1 306 ? 57.301 -5.908 -24.089 1.00 70.81 306 VAL A C 1
ATOM 2314 O O . VAL A 1 306 ? 57.665 -4.981 -24.805 1.00 70.81 306 VAL A O 1
ATOM 2317 N N . VAL A 1 307 ? 57.295 -7.174 -24.515 1.00 72.62 307 VAL A N 1
ATOM 2318 C CA . VAL A 1 307 ? 57.703 -7.571 -25.873 1.00 72.62 307 VAL A CA 1
ATOM 2319 C C . VAL A 1 307 ? 56.751 -6.994 -26.923 1.00 72.62 307 VAL A C 1
ATOM 2321 O O . VAL A 1 307 ? 57.220 -6.436 -27.909 1.00 72.62 307 VAL A O 1
ATOM 2324 N N . ILE A 1 308 ? 55.434 -7.044 -26.698 1.00 69.88 308 ILE A N 1
ATOM 2325 C CA . ILE A 1 308 ? 54.432 -6.431 -27.587 1.00 69.88 308 ILE A CA 1
ATOM 2326 C C . ILE A 1 308 ? 54.601 -4.909 -27.616 1.00 69.88 308 ILE A C 1
ATOM 2328 O O . ILE A 1 308 ? 54.572 -4.317 -28.691 1.00 69.88 308 ILE A O 1
ATOM 2332 N N . GLY A 1 309 ? 54.824 -4.273 -26.464 1.00 73.56 309 GLY A N 1
ATOM 2333 C CA . GLY A 1 309 ? 55.067 -2.833 -26.380 1.00 73.56 309 GLY A CA 1
ATOM 2334 C C . GLY A 1 309 ? 56.335 -2.400 -27.119 1.00 73.56 309 GLY A C 1
ATOM 2335 O O . GLY A 1 309 ? 56.303 -1.427 -27.868 1.00 73.56 309 GLY A O 1
ATOM 2336 N N . LEU A 1 310 ? 57.433 -3.148 -26.972 1.00 75.00 310 LEU A N 1
ATOM 2337 C CA . LEU A 1 310 ? 58.687 -2.901 -27.690 1.00 75.00 310 LEU A CA 1
ATOM 2338 C C . LEU A 1 310 ? 58.558 -3.178 -29.188 1.00 75.00 310 LEU A C 1
ATOM 2340 O O . LEU A 1 310 ? 59.092 -2.412 -29.981 1.00 75.00 310 LEU A O 1
ATOM 2344 N N . ALA A 1 311 ? 57.825 -4.220 -29.587 1.00 68.62 311 ALA A N 1
ATOM 2345 C CA . ALA A 1 311 ? 57.549 -4.506 -30.991 1.00 68.62 311 ALA A CA 1
ATOM 2346 C C . ALA A 1 311 ? 56.685 -3.405 -31.622 1.00 68.62 311 ALA A C 1
ATOM 2348 O O . ALA A 1 311 ? 57.018 -2.904 -32.692 1.00 68.62 311 ALA A O 1
ATOM 2349 N N . ALA A 1 312 ? 55.627 -2.963 -30.938 1.00 72.00 312 ALA A N 1
ATOM 2350 C CA . ALA A 1 312 ? 54.790 -1.853 -31.382 1.00 72.00 312 ALA A CA 1
ATOM 2351 C C . ALA A 1 312 ? 55.597 -0.552 -31.486 1.00 72.00 312 ALA A C 1
ATOM 2353 O O . ALA A 1 312 ? 55.491 0.156 -32.483 1.00 72.00 312 ALA A O 1
ATOM 2354 N N . TRP A 1 313 ? 56.452 -0.265 -30.500 1.00 80.88 313 TRP A N 1
ATOM 2355 C CA . TRP A 1 313 ? 57.343 0.893 -30.525 1.00 80.88 313 TRP A CA 1
ATOM 2356 C C . TRP A 1 313 ? 58.370 0.816 -31.662 1.00 80.88 313 TRP A C 1
ATOM 2358 O O . TRP A 1 313 ? 58.556 1.801 -32.372 1.00 80.88 313 TRP A O 1
ATOM 2368 N N . ALA A 1 314 ? 58.993 -0.342 -31.890 1.00 73.31 314 ALA A N 1
ATOM 2369 C CA . ALA A 1 314 ? 59.948 -0.552 -32.978 1.00 73.31 314 ALA A CA 1
ATOM 2370 C C . ALA A 1 314 ? 59.294 -0.413 -34.363 1.00 73.31 314 ALA A C 1
ATOM 2372 O O . ALA A 1 314 ? 59.885 0.183 -35.261 1.00 73.31 314 ALA A O 1
ATOM 2373 N N . VAL A 1 315 ? 58.057 -0.898 -34.524 1.00 69.44 315 VAL A N 1
ATOM 2374 C CA . VAL A 1 315 ? 57.266 -0.719 -35.752 1.00 69.44 315 VAL A CA 1
ATOM 2375 C C . VAL A 1 315 ? 56.887 0.753 -35.939 1.00 69.44 315 VAL A C 1
ATOM 2377 O O . VAL A 1 315 ? 57.104 1.307 -37.011 1.00 69.44 315 VAL A O 1
ATOM 2380 N N . LEU A 1 316 ? 56.392 1.425 -34.897 1.00 68.25 316 LEU A N 1
ATOM 2381 C CA . LEU A 1 316 ? 55.976 2.834 -34.966 1.00 68.25 316 LEU A CA 1
ATOM 2382 C C . LEU A 1 316 ? 57.146 3.817 -35.132 1.00 68.25 316 LEU A C 1
ATOM 2384 O O . LEU A 1 316 ? 56.948 4.911 -35.649 1.00 68.25 316 LEU A O 1
ATOM 2388 N N . SER A 1 317 ? 58.356 3.442 -34.715 1.00 77.25 317 SER A N 1
ATOM 2389 C CA . SER A 1 317 ? 59.552 4.289 -34.843 1.00 77.25 317 SER A CA 1
ATOM 2390 C C . SER A 1 317 ? 60.214 4.190 -36.220 1.00 77.25 317 SER A C 1
ATOM 2392 O O . SER A 1 317 ? 61.127 4.962 -36.515 1.00 77.25 317 SER A O 1
ATOM 2394 N N . HIS A 1 318 ? 59.792 3.250 -37.072 1.00 75.12 318 HIS A N 1
ATOM 2395 C CA . HIS A 1 318 ? 60.415 3.061 -38.374 1.00 75.12 318 HIS A CA 1
ATOM 2396 C C . HIS A 1 318 ? 59.840 4.061 -39.397 1.00 75.12 318 HIS A C 1
ATOM 2398 O O . HIS A 1 318 ? 58.642 4.030 -39.677 1.00 75.12 318 HIS A O 1
ATOM 2404 N N . PRO A 1 319 ? 60.667 4.897 -40.055 1.00 78.81 319 PRO A N 1
ATOM 2405 C CA . PRO A 1 319 ? 60.209 5.965 -40.961 1.00 78.81 3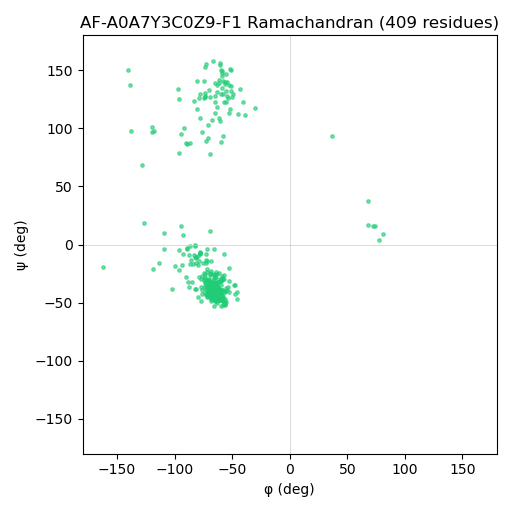19 PRO A CA 1
ATOM 2406 C C . PRO A 1 319 ? 59.503 5.476 -42.241 1.00 78.81 319 PRO A C 1
ATOM 2408 O O . PRO A 1 319 ? 59.007 6.281 -43.022 1.00 78.81 319 PRO A O 1
ATOM 2411 N N . ALA A 1 320 ? 59.445 4.160 -42.459 1.00 73.00 320 ALA A N 1
ATOM 2412 C CA . ALA A 1 320 ? 58.739 3.529 -43.574 1.00 73.00 320 ALA A CA 1
ATOM 2413 C C . ALA A 1 320 ? 57.294 3.134 -43.211 1.00 73.00 320 ALA A C 1
ATOM 2415 O O . ALA A 1 320 ? 56.518 2.726 -44.077 1.00 73.00 320 ALA A O 1
ATOM 2416 N N . VAL A 1 321 ? 56.914 3.245 -41.934 1.00 64.62 321 VAL A N 1
ATOM 2417 C CA . VAL A 1 321 ? 55.572 2.915 -41.460 1.00 64.62 321 VAL A CA 1
ATOM 2418 C C . VAL A 1 321 ? 54.686 4.143 -41.615 1.00 64.62 321 VAL A C 1
ATOM 2420 O O . VAL A 1 321 ? 54.558 4.992 -40.738 1.00 64.62 321 VAL A O 1
ATOM 2423 N N . THR A 1 322 ? 54.096 4.254 -42.800 1.00 79.88 322 THR A N 1
ATOM 2424 C CA . THR A 1 322 ? 53.040 5.229 -43.065 1.00 79.88 322 THR A CA 1
ATOM 2425 C C . THR A 1 322 ? 51.745 4.778 -42.386 1.00 79.88 322 THR A C 1
ATOM 2427 O O . THR A 1 322 ? 51.494 3.585 -42.214 1.00 79.88 322 THR A O 1
ATOM 2430 N N . VAL A 1 323 ? 50.866 5.720 -42.036 1.00 73.38 323 VAL A N 1
ATOM 2431 C CA . VAL A 1 323 ? 49.531 5.399 -41.486 1.00 73.38 323 VAL A CA 1
ATOM 2432 C C . VAL A 1 323 ? 48.768 4.426 -42.403 1.00 73.38 323 VAL A C 1
ATOM 2434 O O . VAL A 1 323 ? 48.040 3.560 -41.921 1.00 73.38 323 VAL A O 1
ATOM 2437 N N . GLY A 1 324 ? 49.003 4.500 -43.720 1.00 77.62 324 GLY A N 1
ATOM 2438 C CA . GLY A 1 324 ? 48.436 3.580 -44.706 1.00 77.62 324 GLY A CA 1
ATOM 2439 C C . GLY A 1 324 ? 48.930 2.134 -44.583 1.00 77.62 324 GLY A C 1
ATOM 2440 O O . GLY A 1 324 ? 48.122 1.211 -44.700 1.00 77.62 324 GLY A O 1
ATOM 2441 N N . SER A 1 325 ? 50.217 1.900 -44.297 1.00 75.56 325 SER A N 1
ATOM 2442 C CA . SER A 1 325 ? 50.730 0.532 -44.119 1.00 75.56 325 SER A CA 1
ATOM 2443 C C . SER A 1 325 ? 50.281 -0.085 -42.793 1.00 75.56 325 SER A C 1
ATOM 2445 O O . SER A 1 325 ? 49.967 -1.273 -42.762 1.00 75.56 325 SER A O 1
ATOM 2447 N N . LEU A 1 326 ? 50.135 0.717 -41.731 1.00 71.56 326 LEU A N 1
ATOM 2448 C CA . LEU A 1 326 ? 49.537 0.277 -40.462 1.00 71.56 326 LEU A CA 1
ATOM 2449 C C . LEU A 1 326 ? 48.061 -0.092 -40.609 1.00 71.56 326 LEU A C 1
ATOM 2451 O O . LEU A 1 326 ? 47.649 -1.133 -40.106 1.00 71.56 326 LEU A O 1
ATOM 2455 N N . ALA A 1 327 ? 47.277 0.720 -41.319 1.00 71.50 327 ALA A N 1
ATOM 2456 C CA . ALA A 1 327 ? 45.875 0.412 -41.587 1.00 71.50 327 ALA A CA 1
ATOM 2457 C C . ALA A 1 327 ? 45.731 -0.867 -42.429 1.00 71.50 327 ALA A C 1
ATOM 2459 O O . ALA A 1 327 ? 44.898 -1.713 -42.118 1.00 71.50 327 ALA A O 1
ATOM 2460 N N . SER A 1 328 ? 46.589 -1.043 -43.440 1.00 74.75 328 SER A N 1
ATOM 2461 C CA . SER A 1 328 ? 46.599 -2.243 -44.289 1.00 74.75 328 SER A CA 1
ATOM 2462 C C . SER A 1 328 ? 46.986 -3.499 -43.501 1.00 74.75 328 SER A C 1
ATOM 2464 O O . SER A 1 328 ? 46.348 -4.538 -43.641 1.00 74.75 328 SER A O 1
ATOM 2466 N N . PHE A 1 329 ? 47.991 -3.401 -42.627 1.00 75.44 329 PHE A N 1
ATOM 2467 C CA . PHE A 1 329 ? 48.406 -4.503 -41.761 1.00 75.44 329 PHE A CA 1
ATOM 2468 C C . PHE A 1 329 ? 47.353 -4.839 -40.699 1.00 75.44 329 PHE A C 1
ATOM 2470 O O . PHE A 1 329 ? 47.058 -6.009 -40.475 1.00 75.44 329 PHE A O 1
ATOM 2477 N N . ALA A 1 330 ? 46.756 -3.825 -40.066 1.00 71.19 330 ALA A N 1
ATOM 2478 C CA . ALA A 1 330 ? 45.682 -4.015 -39.096 1.00 71.19 330 ALA A CA 1
ATOM 2479 C C . ALA A 1 330 ? 44.454 -4.659 -39.747 1.00 71.19 330 ALA A C 1
ATOM 2481 O O . ALA A 1 330 ? 43.868 -5.568 -39.168 1.00 71.19 330 ALA A O 1
ATOM 2482 N N . TRP A 1 331 ? 44.105 -4.237 -40.965 1.00 81.00 331 TRP A N 1
ATOM 2483 C CA . TRP A 1 331 ? 43.049 -4.861 -41.755 1.00 81.00 331 TRP A CA 1
ATOM 2484 C C . TRP A 1 331 ? 43.362 -6.328 -42.060 1.00 81.00 331 TRP A C 1
ATOM 2486 O O . TRP A 1 331 ? 42.513 -7.185 -41.834 1.00 81.00 331 TRP A O 1
ATOM 2496 N N . TRP A 1 332 ? 44.594 -6.626 -42.483 1.00 83.12 332 TRP A N 1
ATOM 2497 C CA . TRP A 1 332 ? 45.029 -7.993 -42.769 1.00 83.12 332 TRP A CA 1
ATOM 2498 C C . TRP A 1 332 ? 44.994 -8.901 -41.525 1.00 83.12 332 TRP A C 1
ATOM 2500 O O . TRP A 1 332 ? 44.455 -10.005 -41.569 1.00 83.12 332 TRP A O 1
ATOM 2510 N N . GLN A 1 333 ? 45.464 -8.408 -40.375 1.00 78.12 333 GLN A N 1
ATOM 2511 C CA . GLN A 1 333 ? 45.365 -9.124 -39.097 1.00 78.12 333 GLN A CA 1
ATOM 2512 C C . GLN A 1 333 ? 43.914 -9.339 -38.657 1.00 78.12 333 GLN A C 1
ATOM 2514 O O . GLN A 1 333 ? 43.573 -10.392 -38.118 1.00 78.12 333 GLN A O 1
ATOM 2519 N N . LEU A 1 334 ? 43.039 -8.361 -38.906 1.00 71.12 334 LEU A N 1
ATOM 2520 C CA . LEU A 1 334 ? 41.615 -8.493 -38.621 1.00 71.12 334 LEU A CA 1
ATOM 2521 C C . LEU A 1 334 ? 40.980 -9.586 -39.492 1.00 71.12 334 LEU A C 1
ATOM 2523 O O . LEU A 1 334 ? 40.192 -10.385 -38.987 1.00 71.12 334 LEU A O 1
ATOM 2527 N N . THR A 1 335 ? 41.342 -9.653 -40.779 1.00 76.31 335 THR A N 1
ATOM 2528 C CA . THR A 1 335 ? 40.856 -10.697 -41.690 1.00 76.31 335 THR A CA 1
ATOM 2529 C C . THR A 1 335 ? 41.379 -12.080 -41.316 1.00 76.31 335 THR A C 1
ATOM 2531 O O . THR A 1 335 ? 40.605 -13.036 -41.340 1.00 76.31 335 THR A O 1
ATOM 2534 N N . ASP A 1 336 ? 42.632 -12.205 -40.882 1.00 77.69 336 ASP A N 1
ATOM 2535 C CA . ASP A 1 336 ? 43.195 -13.484 -40.437 1.00 77.69 336 ASP A CA 1
ATOM 2536 C C . ASP A 1 336 ? 42.529 -13.977 -39.150 1.00 77.69 336 ASP A C 1
ATOM 2538 O O . ASP A 1 336 ? 42.142 -15.143 -39.048 1.00 77.69 336 ASP A O 1
ATOM 2542 N N . LEU A 1 337 ? 42.307 -13.078 -38.189 1.00 72.19 337 LEU A N 1
ATOM 2543 C CA . LEU A 1 337 ? 41.626 -13.409 -36.942 1.00 72.19 337 LEU A CA 1
ATOM 2544 C C . LEU A 1 337 ? 40.158 -13.783 -37.184 1.00 72.19 337 LEU A C 1
ATOM 2546 O O . LEU A 1 337 ? 39.667 -14.743 -36.590 1.00 72.19 337 LEU A O 1
ATOM 2550 N N . ALA A 1 338 ? 39.475 -13.091 -38.100 1.00 71.56 338 ALA A N 1
ATOM 2551 C CA . ALA A 1 338 ? 38.127 -13.454 -38.530 1.00 71.56 338 ALA A CA 1
ATOM 2552 C C . ALA A 1 338 ? 38.098 -14.833 -39.210 1.00 71.56 338 ALA A C 1
ATOM 2554 O O . ALA A 1 338 ? 37.213 -15.639 -38.925 1.00 71.56 338 ALA A O 1
ATOM 2555 N N . THR A 1 339 ? 39.090 -15.141 -40.048 1.00 80.12 339 THR A N 1
ATOM 2556 C CA . THR A 1 339 ? 39.192 -16.431 -40.747 1.00 80.12 339 THR A CA 1
ATOM 2557 C C . THR A 1 339 ? 39.484 -17.575 -39.772 1.00 80.12 339 THR A C 1
ATOM 2559 O O . THR A 1 339 ? 38.871 -18.642 -39.860 1.00 80.12 339 THR A O 1
ATOM 2562 N N . ALA A 1 340 ? 40.360 -17.352 -38.790 1.00 75.50 340 ALA A N 1
ATOM 2563 C CA . ALA A 1 340 ? 40.656 -18.315 -37.733 1.00 75.50 340 ALA A CA 1
ATOM 2564 C C . ALA A 1 340 ? 39.445 -18.546 -36.815 1.00 75.50 340 ALA A C 1
ATOM 2566 O O . ALA A 1 340 ? 39.118 -19.691 -36.499 1.00 75.50 340 ALA A O 1
ATOM 2567 N N . ALA A 1 341 ? 38.736 -17.478 -36.438 1.00 69.12 341 ALA A N 1
ATOM 2568 C CA . ALA A 1 341 ? 37.515 -17.566 -35.644 1.00 69.12 341 ALA A CA 1
ATOM 2569 C C . ALA A 1 341 ? 36.406 -18.314 -36.395 1.00 69.12 341 ALA A C 1
ATOM 2571 O O . ALA A 1 341 ? 35.760 -19.186 -35.817 1.00 69.12 341 ALA A O 1
ATOM 2572 N N . LEU A 1 342 ? 36.229 -18.032 -37.689 1.00 78.56 342 LEU A N 1
ATOM 2573 C CA . LEU A 1 342 ? 35.260 -18.720 -38.537 1.00 78.56 342 LEU A CA 1
ATOM 2574 C C . LEU A 1 342 ? 35.608 -20.205 -38.689 1.00 78.56 342 LEU A C 1
ATOM 2576 O O . LEU A 1 342 ? 34.736 -21.054 -38.546 1.00 78.56 342 LEU A O 1
ATOM 2580 N N . SER A 1 343 ? 36.884 -20.536 -38.891 1.00 78.12 343 SER A N 1
ATOM 2581 C CA . SER A 1 343 ? 37.347 -21.928 -38.983 1.00 78.12 343 SER A CA 1
ATOM 2582 C C . SER A 1 343 ? 37.135 -22.685 -37.666 1.00 78.12 343 SER A C 1
ATOM 2584 O O . SER A 1 343 ? 36.664 -23.825 -37.660 1.00 78.12 343 SER A O 1
ATOM 2586 N N . GLY A 1 344 ? 37.407 -22.033 -36.531 1.00 69.38 344 GLY A N 1
ATOM 2587 C CA . GLY A 1 344 ? 37.113 -22.568 -35.202 1.00 69.38 344 GLY A CA 1
ATOM 2588 C C . GLY A 1 344 ? 35.614 -22.773 -34.980 1.00 69.38 344 GLY A C 1
ATOM 2589 O O . GLY A 1 344 ? 35.206 -23.827 -34.496 1.00 69.38 344 GLY A O 1
ATOM 2590 N N . ALA A 1 345 ? 34.790 -21.812 -35.402 1.00 63.59 345 ALA A N 1
ATOM 2591 C CA . ALA A 1 345 ? 33.337 -21.888 -35.320 1.00 63.59 345 ALA A CA 1
ATOM 2592 C C . ALA A 1 345 ? 32.765 -23.011 -36.193 1.00 63.59 345 ALA A C 1
ATOM 2594 O O . ALA A 1 345 ? 31.897 -23.735 -35.726 1.00 63.59 345 ALA A O 1
ATOM 2595 N N . VAL A 1 346 ? 33.280 -23.219 -37.410 1.00 72.50 346 VAL A N 1
ATOM 2596 C CA . VAL A 1 346 ? 32.888 -24.339 -38.287 1.00 72.50 346 VAL A CA 1
ATOM 2597 C C . VAL A 1 346 ? 33.261 -25.679 -37.652 1.00 72.50 346 VAL A C 1
ATOM 2599 O O . VAL A 1 346 ? 32.451 -26.603 -37.627 1.00 72.50 346 VAL A O 1
ATOM 2602 N N . THR A 1 347 ? 34.448 -25.777 -37.055 1.00 73.88 347 THR A N 1
ATOM 2603 C CA . THR A 1 347 ? 34.892 -27.006 -36.377 1.00 73.88 347 THR A CA 1
ATOM 2604 C C . THR A 1 347 ? 34.017 -27.312 -35.151 1.00 73.88 347 THR A C 1
ATOM 2606 O O . THR A 1 347 ? 33.556 -28.440 -34.983 1.00 73.88 347 THR A O 1
ATOM 2609 N N . LEU A 1 348 ? 33.693 -26.297 -34.342 1.00 58.34 348 LEU A N 1
ATOM 2610 C CA . LEU A 1 348 ? 32.753 -26.394 -33.215 1.00 58.34 348 LEU A CA 1
ATOM 2611 C C . LEU A 1 348 ? 31.316 -26.711 -33.667 1.00 58.34 348 LEU A C 1
ATOM 2613 O O . LEU A 1 348 ? 30.620 -27.492 -33.014 1.00 58.34 348 LEU A O 1
ATOM 2617 N N . ALA A 1 349 ? 30.894 -26.146 -34.801 1.00 57.06 349 ALA A N 1
ATOM 2618 C CA . ALA A 1 349 ? 29.583 -26.363 -35.401 1.00 57.06 349 ALA A CA 1
ATOM 2619 C C . ALA A 1 349 ? 29.396 -27.813 -35.860 1.00 57.06 349 ALA A C 1
ATOM 2621 O O . ALA A 1 349 ? 28.325 -28.383 -35.684 1.00 57.06 349 ALA A O 1
ATOM 2622 N N . THR A 1 350 ? 30.451 -28.444 -36.381 1.00 71.31 350 THR A N 1
ATOM 2623 C CA . THR A 1 350 ? 30.402 -29.862 -36.773 1.00 71.31 350 THR A CA 1
ATOM 2624 C C . THR A 1 350 ? 30.384 -30.837 -35.592 1.00 71.31 350 THR A C 1
ATOM 2626 O O . THR A 1 350 ? 30.082 -32.011 -35.788 1.00 71.31 350 THR A O 1
ATOM 2629 N N . GLN A 1 351 ? 30.679 -30.380 -34.368 1.00 65.12 351 GLN A N 1
ATOM 2630 C CA . GLN A 1 351 ? 30.830 -31.248 -33.193 1.00 65.12 351 GLN A CA 1
ATOM 2631 C C . GLN A 1 351 ? 29.710 -31.131 -32.146 1.00 65.12 351 GLN A C 1
ATOM 2633 O O . GLN A 1 351 ? 29.726 -31.889 -31.178 1.00 65.12 351 GLN A O 1
ATOM 2638 N N . SER A 1 352 ? 28.725 -30.237 -32.295 1.00 52.06 352 SER A N 1
ATOM 2639 C CA . SER A 1 352 ? 27.676 -30.070 -31.275 1.00 52.06 352 SER A CA 1
ATOM 2640 C C . SER A 1 352 ? 26.271 -29.885 -31.859 1.00 52.06 352 SER A C 1
ATOM 2642 O O . SER A 1 352 ? 26.070 -29.175 -32.835 1.00 52.06 352 SER A O 1
ATOM 2644 N N . ALA A 1 353 ? 25.276 -30.547 -31.259 1.00 57.28 353 ALA A N 1
ATOM 2645 C CA . ALA A 1 353 ? 23.880 -30.526 -31.713 1.00 57.28 353 ALA A CA 1
ATOM 2646 C C . ALA A 1 353 ? 23.111 -29.238 -31.329 1.00 57.28 353 ALA A C 1
ATOM 2648 O O . ALA A 1 353 ? 22.005 -29.021 -31.813 1.00 57.28 353 ALA A O 1
ATOM 2649 N N . ASP A 1 354 ? 23.705 -28.348 -30.525 1.00 53.34 354 ASP A N 1
ATOM 2650 C CA . ASP A 1 354 ? 23.077 -27.109 -30.019 1.00 53.34 354 ASP A CA 1
ATOM 2651 C C . ASP A 1 354 ? 23.376 -25.857 -30.883 1.00 53.34 354 ASP A C 1
ATOM 2653 O O . ASP A 1 354 ? 23.188 -24.712 -30.467 1.00 53.34 354 ASP A O 1
ATOM 2657 N N . VAL A 1 355 ? 23.854 -26.049 -32.114 1.00 51.38 355 VAL A N 1
ATOM 2658 C CA . VAL A 1 355 ? 24.511 -25.006 -32.930 1.00 51.38 355 VAL A CA 1
ATOM 2659 C C . VAL A 1 355 ? 23.553 -24.034 -33.633 1.00 51.38 355 VAL A C 1
ATOM 2661 O O . VAL A 1 355 ? 23.951 -22.921 -33.982 1.00 51.38 355 VAL A O 1
ATOM 2664 N N . PHE A 1 356 ? 22.268 -24.364 -33.767 1.00 56.41 356 PHE A N 1
ATOM 2665 C CA . PHE A 1 356 ? 21.304 -23.468 -34.426 1.00 56.41 356 PHE A CA 1
ATOM 2666 C C . PHE A 1 356 ? 21.063 -22.153 -33.660 1.00 56.41 356 PHE A C 1
ATOM 2668 O O . PHE A 1 356 ? 20.754 -21.124 -34.267 1.00 56.41 356 PHE A O 1
ATOM 2675 N N . GLY A 1 357 ? 21.270 -22.145 -32.339 1.00 62.47 357 GLY A N 1
ATOM 2676 C CA . GLY A 1 357 ? 21.127 -20.937 -31.520 1.00 62.47 357 GLY A CA 1
ATOM 2677 C C . GLY A 1 357 ? 22.274 -19.932 -31.677 1.00 62.47 357 GLY A C 1
ATOM 2678 O O . GLY A 1 357 ? 22.061 -18.732 -31.556 1.00 62.47 357 GLY A O 1
ATOM 2679 N N . LEU A 1 358 ? 23.493 -20.396 -31.965 1.00 57.34 358 LEU A N 1
ATOM 2680 C CA . LEU A 1 358 ? 24.670 -19.521 -32.049 1.00 57.34 358 LEU A CA 1
ATOM 2681 C C . LEU A 1 358 ? 24.845 -18.943 -33.462 1.00 57.34 358 LEU A C 1
ATOM 2683 O O . LEU A 1 358 ? 25.235 -17.785 -33.610 1.00 57.34 358 LEU A O 1
ATOM 2687 N N . LEU A 1 359 ? 24.460 -19.708 -34.491 1.00 62.03 359 LEU A N 1
ATOM 2688 C CA . LEU A 1 359 ? 24.400 -19.230 -35.877 1.00 62.03 359 LEU A CA 1
ATOM 2689 C C . LEU A 1 359 ? 23.366 -18.113 -36.065 1.00 62.03 359 LEU A C 1
ATOM 2691 O O . LEU A 1 359 ? 23.671 -17.130 -36.727 1.00 62.03 359 LEU A O 1
ATOM 2695 N N . SER A 1 360 ? 22.199 -18.198 -35.422 1.00 64.31 360 SER A N 1
ATOM 2696 C CA . SER A 1 360 ? 21.168 -17.149 -35.504 1.00 64.31 360 SER A CA 1
ATOM 2697 C C . SER A 1 360 ? 21.594 -15.836 -34.830 1.00 64.31 360 SER A C 1
ATOM 2699 O O . SER A 1 360 ? 21.262 -14.752 -35.310 1.00 64.31 360 SER A O 1
ATOM 2701 N N . VAL A 1 361 ? 22.400 -15.903 -33.764 1.00 64.56 361 VAL A N 1
ATOM 2702 C CA . VAL A 1 361 ? 23.005 -14.707 -33.151 1.00 64.56 361 VAL A CA 1
ATOM 2703 C C . VAL A 1 361 ? 24.069 -14.102 -34.069 1.00 64.56 361 VAL A C 1
ATOM 2705 O O . VAL A 1 361 ? 24.083 -12.885 -34.261 1.00 64.56 361 VAL A O 1
ATOM 2708 N N . LEU A 1 362 ? 24.921 -14.929 -34.680 1.00 67.88 362 LEU A N 1
ATOM 2709 C CA . LEU A 1 362 ? 25.933 -14.476 -35.639 1.00 67.88 362 LEU A CA 1
ATOM 2710 C C . LEU A 1 362 ? 25.316 -13.870 -36.902 1.00 67.88 362 LEU A C 1
ATOM 2712 O O . LEU A 1 362 ? 25.793 -12.843 -37.370 1.00 67.88 362 LEU A O 1
ATOM 2716 N N . GLU A 1 363 ? 24.231 -14.446 -37.410 1.00 73.31 363 GLU A N 1
ATOM 2717 C CA . GLU A 1 363 ? 23.482 -13.926 -38.554 1.00 73.31 363 GLU A CA 1
ATOM 2718 C C . GLU A 1 363 ? 22.802 -12.591 -38.217 1.00 73.31 363 GLU A C 1
ATOM 2720 O O . GLU A 1 363 ? 22.867 -11.643 -39.001 1.00 73.31 363 GLU A O 1
ATOM 2725 N N . SER A 1 364 ? 22.266 -12.453 -36.996 1.00 68.06 364 SER A N 1
ATOM 2726 C CA . SER A 1 364 ? 21.733 -11.173 -36.512 1.00 68.06 364 SER A CA 1
ATOM 2727 C C . SER A 1 364 ? 22.815 -10.091 -36.410 1.00 68.06 364 SER A C 1
ATOM 2729 O O . SER A 1 364 ? 22.589 -8.957 -36.835 1.00 68.06 364 SER A O 1
ATOM 2731 N N . LEU A 1 365 ? 24.021 -10.440 -35.941 1.00 64.62 365 LEU A N 1
ATOM 2732 C CA . LEU A 1 365 ? 25.162 -9.521 -35.898 1.00 64.62 365 LEU A CA 1
ATOM 2733 C C . LEU A 1 365 ? 25.670 -9.174 -37.304 1.00 64.62 365 LEU A C 1
ATOM 2735 O O . LEU A 1 365 ? 25.992 -8.016 -37.565 1.00 64.62 365 LEU A O 1
ATOM 2739 N N . ALA A 1 366 ? 25.710 -10.145 -38.218 1.00 72.50 366 ALA A N 1
ATOM 2740 C CA . ALA A 1 366 ? 26.126 -9.938 -39.603 1.00 72.50 366 ALA A CA 1
ATOM 2741 C C . ALA A 1 366 ? 25.149 -9.028 -40.369 1.00 72.50 366 ALA A C 1
ATOM 2743 O O . ALA A 1 366 ? 25.578 -8.226 -41.197 1.00 72.50 366 ALA A O 1
ATOM 2744 N N . SER A 1 367 ? 23.851 -9.097 -40.050 1.00 77.69 367 SER A N 1
ATOM 2745 C CA . SER A 1 367 ? 22.813 -8.246 -40.648 1.00 77.69 367 SER A CA 1
ATOM 2746 C C . SER A 1 367 ? 22.856 -6.783 -40.185 1.00 77.69 367 SER A C 1
ATOM 2748 O O . SER A 1 367 ? 22.259 -5.915 -40.821 1.00 77.69 367 SER A O 1
ATOM 2750 N N . ALA A 1 368 ? 23.596 -6.483 -39.111 1.00 77.12 368 ALA A N 1
ATOM 2751 C CA . ALA A 1 368 ? 23.691 -5.148 -38.532 1.00 77.12 368 ALA A CA 1
ATOM 2752 C C . ALA A 1 368 ? 25.158 -4.707 -38.342 1.00 77.12 368 ALA A C 1
ATOM 2754 O O . ALA A 1 368 ? 25.617 -4.515 -37.210 1.00 77.12 368 ALA A O 1
ATOM 2755 N N . PRO A 1 369 ? 25.911 -4.470 -39.435 1.00 69.00 369 PRO A N 1
ATOM 2756 C CA . PRO A 1 369 ? 27.327 -4.096 -39.366 1.00 69.00 369 PRO A CA 1
ATOM 2757 C C . PRO A 1 369 ? 27.569 -2.806 -38.564 1.00 69.00 369 PRO A C 1
ATOM 2759 O O . PRO A 1 369 ? 28.596 -2.670 -37.901 1.00 69.00 369 PRO A O 1
ATOM 2762 N N . ALA A 1 370 ? 26.598 -1.887 -38.544 1.00 70.81 370 ALA A N 1
ATOM 2763 C CA . ALA A 1 370 ? 26.654 -0.676 -37.727 1.00 70.81 370 ALA A CA 1
ATOM 2764 C C . ALA A 1 370 ? 26.599 -0.966 -36.213 1.00 70.81 370 ALA A C 1
ATOM 2766 O O . ALA A 1 370 ? 27.274 -0.288 -35.440 1.00 70.81 370 ALA A O 1
ATOM 2767 N N . LEU A 1 371 ? 25.849 -1.988 -35.781 1.00 67.94 371 LEU A N 1
ATOM 2768 C CA . LEU A 1 371 ? 25.786 -2.407 -34.376 1.00 67.94 371 LEU A CA 1
ATOM 2769 C C . LEU A 1 371 ? 27.089 -3.073 -33.934 1.00 67.94 371 LEU A C 1
ATOM 2771 O O . LEU A 1 371 ? 27.565 -2.807 -32.834 1.00 67.94 371 LEU A O 1
ATOM 2775 N N . VAL A 1 372 ? 27.698 -3.887 -34.799 1.00 71.56 372 VAL A N 1
ATOM 2776 C CA . VAL A 1 372 ? 29.005 -4.502 -34.526 1.00 71.56 372 VAL A CA 1
ATOM 2777 C C . VAL A 1 372 ? 30.094 -3.432 -34.436 1.00 71.56 372 VAL A C 1
ATOM 2779 O O . VAL A 1 372 ? 30.867 -3.423 -33.478 1.00 71.56 372 VAL A O 1
ATOM 2782 N N . ALA A 1 373 ? 30.116 -2.485 -35.380 1.00 70.75 373 ALA A N 1
ATOM 2783 C CA . ALA A 1 373 ? 31.039 -1.354 -35.344 1.00 70.75 373 ALA A CA 1
ATOM 2784 C C . ALA A 1 373 ? 30.832 -0.494 -34.085 1.00 70.75 373 ALA A C 1
ATOM 2786 O O . ALA A 1 373 ? 31.795 -0.174 -33.390 1.00 70.75 373 ALA A O 1
ATOM 2787 N N . GLY A 1 374 ? 29.579 -0.184 -33.737 1.00 74.25 374 GLY A N 1
ATOM 2788 C CA . GLY A 1 374 ? 29.235 0.546 -32.516 1.00 74.25 374 GLY A CA 1
ATOM 2789 C C . GLY A 1 374 ? 29.654 -0.194 -31.243 1.00 74.25 374 GLY A C 1
ATOM 2790 O O . GLY A 1 374 ? 30.235 0.411 -30.344 1.00 74.25 374 GLY A O 1
ATOM 2791 N N . GLY A 1 375 ? 29.442 -1.511 -31.187 1.00 72.56 375 GLY A N 1
ATOM 2792 C CA . GLY A 1 375 ? 29.870 -2.364 -30.079 1.00 72.56 375 GLY A CA 1
ATOM 2793 C C . GLY A 1 375 ? 31.390 -2.406 -29.921 1.00 72.56 375 GLY A C 1
ATOM 2794 O O . GLY A 1 375 ? 31.892 -2.281 -28.806 1.00 72.56 375 GLY A O 1
ATOM 2795 N N . ALA A 1 376 ? 32.135 -2.495 -31.025 1.00 71.44 376 ALA A N 1
ATOM 2796 C CA . ALA A 1 376 ? 33.596 -2.449 -31.010 1.00 71.44 376 ALA A CA 1
ATOM 2797 C C . ALA A 1 376 ? 34.131 -1.080 -30.546 1.00 71.44 376 ALA A C 1
ATOM 2799 O O . ALA A 1 376 ? 35.068 -1.017 -29.745 1.00 71.44 376 ALA A O 1
ATOM 2800 N N . VAL A 1 377 ? 33.513 0.023 -30.980 1.00 76.38 377 VAL A N 1
ATOM 2801 C CA . VAL A 1 377 ? 33.863 1.381 -30.521 1.00 76.38 377 VAL A CA 1
ATOM 2802 C C . VAL A 1 377 ? 33.546 1.559 -29.033 1.00 76.38 377 VAL A C 1
ATOM 2804 O O . VAL A 1 377 ? 34.372 2.072 -28.278 1.00 76.38 377 VAL A O 1
ATOM 2807 N N . ALA A 1 378 ? 32.385 1.091 -28.575 1.00 72.44 378 ALA A N 1
ATOM 2808 C CA . ALA A 1 378 ? 32.011 1.161 -27.166 1.00 72.44 378 ALA A CA 1
ATOM 2809 C C . ALA A 1 378 ? 32.960 0.326 -26.292 1.00 72.44 378 ALA A C 1
ATOM 2811 O O . ALA A 1 378 ? 33.461 0.807 -25.276 1.00 72.44 378 ALA A O 1
ATOM 2812 N N . TYR A 1 379 ? 33.273 -0.897 -26.721 1.00 74.81 379 TYR A N 1
ATOM 2813 C CA . TYR A 1 379 ? 34.205 -1.779 -26.026 1.00 74.81 379 TYR A CA 1
ATOM 2814 C C . TYR A 1 379 ? 35.615 -1.177 -25.943 1.00 74.81 379 TYR A C 1
ATOM 2816 O O . TYR A 1 379 ? 36.212 -1.145 -24.867 1.00 74.81 379 TYR A O 1
ATOM 2824 N N . THR A 1 380 ? 36.131 -0.614 -27.040 1.00 75.69 380 THR A N 1
ATOM 2825 C CA . THR A 1 380 ? 37.449 0.045 -27.049 1.00 75.69 380 THR A CA 1
ATOM 2826 C C . THR A 1 380 ? 37.482 1.299 -26.172 1.00 75.69 380 THR A C 1
ATOM 2828 O O . THR A 1 380 ? 38.462 1.494 -25.450 1.00 75.69 380 THR A O 1
ATOM 2831 N N . MET A 1 381 ? 36.409 2.102 -26.132 1.00 75.75 381 MET A N 1
ATOM 2832 C CA . MET A 1 381 ? 36.291 3.217 -25.181 1.00 75.75 381 MET A CA 1
ATOM 2833 C C . MET A 1 381 ? 36.305 2.746 -23.723 1.00 75.75 381 MET A C 1
ATOM 2835 O O . MET A 1 381 ? 37.000 3.343 -22.898 1.00 75.75 381 MET A O 1
ATOM 2839 N N . ILE A 1 382 ? 35.583 1.669 -23.398 1.00 81.25 382 ILE A N 1
ATOM 2840 C CA . ILE A 1 382 ? 35.561 1.087 -22.047 1.00 81.25 382 ILE A CA 1
ATOM 2841 C C . ILE A 1 382 ? 36.960 0.596 -21.658 1.00 81.25 382 ILE A C 1
ATOM 2843 O O . ILE A 1 382 ? 37.436 0.901 -20.562 1.00 81.25 382 ILE A O 1
ATOM 2847 N N . CYS A 1 383 ? 37.660 -0.094 -22.560 1.00 79.94 383 CYS A N 1
ATOM 2848 C CA . CYS A 1 383 ? 39.037 -0.526 -22.335 1.00 79.94 383 CYS A CA 1
ATOM 2849 C C . CYS A 1 383 ? 39.991 0.660 -22.130 1.00 79.94 383 CYS A C 1
ATOM 2851 O O . CYS A 1 383 ? 40.808 0.626 -21.211 1.00 79.94 383 CYS A O 1
ATOM 2853 N N . ALA A 1 384 ? 39.872 1.730 -22.923 1.00 81.50 384 ALA A N 1
ATOM 2854 C CA . ALA A 1 384 ? 40.691 2.933 -22.775 1.00 81.50 384 ALA A CA 1
ATOM 2855 C C . ALA A 1 384 ? 40.430 3.658 -21.441 1.00 81.50 384 ALA A C 1
ATOM 2857 O O . ALA A 1 384 ? 41.370 4.098 -20.773 1.00 81.50 384 ALA A O 1
ATOM 2858 N N . LEU A 1 385 ? 39.166 3.737 -21.012 1.00 82.44 385 LEU A N 1
ATOM 2859 C CA . LEU A 1 385 ? 38.775 4.271 -19.705 1.00 82.44 385 LEU A CA 1
ATOM 2860 C C . LEU A 1 385 ? 39.346 3.431 -18.561 1.00 82.44 385 LEU A C 1
ATOM 2862 O O . LEU A 1 385 ? 39.935 3.987 -17.632 1.00 82.44 385 LEU A O 1
ATOM 2866 N N . ALA A 1 386 ? 39.238 2.104 -18.651 1.00 81.31 386 ALA A N 1
ATOM 2867 C CA . ALA A 1 386 ? 39.812 1.189 -17.671 1.00 81.31 386 ALA A CA 1
ATOM 2868 C C . ALA A 1 386 ? 41.340 1.346 -17.584 1.00 81.31 386 ALA A C 1
ATOM 2870 O O . ALA A 1 386 ? 41.882 1.470 -16.485 1.00 81.31 386 ALA A O 1
ATOM 2871 N N . LEU A 1 387 ? 42.029 1.443 -18.729 1.00 83.31 387 LEU A N 1
ATOM 2872 C CA . LEU A 1 387 ? 43.473 1.689 -18.779 1.00 83.31 387 LEU A CA 1
ATOM 2873 C C . LEU A 1 387 ? 43.847 3.033 -18.143 1.00 83.31 387 LEU A C 1
ATOM 2875 O O . LEU A 1 387 ? 44.829 3.118 -17.410 1.00 83.31 387 LEU A O 1
ATOM 2879 N N . ARG A 1 388 ? 43.058 4.086 -18.383 1.00 88.19 388 ARG A N 1
ATOM 2880 C CA . ARG A 1 388 ? 43.279 5.420 -17.805 1.00 88.19 388 ARG A CA 1
ATOM 2881 C C . ARG A 1 388 ? 43.116 5.421 -16.285 1.00 88.19 388 ARG A C 1
ATOM 2883 O O . ARG A 1 388 ? 43.910 6.060 -15.592 1.00 88.19 388 ARG A O 1
ATOM 2890 N N . VAL A 1 389 ? 42.105 4.725 -15.763 1.00 87.56 389 VAL A N 1
ATOM 2891 C CA . VAL A 1 389 ? 41.898 4.558 -14.313 1.00 87.56 389 VAL A CA 1
ATOM 2892 C C . VAL A 1 389 ? 43.064 3.785 -13.700 1.00 87.56 389 VAL A C 1
ATOM 2894 O O . VAL A 1 389 ? 43.623 4.214 -12.689 1.00 87.56 389 VAL A O 1
ATOM 2897 N N . LEU A 1 390 ? 43.486 2.699 -14.351 1.00 79.75 390 LEU A N 1
ATOM 2898 C CA . LEU A 1 390 ? 44.631 1.900 -13.927 1.00 79.75 390 LEU A CA 1
ATOM 2899 C C . LEU A 1 390 ? 45.929 2.729 -13.915 1.00 79.75 390 LEU A C 1
ATOM 2901 O O . LEU A 1 390 ? 46.667 2.699 -12.933 1.00 79.75 390 LEU A O 1
ATOM 2905 N N . TYR A 1 391 ? 46.171 3.529 -14.959 1.00 85.19 391 TYR A N 1
ATOM 2906 C CA . TYR A 1 391 ? 47.321 4.432 -15.068 1.00 85.19 391 TYR A CA 1
ATOM 2907 C C . TYR A 1 391 ? 47.342 5.466 -13.936 1.00 85.19 391 TYR A C 1
ATOM 2909 O O . TYR A 1 391 ? 48.365 5.641 -13.272 1.00 85.19 391 TYR A O 1
ATOM 2917 N N . LYS A 1 392 ? 46.205 6.125 -13.668 1.00 80.75 392 LYS A N 1
ATOM 2918 C CA . LYS A 1 392 ? 46.102 7.103 -12.574 1.00 80.75 392 LYS A CA 1
ATOM 2919 C C . LYS A 1 392 ? 46.405 6.475 -11.215 1.00 80.75 392 LYS A C 1
ATOM 2921 O O . LYS A 1 392 ? 47.134 7.075 -10.434 1.00 80.75 392 LYS A O 1
ATOM 2926 N N . ASN A 1 393 ? 45.885 5.282 -10.944 1.00 78.31 393 ASN A N 1
ATOM 2927 C CA . ASN A 1 393 ? 46.072 4.649 -9.641 1.00 78.31 393 ASN A CA 1
ATOM 2928 C C . ASN A 1 393 ? 47.476 4.059 -9.457 1.00 78.31 393 ASN A C 1
ATOM 2930 O O . ASN A 1 393 ? 48.049 4.197 -8.385 1.00 78.31 393 ASN A O 1
ATOM 2934 N N . LEU A 1 394 ? 48.072 3.449 -10.486 1.00 77.38 394 LEU A N 1
ATOM 2935 C CA . LEU A 1 394 ? 49.374 2.786 -10.333 1.00 77.38 394 LEU A CA 1
ATOM 2936 C C . LEU A 1 394 ? 50.577 3.713 -10.533 1.00 77.38 394 LEU A C 1
ATOM 2938 O O . LEU A 1 394 ? 51.592 3.545 -9.855 1.00 77.38 394 LEU A O 1
ATOM 2942 N N . LEU A 1 395 ? 50.498 4.668 -11.462 1.00 75.56 395 LEU A N 1
ATOM 2943 C CA . LEU A 1 395 ? 51.660 5.470 -11.862 1.00 75.56 395 LEU A CA 1
ATOM 2944 C C . LEU A 1 395 ? 51.656 6.865 -11.233 1.00 75.56 395 LEU A C 1
ATOM 2946 O O . LEU A 1 395 ? 52.710 7.321 -10.793 1.00 75.56 395 LEU A O 1
ATOM 2950 N N . ALA A 1 396 ? 50.495 7.518 -11.104 1.00 72.75 396 ALA A N 1
ATOM 2951 C CA . ALA A 1 396 ? 50.442 8.865 -10.526 1.00 72.75 396 ALA A CA 1
ATOM 2952 C C . ALA A 1 396 ? 50.644 8.873 -8.999 1.00 72.75 396 ALA A C 1
ATOM 2954 O O . ALA A 1 396 ? 51.216 9.818 -8.464 1.00 72.75 396 ALA A O 1
ATOM 2955 N N . GLN A 1 397 ? 50.246 7.812 -8.286 1.00 65.38 397 GLN A N 1
ATOM 2956 C CA . GLN A 1 397 ? 50.476 7.725 -6.837 1.00 65.38 397 GLN A CA 1
ATOM 2957 C C . GLN A 1 397 ? 51.945 7.443 -6.479 1.00 65.38 397 GLN A C 1
ATOM 2959 O O . GLN A 1 397 ? 52.422 7.899 -5.441 1.00 65.38 397 GLN A O 1
ATOM 2964 N N . ARG A 1 398 ? 52.710 6.771 -7.353 1.00 62.25 398 ARG A N 1
ATOM 2965 C CA . ARG A 1 398 ? 54.143 6.519 -7.115 1.00 62.25 398 ARG A CA 1
ATOM 2966 C C . ARG A 1 398 ? 55.003 7.780 -7.177 1.00 62.25 398 ARG A C 1
ATOM 2968 O O . ARG A 1 398 ? 56.039 7.813 -6.521 1.00 62.25 398 ARG A O 1
ATOM 2975 N N . SER A 1 399 ? 54.592 8.825 -7.899 1.00 59.69 399 SER A N 1
ATOM 2976 C CA . SER A 1 399 ? 55.396 10.051 -8.003 1.00 59.69 399 SER A CA 1
ATOM 2977 C C . SER A 1 399 ? 55.286 10.968 -6.779 1.00 59.69 399 SER A C 1
ATOM 2979 O O . SER A 1 399 ? 56.107 11.869 -6.633 1.00 59.69 399 SER A O 1
ATOM 2981 N N . GLN A 1 400 ? 54.304 10.764 -5.892 1.00 63.09 400 GLN A N 1
ATOM 2982 C CA . GLN A 1 400 ? 54.101 11.615 -4.709 1.00 63.09 400 GLN A CA 1
ATOM 2983 C C . GLN A 1 400 ? 54.791 11.090 -3.438 1.00 63.09 400 GLN A C 1
ATOM 2985 O O . GLN A 1 400 ? 55.039 11.868 -2.522 1.00 63.09 400 GLN A O 1
ATOM 2990 N N . GLY A 1 401 ? 55.176 9.809 -3.389 1.00 62.16 401 GLY A N 1
ATOM 2991 C CA . GLY A 1 401 ? 55.802 9.193 -2.209 1.00 62.16 401 GLY A CA 1
ATOM 2992 C C . GLY A 1 401 ? 57.314 9.419 -2.043 1.00 62.16 401 GLY A C 1
ATOM 2993 O O . GLY A 1 401 ? 57.885 8.927 -1.080 1.00 62.16 401 GLY A O 1
ATOM 2994 N N . GLY A 1 402 ? 57.983 10.127 -2.962 1.00 62.47 402 GLY A N 1
ATOM 2995 C CA . GLY A 1 402 ? 59.453 10.224 -3.001 1.00 62.47 402 GLY A CA 1
ATOM 2996 C C . GLY A 1 402 ? 60.099 11.357 -2.191 1.00 62.47 402 GLY A C 1
ATOM 2997 O O . GLY A 1 402 ? 61.323 11.451 -2.165 1.00 62.47 402 GLY A O 1
ATOM 2998 N N . ARG A 1 403 ? 59.329 12.235 -1.534 1.00 59.94 403 ARG A N 1
ATOM 2999 C CA . ARG A 1 403 ? 59.883 13.292 -0.663 1.00 59.94 403 ARG A CA 1
ATOM 3000 C C . ARG A 1 403 ? 59.871 12.831 0.792 1.00 59.94 403 ARG A C 1
ATOM 3002 O O . ARG A 1 403 ? 59.011 13.224 1.572 1.00 59.94 403 ARG A O 1
ATOM 3009 N N . HIS A 1 404 ? 60.837 11.997 1.160 1.00 64.94 404 HIS A N 1
ATOM 3010 C CA . HIS A 1 404 ? 61.169 11.820 2.571 1.00 64.94 404 HIS A CA 1
ATOM 3011 C C . HIS A 1 404 ? 61.914 13.074 3.059 1.00 64.94 404 HIS A C 1
ATOM 3013 O O . HIS A 1 404 ? 62.886 13.478 2.417 1.00 64.94 404 HIS A O 1
ATOM 3019 N N . PRO A 1 405 ? 61.476 13.727 4.149 1.00 63.09 405 PRO A N 1
ATOM 3020 C CA . PRO A 1 405 ? 62.249 14.803 4.748 1.00 63.09 405 PRO A CA 1
ATOM 3021 C C . PRO A 1 405 ? 63.554 14.218 5.297 1.00 63.09 405 PRO A C 1
ATOM 3023 O O . PRO A 1 405 ? 63.537 13.297 6.113 1.00 63.09 405 PRO A O 1
ATOM 3026 N N . HIS A 1 406 ? 64.689 14.746 4.837 1.00 61.81 406 HIS A N 1
ATOM 3027 C CA . HIS A 1 406 ? 65.974 14.516 5.484 1.00 61.81 406 HIS A CA 1
ATOM 3028 C C . HIS A 1 406 ? 65.887 15.052 6.917 1.00 61.81 406 HIS A C 1
ATOM 3030 O O . HIS A 1 406 ? 65.862 16.261 7.138 1.00 61.81 406 HIS A O 1
ATOM 3036 N N . VAL A 1 407 ? 65.803 14.145 7.890 1.00 68.06 407 VAL A N 1
ATOM 3037 C CA . VAL A 1 407 ? 65.976 14.472 9.304 1.00 68.06 407 VAL A CA 1
ATOM 3038 C C . VAL A 1 407 ? 67.471 14.662 9.526 1.00 68.06 407 VAL A C 1
ATOM 3040 O O . VAL A 1 407 ? 68.219 13.697 9.667 1.00 68.06 407 VAL A O 1
ATOM 3043 N N . SER A 1 408 ? 67.914 15.915 9.499 1.00 69.06 408 SER A N 1
ATOM 3044 C CA . SER A 1 408 ? 69.247 16.294 9.958 1.00 69.06 408 SER A CA 1
ATOM 3045 C C . SER A 1 408 ? 69.290 16.168 11.479 1.00 69.06 408 SER A C 1
ATOM 3047 O O . SER A 1 408 ? 68.760 17.014 12.196 1.00 69.06 408 SER A O 1
ATOM 3049 N N . THR A 1 409 ? 69.905 15.103 11.980 1.00 70.88 409 THR A N 1
ATOM 3050 C CA . THR A 1 409 ? 70.316 14.998 13.382 1.00 70.88 409 THR A CA 1
ATOM 3051 C C . THR A 1 409 ? 71.594 15.813 13.569 1.00 70.88 409 THR A C 1
ATOM 3053 O O . THR A 1 409 ? 72.646 15.418 13.067 1.00 70.88 409 THR A O 1
ATOM 3056 N N . ALA A 1 410 ? 71.497 16.952 14.255 1.00 67.75 410 ALA A N 1
ATOM 3057 C CA . ALA A 1 410 ? 72.651 17.709 14.726 1.00 67.75 410 ALA A CA 1
ATOM 3058 C C . ALA A 1 410 ? 72.935 17.342 16.190 1.00 67.75 410 ALA A C 1
ATOM 3060 O O . ALA A 1 410 ? 72.039 17.393 17.034 1.00 67.75 410 ALA A O 1
ATOM 3061 N N . SER A 1 411 ? 74.178 16.923 16.408 1.00 64.38 411 SER A N 1
ATOM 3062 C CA . SER A 1 411 ? 74.885 16.690 17.671 1.00 64.38 411 SER A CA 1
ATOM 3063 C C . SER A 1 411 ? 75.382 17.977 18.309 1.00 64.38 411 SER A C 1
ATOM 3065 O O . SER A 1 411 ? 75.812 18.851 17.519 1.00 64.38 411 SER A O 1
#

pLDDT: mean 75.79, std 15.52, range [39.5, 98.06]